Protein AF-0000000066669951 (afdb_homodimer)

Nearest PDB structures (foldseek):
  6hs0-assembly1_A  TM=6.613E-01  e=9.607E-05  Mycobacterium tuberculosis H37Rv
  3e7q-assembly1_A  TM=7.157E-01  e=1.644E-04  Pseudomonas aeruginosa
  2gfn-assembly1_A  TM=7.290E-01  e=5.506E-04  Rhodococcus jostii RHA1
  2w53-assembly1_A  TM=6.781E-01  e=4.209E-04  Stenotrophomonas maltophilia
  8sv6-assembly1_A  TM=5.577E-01  e=1.929E-03  Mycolicibacterium smegmatis

Organism: Nocardia brasiliensis (strain ATCC 700358 / HUJEG-1) (NCBI:txid1133849)

Solvent-accessible surface area (backbone atoms only — not comparable to full-atom values): 23027 Å² total; per-residue (Å²): 128,82,83,72,80,92,80,80,68,63,66,55,51,54,49,49,51,50,50,52,47,49,38,43,43,54,29,42,47,54,42,34,26,72,68,31,61,90,67,63,42,73,68,60,35,23,60,68,42,72,45,58,66,67,58,47,61,74,68,41,91,46,70,66,58,52,51,52,50,44,51,50,49,53,52,49,51,40,53,50,42,20,52,50,34,31,71,69,40,82,62,55,62,60,55,14,49,33,38,16,50,39,39,40,51,47,58,34,71,74,28,64,34,59,32,39,35,69,72,46,51,35,41,52,30,71,74,46,51,67,43,45,58,56,52,50,49,51,51,29,50,52,51,50,52,55,46,17,73,71,75,33,53,64,60,47,57,70,42,41,71,58,44,54,48,50,36,36,22,51,50,23,9,51,52,39,41,50,50,27,39,76,71,56,78,42,87,66,54,70,68,53,54,38,53,52,49,35,50,53,52,50,54,53,50,23,60,73,70,70,46,83,70,76,128,131,84,87,74,81,90,80,83,65,64,66,54,52,53,49,49,51,50,49,51,47,48,36,44,42,53,28,43,47,55,44,34,26,72,68,29,62,91,67,65,40,73,69,60,36,21,61,68,41,70,45,58,66,66,58,47,61,74,68,42,92,47,67,65,58,53,49,52,51,44,52,50,51,53,53,49,52,40,53,50,42,20,52,51,33,31,71,68,41,81,63,56,64,62,56,14,49,34,38,17,51,40,39,41,52,48,59,34,71,76,28,64,35,58,32,37,35,68,72,45,52,37,42,52,29,72,75,44,53,67,44,45,58,56,52,50,49,50,51,29,49,52,51,50,52,54,47,17,73,72,74,33,54,64,59,48,56,71,42,41,70,56,47,55,48,50,36,37,22,50,52,22,9,51,52,39,43,50,50,28,38,76,71,56,78,40,87,66,52,71,67,52,54,39,51,52,49,35,50,52,53,49,54,53,49,24,62,73,69,70,46,83,70,77,126

Structure (mmCIF, N/CA/C/O backbone):
data_AF-0000000066669951-model_v1
#
loop_
_entity.id
_entity.type
_entity.pdbx_description
1 polymer 'Putative transcriptional regulator'
#
loop_
_atom_site.group_PDB
_atom_site.id
_atom_site.type_symbol
_atom_site.label_atom_id
_atom_site.label_alt_id
_atom_site.label_comp_id
_atom_site.label_asym_id
_atom_site.label_entity_id
_atom_site.label_seq_id
_atom_site.pdbx_PDB_ins_code
_atom_site.Cartn_x
_atom_site.Cartn_y
_atom_site.Cartn_z
_atom_site.occupancy
_atom_site.B_iso_or_equiv
_atom_site.auth_seq_id
_atom_site.auth_comp_id
_atom_site.auth_asym_id
_atom_site.auth_atom_id
_atom_site.pdbx_PDB_model_num
ATOM 1 N N . MET A 1 1 ? -61.656 11.25 28.406 1 28.62 1 MET A N 1
ATOM 2 C CA . MET A 1 1 ? -61.031 12.406 27.766 1 28.62 1 MET A CA 1
ATOM 3 C C . MET A 1 1 ? -59.781 11.992 27.016 1 28.62 1 MET A C 1
ATOM 5 O O . MET A 1 1 ? -59.312 10.859 27.156 1 28.62 1 MET A O 1
ATOM 9 N N . ALA A 1 2 ? -58.719 12.859 26.766 1 32.16 2 ALA A N 1
ATOM 10 C CA . ALA A 1 2 ? -57.688 12.898 25.719 1 32.16 2 ALA A CA 1
ATOM 11 C C . ALA A 1 2 ? -56.656 11.797 25.906 1 32.16 2 ALA A C 1
ATOM 13 O O . ALA A 1 2 ? -55.5 11.969 25.562 1 32.16 2 ALA A O 1
ATOM 14 N N . THR A 1 3 ? -56.688 10.688 26.656 1 37.62 3 THR A N 1
ATOM 15 C CA . THR A 1 3 ? -55.344 10.156 26.922 1 37.62 3 THR A CA 1
ATOM 16 C C . THR A 1 3 ? -54.719 9.648 25.641 1 37.62 3 THR A C 1
ATOM 18 O O . THR A 1 3 ? -55.031 8.555 25.172 1 37.62 3 THR A O 1
ATOM 21 N N . THR A 1 4 ? -54.719 10.367 24.469 1 40.09 4 THR A N 1
ATOM 22 C CA . THR A 1 4 ? -54.281 9.852 23.172 1 40.09 4 THR A CA 1
ATOM 23 C C . THR A 1 4 ? -52.906 9.211 23.312 1 40.09 4 THR A C 1
ATOM 25 O O . THR A 1 4 ? -52.062 9.664 24.109 1 40.09 4 THR A O 1
ATOM 28 N N . SER A 1 5 ? -52.5 8.047 22.625 1 36.62 5 SER A N 1
ATOM 29 C CA . SER A 1 5 ? -51.438 7.082 22.344 1 36.62 5 SER A CA 1
ATOM 30 C C . SER A 1 5 ? -50.125 7.789 22 1 36.62 5 SER A C 1
ATOM 32 O O . SER A 1 5 ? -50.094 8.602 21.062 1 36.62 5 SER A O 1
ATOM 34 N N . ARG A 1 6 ? -49.156 8.156 22.812 1 40.53 6 ARG A N 1
ATOM 35 C CA . ARG A 1 6 ? -47.75 8.523 22.672 1 40.53 6 ARG A CA 1
ATOM 36 C C . ARG A 1 6 ? -47.062 7.727 21.562 1 40.53 6 ARG A C 1
ATOM 38 O O . ARG A 1 6 ? -46.469 6.691 21.828 1 40.53 6 ARG A O 1
ATOM 45 N N . SER A 1 7 ? -47.719 7.25 20.438 1 42.62 7 SER A N 1
ATOM 46 C CA . SER A 1 7 ? -47.406 6.324 19.359 1 42.62 7 SER A CA 1
ATOM 47 C C . SER A 1 7 ? -45.969 6.508 18.875 1 42.62 7 SER A C 1
ATOM 49 O O . SER A 1 7 ? -45.188 5.555 18.859 1 42.62 7 SER A O 1
ATOM 51 N N . TYR A 1 8 ? -45.438 6.664 17.109 1 43.59 8 TYR A N 1
ATOM 52 C CA . TYR A 1 8 ? -44.75 6.562 15.812 1 43.59 8 TYR A CA 1
ATOM 53 C C . TYR A 1 8 ? -43.688 7.648 15.656 1 43.59 8 TYR A C 1
ATOM 55 O O . TYR A 1 8 ? -43.156 7.828 14.57 1 43.59 8 TYR A O 1
ATOM 63 N N . GLY A 1 9 ? -43.25 8.625 16.156 1 47.56 9 GLY A N 1
ATOM 64 C CA . GLY A 1 9 ? -42.469 9.844 16.062 1 47.56 9 GLY A CA 1
ATOM 65 C C . GLY A 1 9 ? -41 9.609 16.188 1 47.56 9 GLY A C 1
ATOM 66 O O . GLY A 1 9 ? -40.188 10.516 15.969 1 47.56 9 GLY A O 1
ATOM 67 N N . GLY A 1 10 ? -40.469 8.672 16.844 1 54.06 10 GLY A N 1
ATOM 68 C CA . GLY A 1 10 ? -39.062 8.297 17.062 1 54.06 10 GLY A CA 1
ATOM 69 C C . GLY A 1 10 ? -38.344 7.93 15.789 1 54.06 10 GLY A C 1
ATOM 70 O O . GLY A 1 10 ? -37.188 8.336 15.586 1 54.06 10 GLY A O 1
ATOM 71 N N . VAL A 1 11 ? -38.906 6.969 14.953 1 60.41 11 VAL A N 1
ATOM 72 C CA . VAL A 1 11 ? -38.375 6.543 13.672 1 60.41 11 VAL A CA 1
ATOM 73 C C . VAL A 1 11 ? -38.188 7.754 12.766 1 60.41 11 VAL A C 1
ATOM 75 O O . VAL A 1 11 ? -37.125 7.887 12.109 1 60.41 11 VAL A O 1
ATOM 78 N N . PRO A 1 12 ? -39.031 8.727 12.922 1 75.12 12 PRO A N 1
ATOM 79 C CA . PRO A 1 12 ? -38.875 9.875 12.023 1 75.12 12 PRO A CA 1
ATOM 80 C C . PRO A 1 12 ? -37.688 10.742 12.352 1 75.12 12 PRO A C 1
ATOM 82 O O . PRO A 1 12 ? -36.969 11.211 11.445 1 75.12 12 PRO A O 1
ATOM 85 N N . ILE A 1 13 ? -37.406 10.828 13.68 1 78.88 13 ILE A N 1
ATOM 86 C CA . ILE A 1 13 ? -36.312 11.68 14.094 1 78.88 13 ILE A CA 1
ATOM 87 C C . ILE A 1 13 ? -35 11.023 13.734 1 78.88 13 ILE A C 1
ATOM 89 O O . ILE A 1 13 ? -34.062 11.688 13.273 1 78.88 13 ILE A O 1
ATOM 93 N N . GLU A 1 14 ? -34.969 9.734 14.047 1 83.69 14 GLU A N 1
ATOM 94 C CA . GLU A 1 14 ? -33.75 8.992 13.719 1 83.69 14 GLU A CA 1
ATOM 95 C C . GLU A 1 14 ? -33.5 9.008 12.219 1 83.69 14 GLU A C 1
ATOM 97 O O . GLU A 1 14 ? -32.344 9.094 11.789 1 83.69 14 GLU A O 1
ATOM 102 N N . GLN A 1 15 ? -34.5 8.891 11.516 1 87.5 15 GLN A N 1
ATOM 103 C CA . GLN A 1 15 ? -34.375 8.922 10.062 1 87.5 15 GLN A CA 1
ATOM 104 C C . GLN A 1 15 ? -33.906 10.289 9.586 1 87.5 15 GLN A C 1
ATOM 106 O O . GLN A 1 15 ? -33.094 10.391 8.648 1 87.5 15 GLN A O 1
ATOM 111 N N . ARG A 1 16 ? -34.469 11.297 10.195 1 87.12 16 ARG A N 1
ATOM 112 C CA . ARG A 1 16 ? -34.031 12.648 9.836 1 87.12 16 ARG A CA 1
ATOM 113 C C . ARG A 1 16 ? -32.562 12.867 10.172 1 87.12 16 ARG A C 1
ATOM 115 O O . ARG A 1 16 ? -31.844 13.477 9.383 1 87.12 16 ARG A O 1
ATOM 122 N N . ARG A 1 17 ? -32.188 12.414 11.305 1 89.69 17 ARG A N 1
ATOM 123 C CA . ARG A 1 17 ? -30.781 12.516 11.711 1 89.69 17 ARG A CA 1
ATOM 124 C C . ARG A 1 17 ? -29.875 11.758 10.75 1 89.69 17 ARG A C 1
ATOM 126 O O . ARG A 1 17 ? -28.797 12.25 10.375 1 89.69 17 ARG A O 1
ATOM 133 N N . ALA A 1 18 ? -30.344 10.633 10.398 1 92.31 18 ALA A N 1
ATOM 134 C CA . ALA A 1 18 ? -29.578 9.82 9.461 1 92.31 18 ALA A CA 1
ATOM 135 C C . ALA A 1 18 ? -29.438 10.516 8.109 1 92.31 18 ALA A C 1
ATOM 137 O O . ALA A 1 18 ? -28.391 10.453 7.469 1 92.31 18 ALA A O 1
ATOM 138 N N . ARG A 1 19 ? -30.453 11.117 7.703 1 93 19 ARG A N 1
ATOM 139 C CA . ARG A 1 19 ? -30.438 11.844 6.438 1 93 19 ARG A CA 1
ATOM 140 C C . ARG A 1 19 ? -29.469 13.023 6.492 1 93 19 ARG A C 1
ATOM 142 O O . ARG A 1 19 ? -28.75 13.289 5.527 1 93 19 ARG A O 1
ATOM 149 N N . ARG A 1 20 ? -29.516 13.734 7.566 1 93.88 20 ARG A N 1
ATOM 150 C CA . ARG A 1 20 ? -28.609 14.867 7.742 1 93.88 20 ARG A CA 1
ATOM 151 C C . ARG A 1 20 ? -27.156 14.414 7.758 1 93.88 20 ARG A C 1
ATOM 153 O O . ARG A 1 20 ? -26.297 15.031 7.129 1 93.88 20 ARG A O 1
ATOM 160 N N . ARG A 1 21 ? -26.953 13.367 8.484 1 95.44 21 ARG A N 1
ATOM 161 C CA . ARG A 1 21 ? -25.609 12.812 8.539 1 95.44 21 ARG A CA 1
ATOM 162 C C . ARG A 1 21 ? -25.125 12.383 7.156 1 95.44 21 ARG A C 1
ATOM 164 O O . ARG A 1 21 ? -23.984 12.656 6.773 1 95.44 21 ARG A O 1
ATOM 171 N N . ALA A 1 22 ? -25.984 11.789 6.426 1 96.5 22 ALA A N 1
ATOM 172 C CA . ALA A 1 22 ? -25.656 11.359 5.07 1 96.5 22 ALA A CA 1
ATOM 173 C C . ALA A 1 22 ? -25.359 12.555 4.172 1 96.5 22 ALA A C 1
ATOM 175 O O . ALA A 1 22 ? -24.453 12.5 3.344 1 96.5 22 ALA A O 1
ATOM 176 N N . ALA A 1 23 ? -26.125 13.57 4.309 1 97.31 23 ALA A N 1
ATOM 177 C CA . ALA A 1 23 ? -25.906 14.781 3.523 1 97.31 23 ALA A CA 1
ATOM 178 C C . ALA A 1 23 ? -24.531 15.391 3.82 1 97.31 23 ALA A C 1
ATOM 180 O O . ALA A 1 23 ? -23.859 15.883 2.916 1 97.31 23 ALA A O 1
ATOM 181 N N . LEU A 1 24 ? -24.188 15.391 5.066 1 98.12 24 LEU A N 1
ATOM 182 C CA . LEU A 1 24 ? -22.875 15.914 5.469 1 98.12 24 LEU A CA 1
ATOM 183 C C . LEU A 1 24 ? -21.75 15.062 4.887 1 98.12 24 LEU A C 1
ATOM 185 O O . LEU A 1 24 ? -20.75 15.594 4.41 1 98.12 24 LEU A O 1
ATOM 189 N N . LEU A 1 25 ? -21.922 13.797 4.887 1 98.31 25 LEU A N 1
ATOM 190 C CA . LEU A 1 25 ? -20.906 12.898 4.344 1 98.31 25 LEU A CA 1
ATOM 191 C C . LEU A 1 25 ? -20.797 13.062 2.83 1 98.31 25 LEU A C 1
ATOM 193 O O . LEU A 1 25 ? -19.703 13.008 2.271 1 98.31 25 LEU A O 1
ATOM 197 N N . ASP A 1 26 ? -21.953 13.242 2.184 1 98.25 26 ASP A N 1
ATOM 198 C CA . ASP A 1 26 ? -21.938 13.492 0.746 1 98.25 26 ASP A CA 1
ATOM 199 C C . ASP A 1 26 ? -21.172 14.773 0.418 1 98.25 26 ASP A C 1
ATOM 201 O O . ASP A 1 26 ? -20.391 14.812 -0.526 1 98.25 26 ASP A O 1
ATOM 205 N N . ALA A 1 27 ? -21.406 15.773 1.184 1 98.44 27 ALA A N 1
ATOM 206 C CA . ALA A 1 27 ? -20.703 17.047 1.014 1 98.44 27 ALA A CA 1
ATOM 207 C C . ALA A 1 27 ? -19.203 16.875 1.254 1 98.44 27 ALA A C 1
ATOM 209 O O . ALA A 1 27 ? -18.391 17.422 0.511 1 98.44 27 ALA A O 1
ATOM 210 N N . ALA A 1 28 ? -18.875 16.141 2.303 1 98.62 28 ALA A N 1
ATOM 211 C CA . ALA A 1 28 ? -17.469 15.875 2.613 1 98.62 28 ALA A CA 1
ATOM 212 C C . ALA A 1 28 ? -16.781 15.148 1.464 1 98.62 28 ALA A C 1
ATOM 214 O O . ALA A 1 28 ? -15.633 15.461 1.118 1 98.62 28 ALA A O 1
ATOM 215 N N . GLN A 1 29 ? -17.469 14.164 0.929 1 98.56 29 GLN A N 1
ATOM 216 C CA . GLN A 1 29 ? -16.906 13.438 -0.205 1 98.56 29 GLN A CA 1
ATOM 217 C C . GLN A 1 29 ? -16.594 14.375 -1.365 1 98.56 29 GLN A C 1
ATOM 219 O O . GLN A 1 29 ? -15.547 14.258 -2.002 1 98.56 29 GLN A O 1
ATOM 224 N N . ASP A 1 30 ? -17.453 15.281 -1.635 1 98.12 30 ASP A N 1
ATOM 225 C CA . ASP A 1 30 ? -17.25 16.25 -2.715 1 98.12 30 ASP A CA 1
ATOM 226 C C . ASP A 1 30 ? -16.047 17.141 -2.438 1 98.12 30 ASP A C 1
ATOM 228 O O . ASP A 1 30 ? -15.188 17.312 -3.301 1 98.12 30 ASP A O 1
ATOM 232 N N . ILE A 1 31 ? -15.945 17.656 -1.259 1 98.5 31 ILE A N 1
ATOM 233 C CA . ILE A 1 31 ? -14.906 18.625 -0.908 1 98.5 31 ILE A CA 1
ATOM 234 C C . ILE A 1 31 ? -13.555 17.922 -0.83 1 98.5 31 ILE A C 1
ATOM 236 O O . ILE A 1 31 ? -12.594 18.344 -1.471 1 98.5 31 ILE A O 1
ATOM 240 N N . ILE A 1 32 ? -13.5 16.844 -0.123 1 98.31 32 ILE A N 1
ATOM 241 C CA . ILE A 1 32 ? -12.234 16.125 0.056 1 98.31 32 ILE A CA 1
ATOM 242 C C . ILE A 1 32 ? -11.797 15.516 -1.272 1 98.31 32 ILE A C 1
ATOM 244 O O . ILE A 1 32 ? -10.609 15.547 -1.614 1 98.31 32 ILE A O 1
ATOM 248 N N . GLY A 1 33 ? -12.758 14.961 -1.952 1 97.94 33 GLY A N 1
ATOM 249 C CA . GLY A 1 33 ? -12.453 14.328 -3.227 1 97.94 33 GLY A CA 1
ATOM 250 C C . GLY A 1 33 ? -11.953 15.305 -4.273 1 97.94 33 GLY A C 1
ATOM 251 O O . GLY A 1 33 ? -11.258 14.914 -5.211 1 97.94 33 GLY A O 1
ATOM 252 N N . THR A 1 34 ? -12.289 16.578 -4.172 1 97.12 34 THR A N 1
ATOM 253 C CA . THR A 1 34 ? -11.938 17.562 -5.191 1 97.12 34 THR A CA 1
ATOM 254 C C . THR A 1 34 ? -10.797 18.469 -4.707 1 97.12 34 THR A C 1
ATOM 256 O O . THR A 1 34 ? -9.844 18.719 -5.445 1 97.12 34 THR A O 1
ATOM 259 N N . SER A 1 35 ? -10.844 18.859 -3.398 1 96.56 35 SER A N 1
ATOM 260 C CA . SER A 1 35 ? -9.914 19.891 -2.943 1 96.56 35 SER A CA 1
ATOM 261 C C . SER A 1 35 ? -9 19.359 -1.844 1 96.56 35 SER A C 1
ATOM 263 O O . SER A 1 35 ? -8.031 20.031 -1.463 1 96.56 35 SER A O 1
ATOM 265 N N . GLY A 1 36 ? -9.281 18.156 -1.405 1 96.81 36 GLY A N 1
ATOM 266 C CA . GLY A 1 36 ? -8.453 17.594 -0.353 1 96.81 36 GLY A CA 1
ATOM 267 C C . GLY A 1 36 ? -8.977 17.891 1.04 1 96.81 36 GLY A C 1
ATOM 268 O O . GLY A 1 36 ? -9.75 18.828 1.234 1 96.81 36 GLY A O 1
ATOM 269 N N . PHE A 1 37 ? -8.523 17.141 1.979 1 96.94 37 PHE A N 1
ATOM 270 C CA . PHE A 1 37 ? -8.992 17.234 3.357 1 96.94 37 PHE A CA 1
ATOM 271 C C . PHE A 1 37 ? -8.578 18.562 3.984 1 96.94 37 PHE A C 1
ATOM 273 O O . PHE A 1 37 ? -9.312 19.125 4.789 1 96.94 37 PHE A O 1
ATOM 280 N N . ALA A 1 38 ? -7.457 19.016 3.668 1 94.31 38 ALA A N 1
ATOM 281 C CA . ALA A 1 38 ? -6.914 20.234 4.25 1 94.31 38 ALA A CA 1
ATOM 282 C C . ALA A 1 38 ? -7.844 21.422 3.998 1 94.31 38 ALA A C 1
ATOM 284 O O . ALA A 1 38 ? -7.805 22.422 4.73 1 94.31 38 ALA A O 1
ATOM 285 N N . LYS A 1 39 ? -8.695 21.312 3.057 1 96.5 39 LYS A N 1
ATOM 286 C CA . LYS A 1 39 ? -9.586 22.406 2.684 1 96.5 39 LYS A CA 1
ATOM 287 C C . LYS A 1 39 ? -10.969 22.234 3.316 1 96.5 39 LYS A C 1
ATOM 289 O O . LYS A 1 39 ? -11.828 23.109 3.182 1 96.5 39 LYS A O 1
ATOM 294 N N . LEU A 1 40 ? -11.156 21.172 3.951 1 97.88 40 LEU A N 1
ATOM 295 C CA . LEU A 1 40 ? -12.445 20.922 4.59 1 97.88 40 LEU A CA 1
ATOM 296 C C . LEU A 1 40 ? -12.609 21.781 5.836 1 97.88 40 LEU A C 1
ATOM 298 O O . LEU A 1 40 ? -11.773 21.734 6.746 1 97.88 40 LEU A O 1
ATOM 302 N N . THR A 1 41 ? -13.641 22.641 5.898 1 97.81 41 THR A N 1
ATOM 303 C CA . THR A 1 41 ? -14.031 23.406 7.07 1 97.81 41 THR A CA 1
ATOM 304 C C . THR A 1 41 ? -15.469 23.109 7.473 1 97.81 41 THR A C 1
ATOM 306 O O . THR A 1 41 ? -16.25 22.609 6.66 1 97.81 41 THR A O 1
ATOM 309 N N . VAL A 1 42 ? -15.688 23.391 8.766 1 98.06 42 VAL A N 1
ATOM 310 C CA . VAL A 1 42 ? -17.047 23.188 9.242 1 98.06 42 VAL A CA 1
ATOM 311 C C . VAL A 1 42 ? -18.016 24.062 8.445 1 98.06 42 VAL A C 1
ATOM 313 O O . VAL A 1 42 ? -19.062 23.594 7.988 1 98.06 42 VAL A O 1
ATOM 316 N N . SER A 1 43 ? -17.688 25.312 8.281 1 97.94 43 SER A N 1
ATOM 317 C CA . SER A 1 43 ? -18.531 26.25 7.547 1 97.94 43 SER A CA 1
ATOM 318 C C . SER A 1 43 ? -18.719 25.797 6.098 1 97.94 43 SER A C 1
ATOM 320 O O . SER A 1 43 ? -19.844 25.781 5.586 1 97.94 43 SER A O 1
ATOM 322 N N . GLY A 1 44 ? -17.641 25.453 5.387 1 97.94 44 GLY A N 1
ATOM 323 C CA . GLY A 1 44 ? -17.719 24.969 4.016 1 97.94 44 GLY A CA 1
ATOM 324 C C . GLY A 1 44 ? -18.531 23.703 3.867 1 97.94 44 GLY A C 1
ATOM 325 O O . GLY A 1 44 ? -19.312 23.562 2.912 1 97.94 44 GLY A O 1
ATOM 326 N N . LEU A 1 45 ? -18.375 22.781 4.777 1 98.38 45 LEU A N 1
ATOM 327 C CA . LEU A 1 45 ? -19.109 21.531 4.797 1 98.38 45 LEU A CA 1
ATOM 328 C C . LEU A 1 45 ? -20.609 21.781 4.938 1 98.38 45 LEU A C 1
ATOM 330 O O . LEU A 1 45 ? -21.406 21.219 4.18 1 98.38 45 LEU A O 1
ATOM 334 N N . CYS A 1 46 ? -20.984 22.609 5.875 1 98.25 46 CYS A N 1
ATOM 335 C CA . CYS A 1 46 ? -22.391 22.922 6.137 1 98.25 46 CYS A CA 1
ATOM 336 C C . CYS A 1 46 ? -23 23.672 4.961 1 98.25 46 CYS A C 1
ATOM 338 O O . CYS A 1 46 ? -24.141 23.391 4.578 1 98.25 46 CYS A O 1
ATOM 340 N N . THR A 1 47 ? -22.281 24.594 4.406 1 98.25 47 THR A N 1
ATOM 341 C CA . THR A 1 47 ? -22.75 25.328 3.238 1 98.25 47 THR A CA 1
ATOM 342 C C . THR A 1 47 ? -23.031 24.375 2.078 1 98.25 47 THR A C 1
ATOM 344 O O . THR A 1 47 ? -24.109 24.438 1.47 1 98.25 47 THR A O 1
ATOM 347 N N . GLN A 1 48 ? -22.141 23.469 1.804 1 97.56 48 GLN A N 1
ATOM 348 C CA . GLN A 1 48 ? -22.281 22.5 0.717 1 97.56 48 GLN A CA 1
ATOM 349 C C . GLN A 1 48 ? -23.469 21.562 0.974 1 97.56 48 GLN A C 1
ATOM 351 O O . GLN A 1 48 ? -24.156 21.156 0.04 1 97.56 48 GLN A O 1
ATOM 356 N N . ALA A 1 49 ? -23.688 21.188 2.207 1 97.81 49 ALA A N 1
ATOM 357 C CA . ALA A 1 49 ? -24.75 20.266 2.584 1 97.81 49 ALA A CA 1
ATOM 358 C C . ALA A 1 49 ? -26.078 21 2.744 1 97.81 49 ALA A C 1
ATOM 360 O O . ALA A 1 49 ? -27.125 20.359 2.904 1 97.81 49 ALA A O 1
ATOM 361 N N . LYS A 1 50 ? -26.016 22.328 2.777 1 97.62 50 LYS A N 1
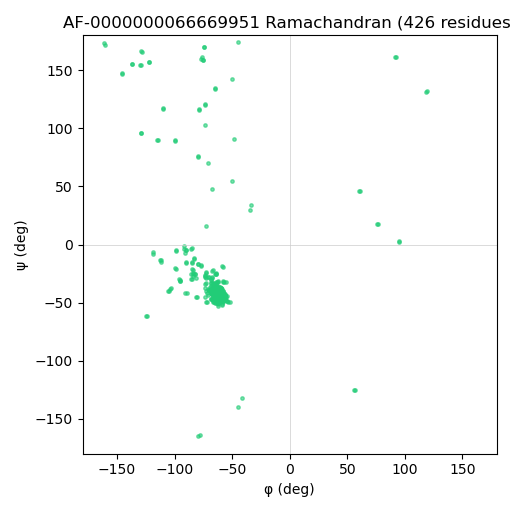ATOM 362 C CA . LYS A 1 50 ? -27.203 23.156 3.016 1 97.62 50 LYS A CA 1
ATOM 363 C C . LYS A 1 50 ? -27.812 22.859 4.383 1 97.62 50 LYS A C 1
ATOM 365 O O . LYS A 1 50 ? -29.016 22.672 4.496 1 97.62 50 LYS A O 1
ATOM 370 N N . LEU A 1 51 ? -26.969 22.797 5.348 1 97.19 51 LEU A N 1
ATOM 371 C CA . LEU A 1 51 ? -27.359 22.578 6.734 1 97.19 51 LEU A CA 1
ATOM 372 C C . LEU A 1 51 ? -26.703 23.609 7.648 1 97.19 51 LEU A C 1
ATOM 374 O O . LEU A 1 51 ? -25.625 24.141 7.332 1 97.19 51 LEU A O 1
ATOM 378 N N . SER A 1 52 ? -27.344 23.844 8.734 1 94.75 52 SER A N 1
ATOM 379 C CA . SER A 1 52 ? -26.734 24.719 9.734 1 94.75 52 SER A CA 1
ATOM 380 C C . SER A 1 52 ? -25.625 23.984 10.5 1 94.75 52 SER A C 1
ATOM 382 O O . SER A 1 52 ? -25.594 22.766 10.539 1 94.75 52 SER A O 1
ATOM 384 N N . GLU A 1 53 ? -24.719 24.766 11.164 1 95.62 53 GLU A N 1
ATOM 385 C CA . GLU A 1 53 ? -23.625 24.219 11.945 1 95.62 53 GLU A CA 1
ATOM 386 C C . GLU A 1 53 ? -24.156 23.438 13.156 1 95.62 53 GLU A C 1
ATOM 388 O O . GLU A 1 53 ? -23.5 22.531 13.648 1 95.62 53 GLU A O 1
ATOM 393 N N . ARG A 1 54 ? -25.344 23.797 13.578 1 94.38 54 ARG A N 1
ATOM 394 C CA . ARG A 1 54 ? -25.969 23.062 14.672 1 94.38 54 ARG A CA 1
ATOM 395 C C . ARG A 1 54 ? -26.094 21.578 14.336 1 94.38 54 ARG A C 1
ATOM 397 O O . ARG A 1 54 ? -25.75 20.719 15.148 1 94.38 54 ARG A O 1
ATOM 404 N N . TYR A 1 55 ? -26.531 21.375 13.164 1 93.44 55 TYR A N 1
ATOM 405 C CA . TYR A 1 55 ? -26.719 19.984 12.727 1 93.44 55 TYR A CA 1
ATOM 406 C C . TYR A 1 55 ? -25.391 19.266 12.57 1 93.44 55 TYR A C 1
ATOM 408 O O . TYR A 1 55 ? -25.297 18.062 12.805 1 93.44 55 TYR A O 1
ATOM 416 N N . TYR A 1 56 ? -24.359 20 12.172 1 96.62 56 TYR A N 1
ATOM 417 C CA . TYR A 1 56 ? -23.031 19.422 12.148 1 96.62 56 TYR A CA 1
ATOM 418 C C . TYR A 1 56 ? -22.625 18.922 13.531 1 96.62 56 TYR A C 1
ATOM 420 O O . TYR A 1 56 ? -22.188 17.781 13.68 1 96.62 56 TYR A O 1
ATOM 428 N N . TYR A 1 57 ? -22.828 19.703 14.508 1 95.5 57 TYR A N 1
ATOM 429 C CA . TYR A 1 57 ? -22.344 19.391 15.852 1 95.5 57 TYR A CA 1
ATOM 430 C C . TYR A 1 57 ? -23.234 18.344 16.516 1 95.5 57 TYR A C 1
ATOM 432 O O . TYR A 1 57 ? -22.828 17.703 17.484 1 95.5 57 TYR A O 1
ATOM 440 N N . GLU A 1 58 ? -24.484 18.172 15.969 1 94.5 58 GLU A N 1
ATOM 441 C CA . GLU A 1 58 ? -25.328 17.062 16.406 1 94.5 58 GLU A CA 1
ATOM 442 C C . GLU A 1 58 ? -24.812 15.742 15.859 1 94.5 58 GLU A C 1
ATOM 444 O O . GLU A 1 58 ? -25.078 14.68 16.438 1 94.5 58 GLU A O 1
ATOM 449 N N . SER A 1 59 ? -24.094 15.875 14.789 1 94.88 59 SER A N 1
ATOM 450 C CA . SER A 1 59 ? -23.719 14.664 14.07 1 94.88 59 SER A CA 1
ATOM 451 C C . SER A 1 59 ? -22.266 14.297 14.328 1 94.88 59 SER A C 1
ATOM 453 O O . SER A 1 59 ? -21.922 13.109 14.391 1 94.88 59 SER A O 1
ATOM 455 N N . PHE A 1 60 ? -21.406 15.281 14.414 1 97 60 PHE A N 1
ATOM 456 C CA . PHE A 1 60 ? -19.984 15.023 14.492 1 97 60 PHE A CA 1
ATOM 457 C C . PHE A 1 60 ? -19.328 15.914 15.539 1 97 60 PHE A C 1
ATOM 459 O O . PHE A 1 60 ? -19.781 17.031 15.789 1 97 60 PHE A O 1
ATOM 466 N N . THR A 1 61 ? -18.188 15.359 16.016 1 95.25 61 THR A N 1
ATOM 467 C CA . THR A 1 61 ? -17.438 16.094 17.016 1 95.25 61 THR A CA 1
ATOM 468 C C . THR A 1 61 ? -16.328 16.906 16.375 1 95.25 61 THR A C 1
ATOM 470 O O . THR A 1 61 ? -15.93 17.953 16.891 1 95.25 61 THR A O 1
ATOM 473 N N . ASP A 1 62 ? -15.781 16.406 15.281 1 96.25 62 ASP A N 1
ATOM 474 C CA . ASP A 1 62 ? -14.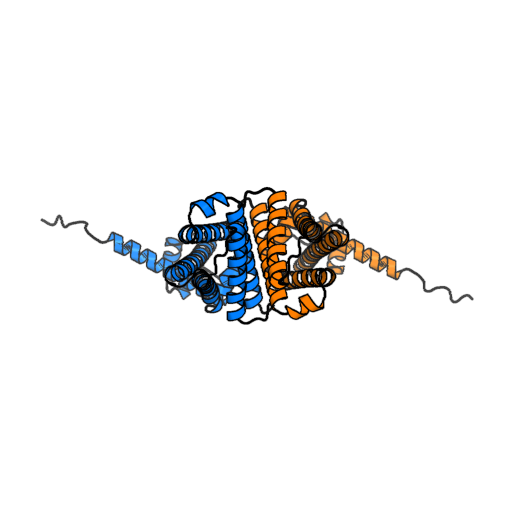688 17.078 14.586 1 96.25 62 ASP A CA 1
ATOM 475 C C . ASP A 1 62 ? -14.562 16.578 13.148 1 96.25 62 ASP A C 1
ATOM 477 O O . ASP A 1 62 ? -15.211 15.609 12.758 1 96.25 62 ASP A O 1
ATOM 481 N N . LEU A 1 63 ? -13.766 17.188 12.422 1 96.69 63 LEU A N 1
ATOM 482 C CA . LEU A 1 63 ? -13.641 16.922 10.992 1 96.69 63 LEU A CA 1
ATOM 483 C C . LEU A 1 63 ? -12.93 15.586 10.758 1 96.69 63 LEU A C 1
ATOM 485 O O . LEU A 1 63 ? -13.195 14.906 9.766 1 96.69 63 LEU A O 1
ATOM 489 N N . ASP A 1 64 ? -12.078 15.148 11.625 1 95.44 64 ASP A N 1
ATOM 490 C CA . ASP A 1 64 ? -11.43 13.852 11.492 1 95.44 64 ASP A CA 1
ATOM 491 C C . ASP A 1 64 ? -12.445 12.719 11.57 1 95.44 64 ASP A C 1
ATOM 493 O O . ASP A 1 64 ? -12.328 11.719 10.859 1 95.44 64 ASP A O 1
ATOM 497 N N . THR A 1 65 ? -13.367 12.906 12.438 1 96 65 THR A N 1
ATOM 498 C CA . THR A 1 65 ? -14.43 11.914 12.562 1 96 65 THR A CA 1
ATOM 499 C C . THR A 1 65 ? -15.266 11.852 11.281 1 96 65 THR A C 1
ATOM 501 O O . THR A 1 65 ? -15.641 10.766 10.836 1 96 65 THR A O 1
ATOM 504 N N . VAL A 1 66 ? -15.547 13.055 10.695 1 97.5 66 VAL A N 1
ATOM 505 C CA . VAL A 1 66 ? -16.234 13.094 9.414 1 97.5 66 VAL A CA 1
ATOM 506 C C . VAL A 1 66 ? -15.461 12.281 8.383 1 97.5 66 VAL A C 1
ATOM 508 O O . VAL A 1 66 ? -16.031 11.438 7.684 1 97.5 66 VAL A O 1
ATOM 511 N N . PHE A 1 67 ? -14.195 12.492 8.328 1 97.31 67 PHE A N 1
ATOM 512 C CA . PHE A 1 67 ? -13.352 11.828 7.348 1 97.31 67 PHE A CA 1
ATOM 513 C C . PHE A 1 67 ? -13.312 10.32 7.598 1 97.31 67 PHE A C 1
ATOM 515 O O . PHE A 1 67 ? -13.422 9.531 6.656 1 97.31 67 PHE A O 1
ATOM 522 N N . SER A 1 68 ? -13.156 9.945 8.812 1 96 68 SER A N 1
ATOM 523 C CA . SER A 1 68 ? -13.117 8.531 9.172 1 96 68 SER A CA 1
ATOM 524 C C . SER A 1 68 ? -14.398 7.812 8.75 1 96 68 SER A C 1
ATOM 526 O O . SER A 1 68 ? -14.344 6.715 8.188 1 96 68 SER A O 1
ATOM 528 N N . GLU A 1 69 ? -15.484 8.414 9.023 1 96.75 69 GLU A N 1
ATOM 529 C CA . GLU A 1 69 ? -16.766 7.805 8.664 1 96.75 69 GLU A CA 1
ATOM 530 C C . GLU A 1 69 ? -16.953 7.758 7.152 1 96.75 69 GLU A C 1
ATOM 532 O O . GLU A 1 69 ? -17.5 6.785 6.621 1 96.75 69 GLU A O 1
ATOM 537 N N . LEU A 1 70 ? -16.594 8.836 6.461 1 97.81 70 LEU A N 1
ATOM 538 C CA . LEU A 1 70 ? -16.641 8.836 5.004 1 97.81 70 LEU A CA 1
ATOM 539 C C . LEU A 1 70 ? -15.789 7.699 4.434 1 97.81 70 LEU A C 1
ATOM 541 O O . LEU A 1 70 ? -16.234 6.973 3.543 1 97.81 70 LEU A O 1
ATOM 545 N N . PHE A 1 71 ? -14.578 7.562 4.941 1 96.94 71 PHE A N 1
ATOM 546 C CA . PHE A 1 71 ? -13.672 6.5 4.516 1 96.94 71 PHE A CA 1
ATOM 547 C C . PHE A 1 71 ? -14.297 5.129 4.75 1 96.94 71 PHE A C 1
ATOM 549 O O . PHE A 1 71 ? -14.289 4.277 3.859 1 96.94 71 PHE A O 1
ATOM 556 N N . GLU A 1 72 ? -14.836 4.941 5.883 1 95.81 72 GLU A N 1
ATOM 557 C CA . GLU A 1 72 ? -15.5 3.684 6.211 1 95.81 72 GLU A CA 1
ATOM 558 C C . GLU A 1 72 ? -16.656 3.402 5.25 1 95.81 72 GLU A C 1
ATOM 560 O O . GLU A 1 72 ? -16.875 2.258 4.844 1 95.81 72 GLU A O 1
ATOM 565 N N . ARG A 1 73 ? -17.406 4.402 4.973 1 96.88 73 ARG A N 1
ATOM 566 C CA . ARG A 1 73 ? -18.516 4.266 4.039 1 96.88 73 ARG A CA 1
ATOM 567 C C . ARG A 1 73 ? -18.016 3.787 2.674 1 96.88 73 ARG A C 1
ATOM 569 O O . ARG A 1 73 ? -18.641 2.912 2.062 1 96.88 73 ARG A O 1
ATOM 576 N N . ILE A 1 74 ? -16.953 4.352 2.176 1 97.19 74 ILE A N 1
ATOM 577 C CA . ILE A 1 74 ? -16.391 3.971 0.879 1 97.19 74 ILE A CA 1
ATOM 578 C C . ILE A 1 74 ? -15.875 2.537 0.939 1 97.19 74 ILE A C 1
ATOM 580 O O . ILE A 1 74 ? -16.125 1.739 0.032 1 97.19 74 ILE A O 1
ATOM 584 N N . VAL A 1 75 ? -15.18 2.17 1.972 1 96 75 VAL A N 1
ATOM 585 C CA . VAL A 1 75 ? -14.648 0.824 2.168 1 96 75 VAL A CA 1
ATOM 586 C C . VAL A 1 75 ? -15.797 -0.185 2.195 1 96 75 VAL A C 1
ATOM 588 O O . VAL A 1 75 ? -15.719 -1.239 1.56 1 96 75 VAL A O 1
ATOM 591 N N . ASP A 1 76 ? -16.859 0.173 2.936 1 96.19 76 ASP A N 1
ATOM 592 C CA . ASP A 1 76 ? -18.031 -0.685 3.006 1 96.19 76 ASP A CA 1
ATOM 593 C C . ASP A 1 76 ? -18.672 -0.859 1.628 1 96.19 76 ASP A C 1
ATOM 595 O O . ASP A 1 76 ? -19.094 -1.959 1.27 1 96.19 76 ASP A O 1
ATOM 599 N N . GLU A 1 77 ? -18.797 0.211 0.939 1 97.56 77 GLU A N 1
ATOM 600 C CA . GLU A 1 77 ? -19.344 0.168 -0.413 1 97.56 77 GLU A CA 1
ATOM 601 C C . GLU A 1 77 ? -18.547 -0.774 -1.306 1 97.56 77 GLU A C 1
ATOM 603 O O . GLU A 1 77 ? -19.109 -1.563 -2.059 1 97.56 77 GLU A O 1
ATOM 608 N N . ILE A 1 78 ? -17.234 -0.743 -1.257 1 97.06 78 ILE A N 1
ATOM 609 C CA . ILE A 1 78 ? -16.375 -1.616 -2.037 1 97.06 78 ILE A CA 1
ATOM 610 C C . ILE A 1 78 ? -16.609 -3.072 -1.644 1 97.06 78 ILE A C 1
ATOM 612 O O . ILE A 1 78 ? -16.812 -3.928 -2.506 1 97.06 78 ILE A O 1
ATOM 616 N N . GLY A 1 79 ? -16.562 -3.307 -0.335 1 96.19 79 GLY A N 1
ATOM 617 C CA . GLY A 1 79 ? -16.812 -4.656 0.143 1 96.19 79 GLY A CA 1
ATOM 618 C C . GLY A 1 79 ? -18.125 -5.227 -0.331 1 96.19 79 GLY A C 1
ATOM 619 O O . GLY A 1 79 ? -18.188 -6.375 -0.78 1 96.19 79 GLY A O 1
ATOM 620 N N . GLN A 1 80 ? -19.172 -4.398 -0.26 1 96.62 80 GLN A N 1
ATOM 621 C CA . GLN A 1 80 ? -20.5 -4.836 -0.684 1 96.62 80 GLN A CA 1
ATOM 622 C C . GLN A 1 80 ? -20.531 -5.125 -2.182 1 96.62 80 GLN A C 1
ATOM 624 O O . GLN A 1 80 ? -21.141 -6.109 -2.617 1 96.62 80 GLN A O 1
ATOM 629 N N . ALA A 1 81 ? -19.953 -4.27 -2.943 1 97.31 81 ALA A N 1
ATOM 630 C CA . ALA A 1 81 ? -19.906 -4.461 -4.391 1 97.31 81 ALA A CA 1
ATOM 631 C C . ALA A 1 81 ? -19.172 -5.746 -4.754 1 97.31 81 ALA A C 1
ATOM 633 O O . ALA A 1 81 ? -19.609 -6.484 -5.645 1 97.31 81 ALA A O 1
ATOM 634 N N . VAL A 1 82 ? -18.078 -6.02 -4.137 1 96.81 82 VAL A N 1
ATOM 635 C CA . VAL A 1 82 ? -17.25 -7.195 -4.383 1 96.81 82 VAL A CA 1
ATOM 636 C C . VAL A 1 82 ? -18.047 -8.461 -4.07 1 96.81 82 VAL A C 1
ATOM 638 O O . VAL A 1 82 ? -18.109 -9.383 -4.887 1 96.81 82 VAL A O 1
ATOM 641 N N . VAL A 1 83 ? -18.656 -8.5 -2.893 1 95.5 83 VAL A N 1
ATOM 642 C CA . VAL A 1 83 ? -19.422 -9.664 -2.467 1 95.5 83 VAL A CA 1
ATOM 643 C C . VAL A 1 83 ? -20.609 -9.883 -3.404 1 95.5 83 VAL A C 1
ATOM 645 O O . VAL A 1 83 ? -20.859 -11 -3.855 1 95.5 83 VAL A O 1
ATOM 648 N N . ALA A 1 84 ? -21.328 -8.812 -3.678 1 96.38 84 ALA A N 1
ATOM 649 C CA . ALA A 1 84 ? -22.484 -8.914 -4.566 1 96.38 84 ALA A CA 1
ATOM 650 C C . ALA A 1 84 ? -22.094 -9.453 -5.934 1 96.38 84 ALA A C 1
ATOM 652 O O . ALA A 1 84 ? -22.75 -10.344 -6.477 1 96.38 84 ALA A O 1
ATOM 653 N N . ALA A 1 85 ? -21 -8.891 -6.492 1 96.75 85 ALA A N 1
ATOM 654 C CA . ALA A 1 85 ? -20.531 -9.328 -7.805 1 96.75 85 ALA A CA 1
ATOM 655 C C . ALA A 1 85 ? -20.156 -10.805 -7.781 1 96.75 85 ALA A C 1
ATOM 657 O O . ALA A 1 85 ? -20.484 -11.555 -8.703 1 96.75 85 ALA A O 1
ATOM 658 N N . PHE A 1 86 ? -19.5 -11.203 -6.754 1 94.75 86 PHE A N 1
ATOM 659 C CA . PHE A 1 86 ? -19.047 -12.586 -6.637 1 94.75 86 PHE A CA 1
ATOM 660 C C . PHE A 1 86 ? -20.234 -13.539 -6.57 1 94.75 86 PHE A C 1
ATOM 662 O O . PHE A 1 86 ? -20.266 -14.555 -7.266 1 94.75 86 PHE A O 1
ATOM 669 N N . VAL A 1 87 ? -21.266 -13.25 -5.801 1 91.88 87 VAL A N 1
ATOM 670 C CA . VAL A 1 87 ? -22.344 -14.188 -5.508 1 91.88 87 VAL A CA 1
ATOM 671 C C . VAL A 1 87 ? -23.359 -14.188 -6.645 1 91.88 87 VAL A C 1
ATOM 673 O O . VAL A 1 87 ? -24.094 -15.164 -6.84 1 91.88 87 VAL A O 1
ATOM 676 N N . THR A 1 88 ? -23.422 -13.102 -7.359 1 94.69 88 THR A N 1
ATOM 677 C CA . THR A 1 88 ? -24.453 -13.016 -8.391 1 94.69 88 THR A CA 1
ATOM 678 C C . THR A 1 88 ? -23.922 -13.547 -9.727 1 94.69 88 THR A C 1
ATOM 680 O O . THR A 1 88 ? -24.688 -13.727 -10.672 1 94.69 88 THR A O 1
ATOM 683 N N . THR A 1 89 ? -22.672 -13.68 -9.789 1 93.38 89 THR A N 1
ATOM 684 C CA . THR A 1 89 ? -22.094 -14.289 -10.984 1 93.38 89 THR A CA 1
ATOM 685 C C . THR A 1 89 ? -22.234 -15.805 -10.938 1 93.38 89 THR A C 1
ATOM 687 O O . THR A 1 89 ? -21.891 -16.438 -9.938 1 93.38 89 THR A O 1
ATOM 690 N N . SER A 1 90 ? -22.922 -16.453 -11.758 1 83.81 90 SER A N 1
ATOM 691 C CA . SER A 1 90 ? -23.281 -17.859 -11.719 1 83.81 90 SER A CA 1
ATOM 692 C C . SER A 1 90 ? -22.266 -18.719 -12.469 1 83.81 90 SER A C 1
ATOM 694 O O . SER A 1 90 ? -22.234 -19.938 -12.312 1 83.81 90 SER A O 1
ATOM 696 N N . ALA A 1 91 ? -21.312 -18.141 -13.023 1 81.88 91 ALA A N 1
ATOM 697 C CA . ALA A 1 91 ? -20.344 -18.875 -13.828 1 81.88 91 ALA A CA 1
ATOM 698 C C . ALA A 1 91 ? -19.312 -19.578 -12.953 1 81.88 91 ALA A C 1
ATOM 700 O O . ALA A 1 91 ? -19.531 -19.75 -11.75 1 81.88 91 ALA A O 1
ATOM 701 N N . ASP A 1 92 ? -18.25 -20.016 -13.422 1 90.69 92 ASP A N 1
ATOM 702 C CA . ASP A 1 92 ? -17.172 -20.734 -12.734 1 90.69 92 ASP A CA 1
ATOM 703 C C . ASP A 1 92 ? -16.344 -19.781 -11.867 1 90.69 92 ASP A C 1
ATOM 705 O O . ASP A 1 92 ? -16.594 -18.578 -11.852 1 90.69 92 ASP A O 1
ATOM 709 N N . ILE A 1 93 ? -15.531 -20.312 -11.094 1 92.81 93 ILE A N 1
ATOM 710 C CA . ILE A 1 93 ? -14.766 -19.609 -10.07 1 92.81 93 ILE A CA 1
ATOM 711 C C . ILE A 1 93 ? -13.945 -18.484 -10.719 1 92.81 93 ILE A C 1
ATOM 713 O O . ILE A 1 93 ? -13.75 -17.438 -10.125 1 92.81 93 ILE A O 1
ATOM 717 N N . ARG A 1 94 ? -13.5 -18.656 -11.93 1 95.19 94 ARG A N 1
ATOM 718 C CA . ARG A 1 94 ? -12.758 -17.609 -12.617 1 95.19 94 ARG A CA 1
ATOM 719 C C . ARG A 1 94 ? -13.656 -16.406 -12.906 1 95.19 94 ARG A C 1
ATOM 721 O O . ARG A 1 94 ? -13.266 -15.266 -12.664 1 95.19 94 ARG A O 1
ATOM 728 N N . ALA A 1 95 ? -14.812 -16.656 -13.461 1 96.62 95 ALA A N 1
ATOM 729 C CA . ALA A 1 95 ? -15.758 -15.586 -13.75 1 96.62 95 ALA A CA 1
ATOM 730 C C . ALA A 1 95 ? -16.156 -14.844 -12.477 1 96.62 95 ALA A C 1
ATOM 732 O O . ALA A 1 95 ? -16.266 -13.617 -12.469 1 96.62 95 ALA A O 1
ATOM 733 N N . LYS A 1 96 ? -16.422 -15.562 -11.414 1 96.12 96 LYS A N 1
ATOM 734 C CA . LYS A 1 96 ? -16.797 -14.977 -10.133 1 96.12 96 LYS A CA 1
ATOM 735 C C . LYS A 1 96 ? -15.672 -14.086 -9.586 1 96.12 96 LYS A C 1
ATOM 737 O O . LYS A 1 96 ? -15.922 -12.953 -9.164 1 96.12 96 LYS A O 1
ATOM 742 N N . THR A 1 97 ? -14.461 -14.617 -9.57 1 96.5 97 THR A N 1
ATOM 743 C CA . THR A 1 97 ? -13.305 -13.875 -9.086 1 96.5 97 THR A CA 1
ATOM 744 C C . THR A 1 97 ? -13.086 -12.617 -9.93 1 96.5 97 THR A C 1
ATOM 746 O O . THR A 1 97 ? -12.875 -11.531 -9.383 1 96.5 97 THR A O 1
ATOM 749 N N . ARG A 1 98 ? -13.172 -12.75 -11.203 1 98 98 ARG A N 1
ATOM 750 C CA . ARG A 1 98 ? -12.992 -11.617 -12.102 1 98 98 ARG A CA 1
ATOM 751 C C . ARG A 1 98 ? -14.039 -10.539 -11.852 1 98 98 ARG A C 1
ATOM 753 O O . ARG A 1 98 ? -13.727 -9.344 -11.836 1 98 98 ARG A O 1
ATOM 760 N N . ALA A 1 99 ? -15.273 -10.961 -11.695 1 98.06 99 ALA A N 1
ATOM 761 C CA . ALA A 1 99 ? -16.359 -10.023 -11.445 1 98.06 99 ALA A CA 1
ATOM 762 C C . ALA A 1 99 ? -16.141 -9.258 -10.148 1 98.06 99 ALA A C 1
ATOM 764 O O . ALA A 1 99 ? -16.406 -8.047 -10.078 1 98.06 99 ALA A O 1
ATOM 765 N N . ALA A 1 100 ? -15.734 -9.938 -9.148 1 97.31 100 ALA A N 1
ATOM 766 C CA . ALA A 1 100 ? -15.469 -9.32 -7.855 1 97.31 100 ALA A CA 1
ATOM 767 C C . ALA A 1 100 ? -14.359 -8.273 -7.965 1 97.31 100 ALA A C 1
ATOM 769 O O . ALA A 1 100 ? -14.508 -7.148 -7.484 1 97.31 100 ALA A O 1
ATOM 770 N N . ILE A 1 101 ? -13.234 -8.633 -8.594 1 98.25 101 ILE A N 1
ATOM 771 C CA . ILE A 1 101 ? -12.117 -7.723 -8.789 1 98.25 101 ILE A CA 1
ATOM 772 C C . ILE A 1 101 ? -12.547 -6.539 -9.648 1 98.25 101 ILE A C 1
ATOM 774 O O . ILE A 1 101 ? -12.242 -5.387 -9.336 1 98.25 101 ILE A O 1
ATOM 778 N N . ALA A 1 102 ? -13.281 -6.809 -10.711 1 98.75 102 ALA A N 1
ATOM 779 C CA . ALA A 1 102 ? -13.797 -5.754 -11.586 1 98.75 102 ALA A CA 1
ATOM 780 C C . ALA A 1 102 ? -14.664 -4.773 -10.805 1 98.75 102 ALA A C 1
ATOM 782 O O . ALA A 1 102 ? -14.57 -3.561 -11 1 98.75 102 ALA A O 1
ATOM 783 N N . ALA A 1 103 ? -15.5 -5.305 -9.953 1 98.31 103 ALA A N 1
ATOM 784 C CA . ALA A 1 103 ? -16.391 -4.453 -9.172 1 98.31 103 ALA A CA 1
ATOM 785 C C . ALA A 1 103 ? -15.602 -3.457 -8.328 1 98.31 103 ALA A C 1
ATOM 787 O O . ALA A 1 103 ? -15.945 -2.275 -8.266 1 98.31 103 ALA A O 1
ATOM 788 N N . ALA A 1 104 ? -14.594 -3.92 -7.676 1 97.69 104 ALA A N 1
ATOM 789 C CA . ALA A 1 104 ? -13.766 -3.059 -6.84 1 97.69 104 ALA A CA 1
ATOM 790 C C . ALA A 1 104 ? -13.023 -2.025 -7.688 1 97.69 104 ALA A C 1
ATOM 792 O O . ALA A 1 104 ? -13.055 -0.831 -7.383 1 97.69 104 ALA A O 1
ATOM 793 N N . VAL A 1 105 ? -12.352 -2.459 -8.758 1 98.38 105 VAL A N 1
ATOM 794 C CA . VAL A 1 105 ? -11.57 -1.587 -9.633 1 98.38 105 VAL A CA 1
ATOM 795 C C . VAL A 1 105 ? -12.484 -0.549 -10.273 1 98.38 105 VAL A C 1
ATOM 797 O O . VAL A 1 105 ? -12.156 0.64 -10.312 1 98.38 105 VAL A O 1
ATOM 800 N N . ASP A 1 106 ? -13.633 -0.958 -10.773 1 98.31 106 ASP A N 1
ATOM 801 C CA . ASP A 1 106 ? -14.57 -0.073 -11.453 1 98.31 106 ASP A CA 1
ATOM 802 C C . ASP A 1 106 ? -15.102 1.001 -10.508 1 98.31 106 ASP A C 1
ATOM 804 O O . ASP A 1 106 ? -15.25 2.162 -10.898 1 98.31 106 ASP A O 1
ATOM 808 N N . LEU A 1 107 ? -15.422 0.565 -9.305 1 97.75 107 LEU A N 1
ATOM 809 C CA . LEU A 1 107 ? -15.969 1.504 -8.328 1 97.75 107 LEU A CA 1
ATOM 810 C C . LEU A 1 107 ? -15 2.658 -8.086 1 97.75 107 LEU A C 1
ATOM 812 O O . LEU A 1 107 ? -15.422 3.811 -7.973 1 97.75 107 LEU A O 1
ATOM 816 N N . ILE A 1 108 ? -13.758 2.369 -8.023 1 96.75 108 ILE A N 1
ATOM 817 C CA . ILE A 1 108 ? -12.734 3.377 -7.75 1 96.75 108 ILE A CA 1
ATOM 818 C C . ILE A 1 108 ? -12.406 4.137 -9.031 1 96.75 108 ILE A C 1
ATOM 820 O O . ILE A 1 108 ? -12.336 5.367 -9.039 1 96.75 108 ILE A O 1
ATOM 824 N N . ALA A 1 109 ? -12.227 3.467 -10.148 1 96.62 109 ALA A N 1
ATOM 825 C CA . ALA A 1 109 ? -11.812 4.055 -11.422 1 96.62 109 ALA A CA 1
ATOM 826 C C . ALA A 1 109 ? -12.891 4.988 -11.969 1 96.62 109 ALA A C 1
ATOM 828 O O . ALA A 1 109 ? -12.578 5.988 -12.617 1 96.62 109 ALA A O 1
ATOM 829 N N . ASP A 1 110 ? -14.117 4.695 -11.742 1 97.44 110 ASP A N 1
ATOM 830 C CA . ASP A 1 110 ? -15.219 5.438 -12.344 1 97.44 110 ASP A CA 1
ATOM 831 C C . ASP A 1 110 ? -15.641 6.609 -11.461 1 97.44 110 ASP A C 1
ATOM 833 O O . ASP A 1 110 ? -16.531 7.383 -11.836 1 97.44 110 ASP A O 1
ATOM 837 N N . ASN A 1 111 ? -15.102 6.746 -10.344 1 97.38 111 ASN A N 1
ATOM 838 C CA . ASN A 1 111 ? -15.391 7.859 -9.445 1 97.38 111 ASN A CA 1
ATOM 839 C C . ASN A 1 111 ? -14.109 8.531 -8.961 1 97.38 111 ASN A C 1
ATOM 841 O O . ASN A 1 111 ? -13.547 8.148 -7.938 1 97.38 111 ASN A O 1
ATOM 845 N N . PRO A 1 112 ? -13.758 9.57 -9.625 1 96 112 PRO A N 1
ATOM 846 C CA . PRO A 1 112 ? -12.477 10.211 -9.32 1 96 112 PRO A CA 1
ATOM 847 C C . PRO A 1 112 ? -12.406 10.742 -7.891 1 96 112 PRO A C 1
ATOM 849 O O . PRO A 1 112 ? -11.328 10.773 -7.297 1 96 112 PRO A O 1
ATOM 852 N N . ARG A 1 113 ? -13.469 11.148 -7.348 1 97.38 113 ARG A N 1
ATOM 853 C CA . ARG A 1 113 ? -13.477 11.641 -5.973 1 97.38 113 ARG A CA 1
ATOM 854 C C . ARG A 1 113 ? -13.203 10.508 -4.988 1 97.38 113 ARG A C 1
ATOM 856 O O . ARG A 1 113 ? -12.391 10.664 -4.074 1 97.38 113 ARG A O 1
ATOM 863 N N . LYS A 1 114 ? -13.859 9.367 -5.137 1 97.38 114 LYS A N 1
ATOM 864 C CA . LYS A 1 114 ? -13.578 8.203 -4.297 1 97.38 114 LYS A CA 1
ATOM 865 C C . LYS A 1 114 ? -12.141 7.727 -4.473 1 97.38 114 LYS A C 1
ATOM 867 O O . LYS A 1 114 ? -11.484 7.359 -3.5 1 97.38 114 LYS A O 1
ATOM 872 N N . ALA A 1 115 ? -11.703 7.758 -5.723 1 96.38 115 ALA A N 1
ATOM 873 C CA . ALA A 1 115 ? -10.328 7.363 -6.008 1 96.38 115 ALA A CA 1
ATOM 874 C C . ALA A 1 115 ? -9.344 8.227 -5.23 1 96.38 115 ALA A C 1
ATOM 876 O O . ALA A 1 115 ? -8.453 7.707 -4.551 1 96.38 115 ALA A O 1
ATOM 877 N N . ARG A 1 116 ? -9.5 9.492 -5.277 1 95.88 116 ARG A N 1
ATOM 878 C CA . ARG A 1 116 ? -8.594 10.406 -4.582 1 95.88 116 ARG A CA 1
ATOM 879 C C . ARG A 1 116 ? -8.648 10.18 -3.076 1 95.88 116 ARG A C 1
ATOM 881 O O . ARG A 1 116 ? -7.609 10.18 -2.41 1 95.88 116 ARG A O 1
ATOM 888 N N . ILE A 1 117 ? -9.781 9.992 -2.525 1 96.75 117 ILE A N 1
ATOM 889 C CA . ILE A 1 117 ? -9.953 9.82 -1.088 1 96.75 117 ILE A CA 1
ATOM 890 C C . ILE A 1 117 ? -9.227 8.562 -0.624 1 96.75 117 ILE A C 1
ATOM 892 O O . ILE A 1 117 ? -8.477 8.594 0.356 1 96.75 117 ILE A O 1
ATOM 896 N N . VAL A 1 118 ? -9.336 7.477 -1.353 1 93.75 118 VAL A N 1
ATOM 897 C CA . VAL A 1 118 ? -8.836 6.191 -0.879 1 93.75 118 VAL A CA 1
ATOM 898 C C . VAL A 1 118 ? -7.352 6.062 -1.215 1 93.75 118 VAL A C 1
ATOM 900 O O . VAL A 1 118 ? -6.594 5.438 -0.47 1 93.75 118 VAL A O 1
ATOM 903 N N . THR A 1 119 ? -6.883 6.695 -2.316 1 91.38 119 THR A N 1
ATOM 904 C CA . THR A 1 119 ? -5.523 6.445 -2.773 1 91.38 119 THR A CA 1
ATOM 905 C C . THR A 1 119 ? -4.582 7.551 -2.297 1 91.38 119 THR A C 1
ATOM 907 O O . THR A 1 119 ? -3.373 7.332 -2.178 1 91.38 119 THR A O 1
ATOM 910 N N . VAL A 1 120 ? -5.078 8.695 -1.957 1 93.06 120 VAL A N 1
ATOM 911 C CA . VAL A 1 120 ? -4.219 9.82 -1.609 1 93.06 120 VAL A CA 1
ATOM 912 C C . VAL A 1 120 ? -4.582 10.336 -0.219 1 93.06 120 VAL A C 1
ATOM 914 O O . VAL A 1 120 ? -3.807 10.18 0.729 1 93.06 120 VAL A O 1
ATOM 917 N N . GLU A 1 121 ? -5.828 10.805 -0.067 1 95.12 121 GLU A N 1
ATOM 918 C CA . GLU A 1 121 ? -6.195 11.547 1.136 1 95.12 121 GLU A CA 1
ATOM 919 C C . GLU A 1 121 ? -6.148 10.648 2.371 1 95.12 121 GLU A C 1
ATOM 921 O O . GLU A 1 121 ? -5.77 11.102 3.455 1 95.12 121 GLU A O 1
ATOM 926 N N . ALA A 1 122 ? -6.559 9.414 2.18 1 93.19 122 ALA A N 1
ATOM 927 C CA . ALA A 1 122 ? -6.543 8.484 3.305 1 93.19 122 ALA A CA 1
ATOM 928 C C . ALA A 1 122 ? -5.121 8.242 3.797 1 93.19 122 ALA A C 1
ATOM 930 O O . ALA A 1 122 ? -4.898 8.031 4.992 1 93.19 122 ALA A O 1
ATOM 931 N N . GLN A 1 123 ? -4.16 8.289 2.914 1 91.25 123 GLN A N 1
ATOM 932 C CA . GLN A 1 123 ? -2.762 8.078 3.275 1 91.25 123 GLN A CA 1
ATOM 933 C C . GLN A 1 123 ? -2.195 9.289 4.016 1 91.25 123 GLN A C 1
ATOM 935 O O . GLN A 1 123 ? -1.275 9.148 4.824 1 91.25 123 GLN A O 1
ATOM 940 N N . LEU A 1 124 ? -2.727 10.43 3.799 1 92.06 124 LEU A N 1
ATOM 941 C CA . LEU A 1 124 ? -2.213 11.68 4.363 1 92.06 124 LEU A CA 1
ATOM 942 C C . LEU A 1 124 ? -2.781 11.914 5.754 1 92.06 124 LEU A C 1
ATOM 944 O O . LEU A 1 124 ? -2.408 12.883 6.426 1 92.06 124 LEU A O 1
ATOM 948 N N . ASN A 1 125 ? -3.654 11.062 6.195 1 92.44 125 ASN A N 1
ATOM 949 C CA . ASN A 1 125 ? -4.316 11.219 7.488 1 92.44 125 ASN A CA 1
ATOM 950 C C . ASN A 1 125 ? -3.84 10.172 8.492 1 92.44 125 ASN A C 1
ATOM 952 O O . ASN A 1 125 ? -4.113 8.984 8.328 1 92.44 125 ASN A O 1
ATOM 956 N N . PRO A 1 126 ? -3.227 10.617 9.555 1 88.12 126 PRO A N 1
ATOM 957 C CA . PRO A 1 126 ? -2.668 9.656 10.508 1 88.12 126 PRO A CA 1
ATOM 958 C C . PRO A 1 126 ? -3.727 8.727 11.102 1 88.12 126 PRO A C 1
ATOM 960 O O . PRO A 1 126 ? -3.465 7.543 11.312 1 88.12 126 PRO A O 1
ATOM 963 N N . ALA A 1 127 ? -4.875 9.25 11.359 1 86.06 127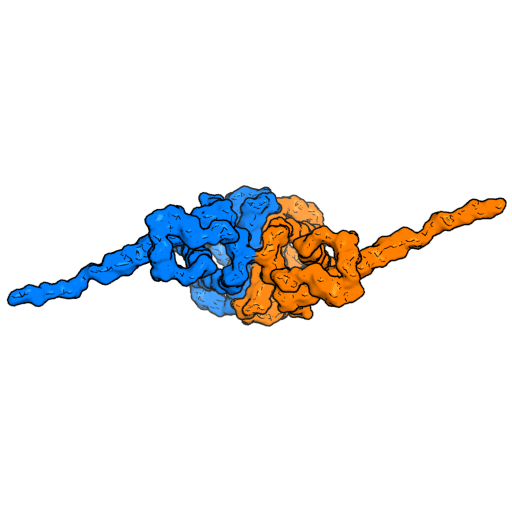 ALA A N 1
ATOM 964 C CA . ALA A 1 127 ? -5.938 8.43 11.938 1 86.06 127 ALA A CA 1
ATOM 965 C C . ALA A 1 127 ? -6.363 7.32 10.984 1 86.06 127 ALA A C 1
ATOM 967 O O . ALA A 1 127 ? -6.656 6.203 11.414 1 86.06 127 ALA A O 1
ATOM 968 N N . LEU A 1 128 ? -6.32 7.582 9.781 1 90.81 128 LEU A N 1
ATOM 969 C CA . LEU A 1 128 ? -6.766 6.602 8.797 1 90.81 128 LEU A CA 1
ATOM 970 C C . LEU A 1 128 ? -5.652 5.609 8.477 1 90.81 128 LEU A C 1
ATOM 972 O O . LEU A 1 128 ? -5.926 4.461 8.117 1 90.81 128 LEU A O 1
ATOM 976 N N . LEU A 1 129 ? -4.398 6 8.617 1 84.19 129 LEU A N 1
ATOM 977 C CA . LEU A 1 129 ? -3.281 5.086 8.422 1 84.19 129 LEU A CA 1
ATOM 978 C C . LEU A 1 129 ? -3.346 3.928 9.414 1 84.19 129 LEU A C 1
ATOM 980 O O . LEU A 1 129 ? -3.07 2.781 9.047 1 84.19 129 LEU A O 1
ATOM 984 N N . GLN A 1 130 ? -3.785 4.301 10.555 1 78.69 130 GLN A N 1
ATOM 985 C CA . GLN A 1 130 ? -3.906 3.283 11.594 1 78.69 130 GLN A CA 1
ATOM 986 C C . GLN A 1 130 ? -5.047 2.316 11.289 1 78.69 130 GLN A C 1
ATOM 988 O O . GLN A 1 130 ? -4.945 1.121 11.562 1 78.69 130 GLN A O 1
ATOM 993 N N . ARG A 1 131 ? -6 2.736 10.609 1 85.25 131 ARG A N 1
ATOM 994 C CA . ARG A 1 131 ? -7.188 1.945 10.297 1 85.25 131 ARG A CA 1
ATOM 995 C C . ARG A 1 131 ? -6.961 1.078 9.062 1 85.25 131 ARG A C 1
ATOM 997 O O . ARG A 1 131 ? -7.598 0.036 8.906 1 85.25 131 ARG A O 1
ATOM 1004 N N . ARG A 1 132 ? -6.051 1.441 8.305 1 86.75 132 ARG A N 1
ATOM 1005 C CA . ARG A 1 132 ? -5.824 0.791 7.016 1 86.75 132 ARG A CA 1
ATOM 1006 C C . ARG A 1 132 ? -5.543 -0.697 7.199 1 86.75 132 ARG A C 1
ATOM 1008 O O . ARG A 1 132 ? -6.094 -1.531 6.477 1 86.75 132 ARG A O 1
ATOM 1015 N N . ALA A 1 133 ? -4.75 -1.05 8.164 1 82.44 133 ALA A N 1
ATOM 1016 C CA . ALA A 1 133 ? -4.434 -2.455 8.406 1 82.44 133 ALA A CA 1
ATOM 1017 C C . ALA A 1 133 ? -5.6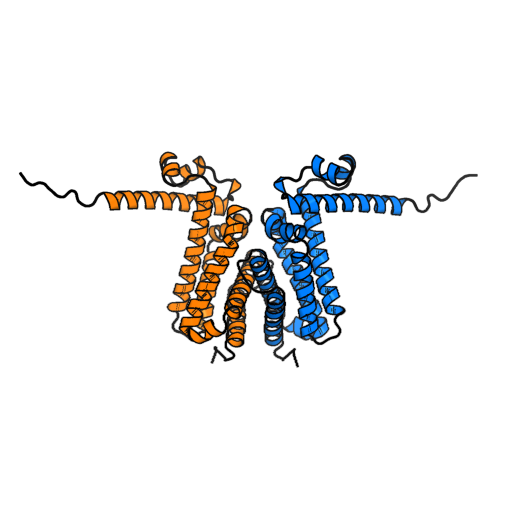84 -3.24 8.797 1 82.44 133 ALA A C 1
ATOM 1019 O O . ALA A 1 133 ? -5.852 -4.391 8.391 1 82.44 133 ALA A O 1
ATOM 1020 N N . GLU A 1 134 ? -6.551 -2.619 9.508 1 86.62 134 GLU A N 1
ATOM 1021 C CA . GLU A 1 134 ? -7.801 -3.256 9.906 1 86.62 134 GLU A CA 1
ATOM 1022 C C . GLU A 1 134 ? -8.727 -3.445 8.711 1 86.62 134 GLU A C 1
ATOM 1024 O O . GLU A 1 134 ? -9.414 -4.469 8.602 1 86.62 134 GLU A O 1
ATOM 1029 N N . VAL A 1 135 ? -8.711 -2.467 7.887 1 91.12 135 VAL A N 1
ATOM 1030 C CA . VAL A 1 135 ? -9.516 -2.541 6.672 1 91.12 135 VAL A CA 1
ATOM 1031 C C . VAL A 1 135 ? -9.016 -3.691 5.797 1 91.12 135 VAL A C 1
ATOM 1033 O O . VAL A 1 135 ? -9.812 -4.5 5.312 1 91.12 135 VAL A O 1
ATOM 1036 N N . MET A 1 136 ? -7.746 -3.805 5.641 1 90.25 136 MET A N 1
ATOM 1037 C CA . MET A 1 136 ? -7.152 -4.879 4.848 1 90.25 136 MET A CA 1
ATOM 1038 C C . MET A 1 136 ? -7.484 -6.242 5.445 1 90.25 136 MET A C 1
ATOM 1040 O O . MET A 1 136 ? -7.805 -7.184 4.719 1 90.25 136 MET A O 1
ATOM 1044 N N . ARG A 1 137 ? -7.434 -6.293 6.715 1 90.19 137 ARG A N 1
ATOM 1045 C CA . ARG A 1 137 ? -7.773 -7.539 7.395 1 90.19 137 ARG A CA 1
ATOM 1046 C C . ARG A 1 137 ? -9.234 -7.91 7.156 1 90.19 137 ARG A C 1
ATOM 1048 O O . ARG A 1 137 ? -9.555 -9.086 6.984 1 90.19 137 ARG A O 1
ATOM 1055 N N . SER A 1 138 ? -10.07 -6.953 7.258 1 92.19 138 SER A N 1
ATOM 1056 C CA . SER A 1 138 ? -11.492 -7.203 7.008 1 92.19 138 SER A CA 1
ATOM 1057 C C . SER A 1 138 ? -11.719 -7.73 5.598 1 92.19 138 SER A C 1
ATOM 1059 O O . SER A 1 138 ? -12.5 -8.664 5.398 1 92.19 138 SER A O 1
ATOM 1061 N N . PHE A 1 139 ? -11.055 -7.16 4.641 1 94.06 139 PHE A N 1
ATOM 1062 C CA . PHE A 1 139 ? -11.172 -7.617 3.262 1 94.06 139 PHE A CA 1
ATOM 1063 C C . PHE A 1 139 ? -10.617 -9.023 3.105 1 94.06 139 PHE A C 1
ATOM 1065 O O . PHE A 1 139 ? -11.188 -9.844 2.385 1 94.06 139 PHE A O 1
ATOM 1072 N N . ALA A 1 140 ? -9.523 -9.273 3.699 1 94.5 140 ALA A N 1
ATOM 1073 C CA . ALA A 1 140 ? -8.977 -10.625 3.699 1 94.5 140 ALA A CA 1
ATOM 1074 C C . ALA A 1 140 ? -9.977 -11.625 4.281 1 94.5 140 ALA A C 1
ATOM 1076 O O . ALA A 1 140 ? -10.141 -12.727 3.756 1 94.5 140 ALA A O 1
ATOM 1077 N N . GLY A 1 141 ? -10.625 -11.219 5.352 1 93.19 141 GLY A N 1
ATOM 1078 C CA . GLY A 1 141 ? -11.664 -12.055 5.941 1 93.19 141 GLY A CA 1
ATOM 1079 C C . GLY A 1 141 ? -12.797 -12.352 4.98 1 93.19 141 GLY A C 1
ATOM 1080 O O . GLY A 1 141 ? -13.242 -13.5 4.883 1 93.19 141 GLY A O 1
ATOM 1081 N N . ILE A 1 142 ? -13.258 -11.375 4.316 1 91.94 142 ILE A N 1
ATOM 1082 C CA . ILE A 1 142 ? -14.305 -11.539 3.318 1 91.94 142 ILE A CA 1
ATOM 1083 C C . ILE A 1 142 ? -13.844 -12.5 2.23 1 91.94 142 ILE A C 1
ATOM 1085 O O . ILE A 1 142 ? -14.586 -13.406 1.835 1 91.94 142 ILE A O 1
ATOM 1089 N N . MET A 1 143 ? -12.664 -12.297 1.725 1 93.44 143 MET A N 1
ATOM 1090 C CA . MET A 1 143 ? -12.102 -13.156 0.689 1 93.44 143 MET A CA 1
ATOM 1091 C C . MET A 1 143 ? -12.055 -14.609 1.155 1 93.44 143 MET A C 1
ATOM 1093 O O . MET A 1 143 ? -12.438 -15.516 0.413 1 93.44 143 MET A O 1
ATOM 1097 N N . MET A 1 144 ? -11.602 -14.82 2.338 1 92.12 144 MET A N 1
ATOM 1098 C CA . MET A 1 144 ? -11.508 -16.172 2.885 1 92.12 144 MET A CA 1
ATOM 1099 C C . MET A 1 144 ? -12.898 -16.781 3.059 1 92.12 144 MET A C 1
ATOM 1101 O O . MET A 1 144 ? -13.094 -17.969 2.799 1 92.12 144 MET A O 1
ATOM 1105 N N . ALA A 1 145 ? -13.852 -15.992 3.479 1 90.94 145 ALA A N 1
ATOM 1106 C CA . ALA A 1 145 ? -15.219 -16.484 3.666 1 90.94 145 ALA A CA 1
ATOM 1107 C C . ALA A 1 145 ? -15.836 -16.906 2.338 1 90.94 145 ALA A C 1
ATOM 1109 O O . ALA A 1 145 ? -16.469 -17.953 2.248 1 90.94 145 ALA A O 1
ATOM 1110 N N . VAL A 1 146 ? -15.609 -16.109 1.369 1 87.56 146 VAL A N 1
ATOM 1111 C CA . VAL A 1 146 ? -16.172 -16.406 0.055 1 87.56 146 VAL A CA 1
ATOM 1112 C C . VAL A 1 146 ? -15.484 -17.656 -0.512 1 87.56 146 VAL A C 1
ATOM 1114 O O . VAL A 1 146 ? -16.141 -18.5 -1.126 1 87.56 146 VAL A O 1
ATOM 1117 N N . CYS A 1 147 ? -14.203 -17.75 -0.354 1 87.31 147 CYS A N 1
ATOM 1118 C CA . CYS A 1 147 ? -13.461 -18.922 -0.789 1 87.31 147 CYS A CA 1
ATOM 1119 C C . CYS A 1 147 ? -13.961 -20.172 -0.073 1 87.31 147 CYS A C 1
ATOM 1121 O O . CYS A 1 147 ? -14.125 -21.234 -0.694 1 87.31 147 CYS A O 1
ATOM 1123 N N . ALA A 1 148 ? -14.219 -20.047 1.218 1 89.88 148 ALA A N 1
ATOM 1124 C CA . ALA A 1 148 ? -14.711 -21.172 2.008 1 89.88 148 ALA A CA 1
ATOM 1125 C C . ALA A 1 148 ? -16.062 -21.656 1.491 1 89.88 148 ALA A C 1
ATOM 1127 O O . ALA A 1 148 ? -16.328 -22.859 1.457 1 89.88 148 ALA A O 1
ATOM 1128 N N . ALA A 1 149 ? -16.859 -20.766 1.121 1 87.44 149 ALA A N 1
ATOM 1129 C CA . ALA A 1 149 ? -18.172 -21.109 0.592 1 87.44 149 ALA A CA 1
ATOM 1130 C C . ALA A 1 149 ? -18.047 -21.828 -0.749 1 87.44 149 ALA A C 1
ATOM 1132 O O . ALA A 1 149 ? -18.891 -22.688 -1.079 1 87.44 149 ALA A O 1
ATOM 1133 N N . GLU A 1 150 ? -17 -21.547 -1.47 1 85.31 150 GLU A N 1
ATOM 1134 C CA . GLU A 1 150 ? -16.859 -22.062 -2.824 1 85.31 150 GLU A CA 1
ATOM 1135 C C . GLU A 1 150 ? -16.125 -23.406 -2.82 1 85.31 150 GLU A C 1
ATOM 1137 O O . GLU A 1 150 ? -16.5 -24.328 -3.551 1 85.31 150 GLU A O 1
ATOM 1142 N N . VAL A 1 151 ? -15.078 -23.531 -2.021 1 86.5 151 VAL A N 1
ATOM 1143 C CA . VAL A 1 151 ? -14.219 -24.703 -2.137 1 86.5 151 VAL A CA 1
ATOM 1144 C C . VAL A 1 151 ? -14.367 -25.578 -0.891 1 86.5 151 VAL A C 1
ATOM 1146 O O . VAL A 1 151 ? -13.883 -26.719 -0.859 1 86.5 151 VAL A O 1
ATOM 1149 N N . GLY A 1 152 ? -14.977 -25.062 0.155 1 89.38 152 GLY A N 1
ATOM 1150 C CA . GLY A 1 152 ? -15.172 -25.797 1.396 1 89.38 152 GLY A CA 1
ATOM 1151 C C . GLY A 1 152 ? -14.477 -25.156 2.584 1 89.38 152 GLY A C 1
ATOM 1152 O O . GLY A 1 152 ? -13.305 -24.797 2.506 1 89.38 152 GLY A O 1
ATOM 1153 N N . ALA A 1 153 ? -15.195 -25 3.646 1 89.94 153 ALA A N 1
ATOM 1154 C CA . ALA A 1 153 ? -14.711 -24.359 4.859 1 89.94 153 ALA A CA 1
ATOM 1155 C C . ALA A 1 153 ? -13.5 -25.094 5.426 1 89.94 153 ALA A C 1
ATOM 1157 O O . ALA A 1 153 ? -12.547 -24.469 5.906 1 89.94 153 ALA A O 1
ATOM 1158 N N . GLU A 1 154 ? -13.508 -26.312 5.34 1 91.5 154 GLU A N 1
ATOM 1159 C CA . GLU A 1 154 ? -12.43 -27.141 5.887 1 91.5 154 GLU A CA 1
ATOM 1160 C C . GLU A 1 154 ? -11.117 -26.875 5.156 1 91.5 154 GLU A C 1
ATOM 1162 O O . GLU A 1 154 ? -10.047 -26.859 5.777 1 91.5 154 GLU A O 1
ATOM 1167 N N . ILE A 1 155 ? -11.211 -26.719 3.926 1 89.25 155 ILE A N 1
ATOM 1168 C CA . ILE A 1 155 ? -10.023 -26.469 3.111 1 89.25 155 ILE A CA 1
ATOM 1169 C C . ILE A 1 155 ? -9.367 -25.156 3.527 1 89.25 155 ILE A C 1
ATOM 1171 O O . ILE A 1 155 ? -8.148 -25.109 3.74 1 89.25 155 ILE A O 1
ATOM 1175 N N . VAL A 1 156 ? -10.133 -24.141 3.668 1 89.12 156 VAL A N 1
ATOM 1176 C CA . VAL A 1 156 ? -9.633 -22.828 4.039 1 89.12 156 VAL A CA 1
ATOM 1177 C C . VAL A 1 156 ? -9.109 -22.859 5.477 1 89.12 156 VAL A C 1
ATOM 1179 O O . VAL A 1 156 ? -8.055 -22.297 5.77 1 89.12 156 VAL A O 1
ATOM 1182 N N . GLU A 1 157 ? -9.82 -23.531 6.348 1 88.69 157 GLU A N 1
ATOM 1183 C CA . GLU A 1 157 ? -9.414 -23.656 7.742 1 88.69 157 GLU A CA 1
ATOM 1184 C C . GLU A 1 157 ? -8.086 -24.391 7.867 1 88.69 157 GLU A C 1
ATOM 1186 O O . GLU A 1 157 ? -7.238 -24.031 8.688 1 88.69 157 GLU A O 1
ATOM 1191 N N . ASN A 1 158 ? -7.953 -25.391 7.082 1 89.12 158 ASN A N 1
ATOM 1192 C CA . ASN A 1 158 ? -6.723 -26.172 7.109 1 89.12 158 ASN A CA 1
ATOM 1193 C C . ASN A 1 158 ? -5.523 -25.344 6.641 1 89.12 158 ASN A C 1
ATOM 1195 O O . ASN A 1 158 ? -4.402 -25.562 7.105 1 89.12 158 ASN A O 1
ATOM 1199 N N . ALA A 1 159 ? -5.793 -24.469 5.719 1 88.56 159 ALA A N 1
ATOM 1200 C CA . ALA A 1 159 ? -4.727 -23.578 5.262 1 88.56 159 ALA A CA 1
ATOM 1201 C C . ALA A 1 159 ? -4.324 -22.594 6.359 1 88.56 159 ALA A C 1
ATOM 1203 O O . ALA A 1 159 ? -3.186 -22.125 6.391 1 88.56 159 ALA A O 1
ATOM 1204 N N . GLY A 1 160 ? -5.328 -22.203 7.285 1 88.44 160 GLY A N 1
ATOM 1205 C CA . GLY A 1 160 ? -5.051 -21.406 8.469 1 88.44 160 GLY A CA 1
ATOM 1206 C C . GLY A 1 160 ? -4.363 -20.094 8.156 1 88.44 160 GLY A C 1
ATOM 1207 O O . GLY A 1 160 ? -4.82 -19.328 7.297 1 88.44 160 GLY A O 1
ATOM 1208 N N . ASP A 1 161 ? -3.217 -19.875 8.789 1 92.25 161 ASP A N 1
ATOM 1209 C CA . ASP A 1 161 ? -2.477 -18.625 8.68 1 92.25 161 ASP A CA 1
ATOM 1210 C C . ASP A 1 161 ? -1.926 -18.438 7.262 1 92.25 161 ASP A C 1
ATOM 1212 O O . ASP A 1 161 ? -1.677 -17.312 6.832 1 92.25 161 ASP A O 1
ATOM 1216 N N . ARG A 1 162 ? -1.779 -19.516 6.539 1 94.88 162 ARG A N 1
ATOM 1217 C CA . ARG A 1 162 ? -1.324 -19.406 5.156 1 94.88 162 ARG A CA 1
ATOM 1218 C C . ARG A 1 162 ? -2.365 -18.719 4.289 1 94.88 162 ARG A C 1
ATOM 1220 O O . ARG A 1 162 ? -2.02 -17.938 3.402 1 94.88 162 ARG A O 1
ATOM 1227 N N . ALA A 1 163 ? -3.639 -19.078 4.574 1 94.81 163 ALA A N 1
ATOM 1228 C CA . ALA A 1 163 ? -4.723 -18.453 3.812 1 94.81 163 ALA A CA 1
ATOM 1229 C C . ALA A 1 163 ? -4.812 -16.969 4.105 1 94.81 163 ALA A C 1
ATOM 1231 O O . ALA A 1 163 ? -5.023 -16.156 3.195 1 94.81 163 ALA A O 1
ATOM 1232 N N . GLU A 1 164 ? -4.664 -16.609 5.312 1 94.38 164 GLU A N 1
ATOM 1233 C CA . GLU A 1 164 ? -4.703 -15.203 5.703 1 94.38 164 GLU A CA 1
ATOM 1234 C C . GLU A 1 164 ? -3.547 -14.422 5.082 1 94.38 164 GLU A C 1
ATOM 1236 O O . GLU A 1 164 ? -3.73 -13.305 4.598 1 94.38 164 GLU A O 1
ATOM 1241 N N . PHE A 1 165 ? -2.396 -14.992 5.102 1 97.25 165 PHE A N 1
ATOM 1242 C CA . PHE A 1 165 ? -1.237 -14.383 4.461 1 97.25 165 PHE A CA 1
ATOM 1243 C C . PHE A 1 165 ? -1.493 -14.164 2.973 1 97.25 165 PHE A C 1
ATOM 1245 O O . PHE A 1 165 ? -1.257 -13.078 2.451 1 97.25 165 PHE A O 1
ATOM 1252 N N . ALA A 1 166 ? -1.915 -15.227 2.334 1 97.19 166 ALA A N 1
ATOM 1253 C CA . ALA A 1 166 ? -2.133 -15.172 0.891 1 97.19 166 ALA A CA 1
ATOM 1254 C C . ALA A 1 166 ? -3.156 -14.102 0.533 1 97.19 166 ALA A C 1
ATOM 1256 O O . ALA A 1 166 ? -2.955 -13.328 -0.408 1 97.19 166 ALA A O 1
ATOM 1257 N N . ALA A 1 167 ? -4.238 -14.094 1.317 1 96.88 167 ALA A N 1
ATOM 1258 C CA . ALA A 1 167 ? -5.273 -13.086 1.075 1 96.88 167 ALA A CA 1
ATOM 1259 C C . ALA A 1 167 ? -4.715 -11.68 1.221 1 96.88 167 ALA A C 1
ATOM 1261 O O . ALA A 1 167 ? -4.945 -10.82 0.365 1 96.88 167 ALA A O 1
ATOM 1262 N N . THR A 1 168 ? -3.953 -11.414 2.301 1 96.88 168 THR A N 1
ATOM 1263 C CA . THR A 1 168 ? -3.355 -10.109 2.566 1 96.88 168 THR A CA 1
ATOM 1264 C C . THR A 1 168 ? -2.373 -9.734 1.462 1 96.88 168 THR A C 1
ATOM 1266 O O . THR A 1 168 ? -2.375 -8.594 0.986 1 96.88 168 THR A O 1
ATOM 1269 N N . HIS A 1 169 ? -1.562 -10.68 1.043 1 98 169 HIS A N 1
ATOM 1270 C CA . HIS A 1 169 ? -0.582 -10.469 -0.015 1 98 169 HIS A CA 1
ATOM 1271 C C . HIS A 1 169 ? -1.263 -10.117 -1.336 1 98 169 HIS A C 1
ATOM 1273 O O . HIS A 1 169 ? -0.867 -9.172 -2.016 1 98 169 HIS A O 1
ATOM 1279 N N . LEU A 1 170 ? -2.287 -10.836 -1.688 1 98.12 170 LEU A N 1
ATOM 1280 C CA . LEU A 1 170 ? -3.018 -10.633 -2.934 1 98.12 170 LEU A CA 1
ATOM 1281 C C . LEU A 1 170 ? -3.721 -9.281 -2.936 1 98.12 170 LEU A C 1
ATOM 1283 O O . LEU A 1 170 ? -3.682 -8.555 -3.934 1 98.12 170 LEU A O 1
ATOM 1287 N N . LEU A 1 171 ? -4.348 -8.945 -1.839 1 97.56 171 LEU A N 1
ATOM 1288 C CA . LEU A 1 171 ? -5.027 -7.656 -1.73 1 97.56 171 LEU A CA 1
ATOM 1289 C C . LEU A 1 171 ? -4.031 -6.508 -1.825 1 97.56 171 LEU A C 1
ATOM 1291 O O . LEU A 1 171 ? -4.305 -5.496 -2.477 1 97.56 171 LEU A O 1
ATOM 1295 N N . GLY A 1 172 ? -2.893 -6.691 -1.17 1 97.12 172 GLY A N 1
ATOM 1296 C CA . GLY A 1 172 ? -1.835 -5.703 -1.313 1 97.12 172 GLY A CA 1
ATOM 1297 C C . GLY A 1 172 ? -1.37 -5.531 -2.748 1 97.12 172 GLY A C 1
ATOM 1298 O O . GLY A 1 172 ? -1.166 -4.406 -3.209 1 97.12 172 GLY A O 1
ATOM 1299 N N . GLY A 1 173 ? -1.144 -6.602 -3.412 1 97.88 173 GLY A N 1
ATOM 1300 C CA . GLY A 1 173 ? -0.795 -6.559 -4.824 1 97.88 173 GLY A CA 1
ATOM 1301 C C . GLY A 1 173 ? -1.835 -5.855 -5.676 1 97.88 173 GLY A C 1
ATOM 1302 O O . GLY A 1 173 ? -1.493 -5.043 -6.535 1 97.88 173 GLY A O 1
ATOM 1303 N N . LEU A 1 174 ? -3.092 -6.188 -5.426 1 97.94 174 LEU A N 1
ATOM 1304 C CA . LEU A 1 174 ? -4.184 -5.562 -6.164 1 97.94 174 LEU A CA 1
ATOM 1305 C C . LEU A 1 174 ? -4.227 -4.062 -5.902 1 97.94 174 LEU A C 1
ATOM 1307 O O . LEU A 1 174 ? -4.414 -3.27 -6.828 1 97.94 174 LEU A O 1
ATOM 1311 N N . TRP A 1 175 ? -4.078 -3.713 -4.688 1 95.56 175 TRP A N 1
ATOM 1312 C CA . TRP A 1 175 ? -4.043 -2.297 -4.332 1 95.56 175 TRP A CA 1
ATOM 1313 C C . TRP A 1 175 ? -2.908 -1.583 -5.055 1 95.56 175 TRP A C 1
ATOM 1315 O O . TRP A 1 175 ? -3.117 -0.538 -5.676 1 95.56 175 TRP A O 1
ATOM 1325 N N . GLU A 1 176 ? -1.768 -2.111 -5.016 1 95.69 176 GLU A N 1
ATOM 1326 C CA . GLU A 1 176 ? -0.594 -1.487 -5.621 1 95.69 176 GLU A CA 1
ATOM 1327 C C . GLU A 1 176 ? -0.751 -1.366 -7.137 1 95.69 176 GLU A C 1
ATOM 1329 O O . GLU A 1 176 ? -0.456 -0.318 -7.711 1 95.69 176 GLU A O 1
ATOM 1334 N N . THR A 1 177 ? -1.151 -2.406 -7.789 1 97.12 177 THR A N 1
ATOM 1335 C CA . THR A 1 177 ? -1.281 -2.365 -9.242 1 97.12 177 THR A CA 1
ATOM 1336 C C . THR A 1 177 ? -2.402 -1.417 -9.656 1 97.12 177 THR A C 1
ATOM 1338 O O . THR A 1 177 ? -2.297 -0.733 -10.68 1 97.12 177 THR A O 1
ATOM 1341 N N . THR A 1 178 ? -3.496 -1.371 -8.922 1 97 178 THR A N 1
ATOM 1342 C CA . THR A 1 178 ? -4.566 -0.422 -9.211 1 97 178 THR A CA 1
ATOM 1343 C C . THR A 1 178 ? -4.07 1.014 -9.055 1 97 178 THR A C 1
ATOM 1345 O O . THR A 1 178 ? -4.312 1.854 -9.93 1 97 178 THR A O 1
ATOM 1348 N N . ASN A 1 179 ? -3.363 1.26 -7.996 1 94.31 179 ASN A N 1
ATOM 1349 C CA . ASN A 1 179 ? -2.818 2.596 -7.781 1 94.31 179 ASN A CA 1
ATOM 1350 C C . ASN A 1 179 ? -1.833 2.982 -8.883 1 94.31 179 ASN A C 1
ATOM 1352 O O . ASN A 1 179 ? -1.837 4.121 -9.352 1 94.31 179 ASN A O 1
ATOM 1356 N N . SER A 1 180 ? -0.981 2.078 -9.203 1 94.31 180 SER A N 1
ATOM 1357 C CA . SER A 1 180 ? -0.006 2.33 -10.266 1 94.31 180 SER A CA 1
ATOM 1358 C C . SER A 1 180 ? -0.692 2.572 -11.602 1 94.31 180 SER A C 1
ATOM 1360 O O . SER A 1 180 ? -0.243 3.402 -12.398 1 94.31 180 SER A O 1
ATOM 1362 N N . TRP A 1 181 ? -1.702 1.814 -11.828 1 95.56 181 TRP A N 1
ATOM 1363 C CA . TRP A 1 181 ? -2.496 2.01 -13.039 1 95.56 181 TRP A CA 1
ATOM 1364 C C . TRP A 1 181 ? -3.164 3.381 -13.031 1 95.56 181 TRP A C 1
ATOM 1366 O O . TRP A 1 181 ? -3.096 4.113 -14.023 1 95.56 181 TRP A O 1
ATOM 1376 N N . LEU A 1 182 ? -3.818 3.791 -11.961 1 93.25 182 LEU A N 1
ATOM 1377 C CA . LEU A 1 182 ? -4.492 5.078 -11.828 1 93.25 182 LEU A CA 1
ATOM 1378 C C . LEU A 1 182 ? -3.504 6.227 -12 1 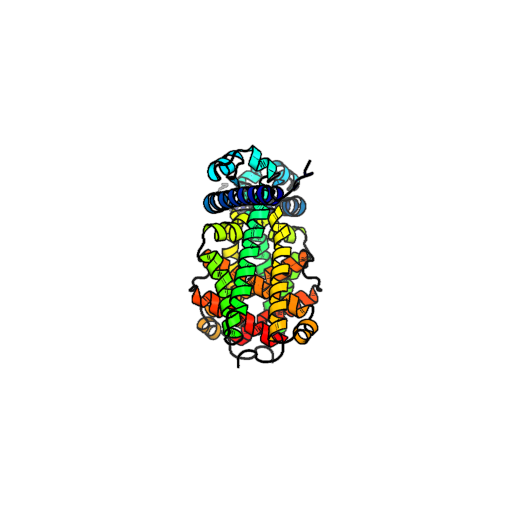93.25 182 LEU A C 1
ATOM 1380 O O . LEU A 1 182 ? -3.854 7.27 -12.562 1 93.25 182 LEU A O 1
ATOM 1384 N N . SER A 1 183 ? -2.305 6.035 -11.492 1 89.75 183 SER A N 1
ATOM 1385 C CA . SER A 1 183 ? -1.3 7.09 -11.547 1 89.75 183 SER A CA 1
ATOM 1386 C C . SER A 1 183 ? -0.635 7.145 -12.922 1 89.75 183 SER A C 1
ATOM 1388 O O . SER A 1 183 ? 0.116 8.078 -13.219 1 89.75 183 SER A O 1
ATOM 1390 N N . GLY A 1 184 ? -0.785 6.082 -13.703 1 91.56 184 GLY A N 1
ATOM 1391 C CA . GLY A 1 184 ? -0.214 6.047 -15.039 1 91.56 184 GLY A CA 1
ATOM 1392 C C . GLY A 1 184 ? 1.147 5.383 -15.094 1 91.56 184 GLY A C 1
ATOM 1393 O O . GLY A 1 184 ? 1.744 5.258 -16.156 1 91.56 184 GLY A O 1
ATOM 1394 N N . THR A 1 185 ? 1.654 4.867 -14.023 1 91.06 185 THR A N 1
ATOM 1395 C CA . THR A 1 185 ? 2.982 4.266 -13.984 1 91.06 185 THR A CA 1
ATOM 1396 C C . THR A 1 185 ? 2.93 2.807 -14.43 1 91.06 185 THR A C 1
ATOM 1398 O O . THR A 1 185 ? 3.963 2.203 -14.719 1 91.06 185 THR A O 1
ATOM 1401 N N . LEU A 1 186 ? 1.823 2.223 -14.469 1 94.12 186 LEU A N 1
ATOM 1402 C CA . LEU A 1 186 ? 1.581 0.909 -15.062 1 94.12 186 LEU A CA 1
ATOM 1403 C C . LEU A 1 186 ? 0.66 1.017 -16.266 1 94.12 186 LEU A C 1
ATOM 1405 O O . LEU A 1 186 ? -0.565 0.999 -16.125 1 94.12 186 LEU A O 1
ATOM 1409 N N . PRO A 1 187 ? 1.305 1.208 -17.422 1 94 187 PRO A N 1
ATOM 1410 C CA . PRO A 1 187 ? 0.534 1.539 -18.625 1 94 187 PRO A CA 1
ATOM 1411 C C . PRO A 1 187 ? -0.118 0.315 -19.266 1 94 187 PRO A C 1
ATOM 1413 O O . PRO A 1 187 ? 0.326 -0.146 -20.312 1 94 187 PRO A O 1
ATOM 1416 N N . ILE A 1 188 ? -1.143 -0.202 -18.75 1 96.44 188 ILE A N 1
ATOM 1417 C CA . ILE A 1 188 ? -1.939 -1.306 -19.266 1 96.44 188 ILE A CA 1
ATOM 1418 C C . ILE A 1 188 ? -3.412 -0.907 -19.312 1 96.44 188 ILE A C 1
ATOM 1420 O O . ILE A 1 188 ? -3.795 0.132 -18.766 1 96.44 188 ILE A O 1
ATOM 1424 N N . SER A 1 189 ? -4.207 -1.672 -20.016 1 97.94 189 SER A N 1
ATOM 1425 C CA . SER A 1 189 ? -5.637 -1.386 -20.047 1 97.94 189 SER A CA 1
ATOM 1426 C C . SER A 1 189 ? -6.32 -1.808 -18.75 1 97.94 189 SER A C 1
ATOM 1428 O O . SER A 1 189 ? -5.781 -2.621 -18 1 97.94 189 SER A O 1
ATOM 1430 N N . ARG A 1 190 ? -7.48 -1.242 -18.469 1 98 190 ARG A N 1
ATOM 1431 C CA . ARG A 1 190 ? -8.297 -1.658 -17.328 1 98 190 ARG A CA 1
ATOM 1432 C C . ARG A 1 190 ? -8.609 -3.148 -17.406 1 98 190 ARG A C 1
ATOM 1434 O O . ARG A 1 190 ? -8.539 -3.848 -16.391 1 98 190 ARG A O 1
ATOM 1441 N N . ALA A 1 191 ? -8.977 -3.635 -18.578 1 98.44 191 ALA A N 1
ATOM 1442 C CA . ALA A 1 191 ? -9.281 -5.051 -18.766 1 98.44 191 ALA A CA 1
ATOM 1443 C C . ALA A 1 191 ? -8.078 -5.922 -18.422 1 98.44 191 ALA A C 1
ATOM 1445 O O . ALA A 1 191 ? -8.211 -6.965 -17.781 1 98.44 191 ALA A O 1
ATOM 1446 N N . ASP A 1 192 ? -6.914 -5.469 -18.859 1 98.31 192 ASP A N 1
ATOM 1447 C CA . ASP A 1 192 ? -5.691 -6.203 -18.547 1 98.31 192 ASP A CA 1
ATOM 1448 C C . ASP A 1 192 ? -5.43 -6.227 -17.047 1 98.31 192 ASP A C 1
ATOM 1450 O O . ASP A 1 192 ? -5.023 -7.254 -16.5 1 98.31 192 ASP A O 1
ATOM 1454 N N . LEU A 1 193 ? -5.605 -5.098 -16.375 1 98.69 193 LEU A N 1
ATOM 1455 C CA . LEU A 1 193 ? -5.441 -5.016 -14.93 1 98.69 193 LEU A CA 1
ATOM 1456 C C . LEU A 1 193 ? -6.32 -6.047 -14.227 1 98.69 193 LEU A C 1
ATOM 1458 O O . LEU A 1 193 ? -5.848 -6.793 -13.367 1 98.69 193 LEU A O 1
ATOM 1462 N N . ILE A 1 194 ? -7.562 -6.105 -14.594 1 98.75 194 ILE A N 1
ATOM 1463 C CA . ILE A 1 194 ? -8.539 -6.98 -13.961 1 98.75 194 ILE A CA 1
ATOM 1464 C C . ILE A 1 194 ? -8.211 -8.438 -14.273 1 98.75 194 ILE A C 1
ATOM 1466 O O . ILE A 1 194 ? -8.188 -9.289 -13.383 1 98.75 194 ILE A O 1
ATOM 1470 N N . ASP A 1 195 ? -7.934 -8.742 -15.516 1 98.5 195 ASP A N 1
ATOM 1471 C CA . ASP A 1 195 ? -7.664 -10.117 -15.945 1 98.5 195 ASP A CA 1
ATOM 1472 C C . ASP A 1 195 ? -6.391 -10.656 -15.297 1 98.5 195 ASP A C 1
ATOM 1474 O O . ASP A 1 195 ? -6.371 -11.781 -14.805 1 98.5 195 ASP A O 1
ATOM 1478 N N . ARG A 1 196 ? -5.371 -9.867 -15.281 1 98.25 196 ARG A N 1
ATOM 1479 C CA . ARG A 1 196 ? -4.102 -10.312 -14.719 1 98.25 196 ARG A CA 1
ATOM 1480 C C . ARG A 1 196 ? -4.191 -10.438 -13.203 1 98.25 196 ARG A C 1
ATOM 1482 O O . ARG A 1 196 ? -3.58 -11.328 -12.609 1 98.25 196 ARG A O 1
ATOM 1489 N N . SER A 1 197 ? -4.891 -9.516 -12.586 1 98.69 197 SER A N 1
ATOM 1490 C CA . SER A 1 197 ? -5.164 -9.672 -11.156 1 98.69 197 SER A CA 1
ATOM 1491 C C . SER A 1 197 ? -5.926 -10.969 -10.883 1 98.69 197 SER A C 1
ATOM 1493 O O . SER A 1 197 ? -5.602 -11.695 -9.938 1 98.69 197 SER A O 1
ATOM 1495 N N . THR A 1 198 ? -6.922 -11.227 -11.703 1 98 198 THR A N 1
ATOM 1496 C CA . THR A 1 198 ? -7.699 -12.461 -11.578 1 98 198 THR A CA 1
ATOM 1497 C C . THR A 1 198 ? -6.789 -13.68 -11.672 1 98 198 THR A C 1
ATOM 1499 O O . THR A 1 198 ? -6.891 -14.602 -10.852 1 98 198 THR A O 1
ATOM 1502 N N . ASP A 1 199 ? -5.926 -13.68 -12.68 1 97.06 199 ASP A N 1
ATOM 1503 C CA . ASP A 1 199 ? -4.973 -14.773 -12.844 1 97.06 199 ASP A CA 1
ATOM 1504 C C . ASP A 1 199 ? -4.133 -14.977 -11.586 1 97.06 199 ASP A C 1
ATOM 1506 O O . ASP A 1 199 ? -3.924 -16.109 -11.141 1 97.06 199 ASP A O 1
ATOM 1510 N N . GLN A 1 200 ? -3.646 -13.867 -11.023 1 97.62 200 GLN A N 1
ATOM 1511 C CA . GLN A 1 200 ? -2.812 -13.945 -9.828 1 97.62 200 GLN A CA 1
ATOM 1512 C C . GLN A 1 200 ? -3.59 -14.523 -8.648 1 97.62 200 GLN A C 1
ATOM 1514 O O . GLN A 1 200 ? -3.066 -15.352 -7.902 1 97.62 200 GLN A O 1
ATOM 1519 N N . PHE A 1 201 ? -4.836 -14.102 -8.422 1 97.5 201 PHE A N 1
ATOM 1520 C CA . PHE A 1 201 ? -5.664 -14.594 -7.324 1 97.5 201 PHE A CA 1
ATOM 1521 C C . PHE A 1 201 ? -5.91 -16.094 -7.457 1 97.5 201 PHE A C 1
ATOM 1523 O O . PHE A 1 201 ? -5.762 -16.844 -6.488 1 97.5 201 PHE A O 1
ATOM 1530 N N . LEU A 1 202 ? -6.227 -16.531 -8.641 1 95.75 202 LEU A N 1
ATOM 1531 C CA . LEU A 1 202 ? -6.551 -17.938 -8.852 1 95.75 202 LEU A CA 1
ATOM 1532 C C . LEU A 1 202 ? -5.297 -18.797 -8.766 1 95.75 202 LEU A C 1
ATOM 1534 O O . LEU A 1 202 ? -5.344 -19.922 -8.258 1 95.75 202 LEU A O 1
ATOM 1538 N N . LEU A 1 203 ? -4.207 -18.297 -9.328 1 95.62 203 LEU A N 1
ATOM 1539 C CA . LEU A 1 203 ? -2.936 -19 -9.227 1 95.62 203 LEU A CA 1
ATOM 1540 C C . LEU A 1 203 ? -2.594 -19.297 -7.77 1 95.62 203 LEU A C 1
ATOM 1542 O O . LEU A 1 203 ? -2.227 -20.422 -7.434 1 95.62 203 LEU A O 1
ATOM 1546 N N . THR A 1 204 ? -2.674 -18.312 -6.898 1 95.81 204 THR A N 1
ATOM 1547 C CA . THR A 1 204 ? -2.369 -18.469 -5.48 1 95.81 204 THR A CA 1
ATOM 1548 C C . THR A 1 204 ? -3.373 -19.391 -4.805 1 95.81 204 THR A C 1
ATOM 1550 O O . THR A 1 204 ? -2.992 -20.25 -3.998 1 95.81 204 THR A O 1
ATOM 1553 N N . ALA A 1 205 ? -4.66 -19.234 -5.133 1 93 205 ALA A N 1
ATOM 1554 C CA . ALA A 1 205 ? -5.699 -20.078 -4.551 1 93 205 ALA A CA 1
ATOM 1555 C C . ALA A 1 205 ? -5.473 -21.547 -4.898 1 93 205 ALA A C 1
ATOM 1557 O O . ALA A 1 205 ? -5.594 -22.422 -4.035 1 93 205 ALA A O 1
ATOM 1558 N N . GLU A 1 206 ? -5.176 -21.812 -6.125 1 92.25 206 GLU A N 1
ATOM 1559 C CA . GLU A 1 206 ? -4.938 -23.188 -6.566 1 92.25 206 GLU A CA 1
ATOM 1560 C C . GLU A 1 206 ? -3.736 -23.797 -5.848 1 92.25 206 GLU A C 1
ATOM 1562 O O . GLU A 1 206 ? -3.756 -24.984 -5.488 1 92.25 206 GLU A O 1
ATOM 1567 N N . HIS A 1 207 ? -2.754 -22.969 -5.699 1 91.19 207 HIS A N 1
ATOM 1568 C CA . HIS A 1 207 ? -1.571 -23.438 -4.988 1 91.19 207 HIS A CA 1
ATOM 1569 C C . HIS A 1 207 ? -1.902 -23.797 -3.543 1 91.19 207 HIS A C 1
ATOM 1571 O O . HIS A 1 207 ? -1.45 -24.828 -3.033 1 91.19 207 HIS A O 1
ATOM 1577 N N . LEU A 1 208 ? -2.678 -23.031 -2.852 1 89.62 208 LEU A N 1
ATOM 1578 C CA . LEU A 1 208 ? -3.027 -23.234 -1.45 1 89.62 208 LEU A CA 1
ATOM 1579 C C . LEU A 1 208 ? -3.912 -24.453 -1.278 1 89.62 208 LEU A C 1
ATOM 1581 O O . LEU A 1 208 ? -3.764 -25.203 -0.308 1 89.62 208 LEU A O 1
ATOM 1585 N N . ILE A 1 209 ? -4.75 -24.625 -2.23 1 86.62 209 ILE A N 1
ATOM 1586 C CA . ILE A 1 209 ? -5.711 -25.719 -2.141 1 86.62 209 ILE A CA 1
ATOM 1587 C C . ILE A 1 209 ? -5.066 -27.016 -2.635 1 86.62 209 ILE A C 1
ATOM 1589 O O . ILE A 1 209 ? -5.488 -28.109 -2.254 1 86.62 209 ILE A O 1
ATOM 1593 N N . GLY A 1 210 ? -4.07 -26.891 -3.479 1 85.12 210 GLY A N 1
ATOM 1594 C CA . GLY A 1 210 ? -3.395 -28.047 -4.039 1 85.12 210 GLY A CA 1
ATOM 1595 C C . GLY A 1 210 ? -4.191 -28.734 -5.133 1 85.12 210 GLY A C 1
ATOM 1596 O O . GLY A 1 210 ? -4.09 -29.953 -5.312 1 85.12 210 GLY A O 1
ATOM 1597 N N . ALA A 1 211 ? -5.137 -28.094 -5.688 1 84.19 211 ALA A N 1
ATOM 1598 C CA . ALA A 1 211 ? -5.992 -28.594 -6.758 1 84.19 211 ALA A CA 1
ATOM 1599 C C . ALA A 1 211 ? -6.387 -27.484 -7.723 1 84.19 211 ALA A C 1
ATOM 1601 O O . ALA A 1 211 ? -6.484 -26.312 -7.328 1 84.19 211 ALA A O 1
ATOM 1602 N N . PRO A 1 212 ? -6.559 -27.797 -9.047 1 85.75 212 PRO A N 1
ATOM 1603 C CA . PRO A 1 212 ? -6.996 -26.781 -10 1 85.75 212 PRO A CA 1
ATOM 1604 C C . PRO A 1 212 ? -8.406 -26.266 -9.719 1 85.75 212 PRO A C 1
ATOM 1606 O O . PRO A 1 212 ? -9.273 -27.031 -9.289 1 85.75 212 PRO A O 1
ATOM 1609 N N . LEU A 1 213 ? -8.609 -25.047 -9.75 1 81.62 213 LEU A N 1
ATOM 1610 C CA . LEU A 1 213 ? -9.914 -24.422 -9.547 1 81.62 213 LEU A CA 1
ATOM 1611 C C . LEU A 1 213 ? -10.594 -24.141 -10.883 1 81.62 213 LEU A C 1
ATOM 1613 O O . LEU A 1 213 ? -11.82 -24.016 -10.945 1 81.62 213 LEU A O 1
ATOM 1617 N N . THR A 1 214 ? -9.695 -23.875 -11.922 1 71.12 214 THR A N 1
ATOM 1618 C CA . THR A 1 214 ? -10.25 -23.547 -13.227 1 71.12 214 THR A CA 1
ATOM 1619 C C . THR A 1 214 ? -10.227 -24.766 -14.148 1 71.12 214 THR A C 1
ATOM 1621 O O . THR A 1 214 ? -9.195 -25.422 -14.281 1 71.12 214 THR A O 1
ATOM 1624 N N . GLN A 1 215 ? -11.305 -25.578 -14.141 1 56.69 215 GLN A N 1
ATOM 1625 C CA . GLN A 1 215 ? -11.414 -26.688 -15.078 1 56.69 215 GLN A CA 1
ATOM 1626 C C . GLN A 1 215 ? -11.75 -26.203 -16.484 1 56.69 215 GLN A C 1
ATOM 1628 O O . GLN A 1 215 ? -12.484 -25.219 -16.641 1 56.69 215 GLN A O 1
ATOM 1633 N N . MET B 1 1 ? 61.719 30.812 -12.492 1 35.91 1 MET B N 1
ATOM 1634 C CA . MET B 1 1 ? 61.062 30.828 -11.188 1 35.91 1 MET B CA 1
ATOM 1635 C C . MET B 1 1 ? 59.75 30.031 -11.211 1 35.91 1 MET B C 1
ATOM 1637 O O . MET B 1 1 ? 58.906 30.266 -12.078 1 35.91 1 MET B O 1
ATOM 1641 N N . ALA B 1 2 ? 59.594 28.672 -10.5 1 36.06 2 ALA B N 1
ATOM 1642 C CA . ALA B 1 2 ? 58.875 27.5 -11.023 1 36.06 2 ALA B CA 1
ATOM 1643 C C . ALA B 1 2 ? 57.375 27.703 -10.969 1 36.06 2 ALA B C 1
ATOM 1645 O O . ALA B 1 2 ? 56.844 28.172 -9.961 1 36.06 2 ALA B O 1
ATOM 1646 N N . THR B 1 3 ? 56.625 28 -12.023 1 40.12 3 THR B N 1
ATOM 1647 C CA . THR B 1 3 ? 55.188 28.188 -12.141 1 40.12 3 THR B CA 1
ATOM 1648 C C . THR B 1 3 ? 54.438 27.016 -11.492 1 40.12 3 THR B C 1
ATOM 1650 O O . THR B 1 3 ? 54.406 25.906 -12.023 1 40.12 3 THR B O 1
ATOM 1653 N N . THR B 1 4 ? 54.688 26.625 -10.109 1 37.81 4 THR B N 1
ATOM 1654 C CA . THR B 1 4 ? 54.25 25.438 -9.383 1 37.81 4 THR B CA 1
ATOM 1655 C C . THR B 1 4 ? 52.781 25.141 -9.641 1 37.81 4 THR B C 1
ATOM 1657 O O . THR B 1 4 ? 52.031 26.031 -10.07 1 37.81 4 THR B O 1
ATOM 1660 N N . SER B 1 5 ? 52.156 23.844 -9.07 1 35.66 5 SER B N 1
ATOM 1661 C CA . SER B 1 5 ? 51.125 22.812 -9.078 1 35.66 5 SER B CA 1
ATOM 1662 C C . SER B 1 5 ? 49.812 23.344 -8.586 1 35.66 5 SER B C 1
ATOM 1664 O O . SER B 1 5 ? 49.656 23.656 -7.402 1 35.66 5 SER B O 1
ATOM 1666 N N . ARG B 1 6 ? 49.031 24.141 -9.125 1 40.91 6 ARG B N 1
ATOM 1667 C CA . ARG B 1 6 ? 47.594 24.438 -8.93 1 40.91 6 ARG B CA 1
ATOM 1668 C C . ARG B 1 6 ? 46.812 23.188 -8.539 1 40.91 6 ARG B C 1
ATOM 1670 O O . ARG B 1 6 ? 46.281 22.5 -9.406 1 40.91 6 ARG B O 1
ATOM 1677 N N . SER B 1 7 ? 47.312 22.141 -7.758 1 41.09 7 SER B N 1
ATOM 1678 C CA . SER B 1 7 ? 47.031 20.766 -7.391 1 41.09 7 SER B CA 1
ATOM 1679 C C . SER B 1 7 ? 45.562 20.578 -7.051 1 41.09 7 SER B C 1
ATOM 1681 O O . SER B 1 7 ? 44.812 21.547 -7.016 1 41.09 7 SER B O 1
ATOM 1683 N N . TYR B 1 8 ? 44.875 19.484 -5.598 1 44.12 8 TYR B N 1
ATOM 1684 C CA . TYR B 1 8 ? 44.25 18.531 -4.691 1 44.12 8 TYR B CA 1
ATOM 1685 C C . TYR B 1 8 ? 43.156 19.188 -3.859 1 44.12 8 TYR B C 1
ATOM 1687 O O . TYR B 1 8 ? 42.594 18.578 -2.955 1 44.12 8 TYR B O 1
ATOM 1695 N N . GLY B 1 9 ? 42.719 20.203 -3.518 1 48.31 9 GLY B N 1
ATOM 1696 C CA . GLY B 1 9 ? 41.844 20.984 -2.639 1 48.31 9 GLY B CA 1
ATOM 1697 C C . GLY B 1 9 ? 40.375 20.828 -2.939 1 48.31 9 GLY B C 1
ATOM 1698 O O . GLY B 1 9 ? 39.531 21.109 -2.088 1 48.31 9 GLY B O 1
ATOM 1699 N N . GLY B 1 10 ? 39.906 20.641 -4.074 1 54.38 10 GLY B N 1
ATOM 1700 C CA . GLY B 1 10 ? 38.531 20.469 -4.535 1 54.38 10 GLY B CA 1
ATOM 1701 C C . GLY B 1 10 ? 37.875 19.219 -3.98 1 54.38 10 GLY B C 1
ATOM 1702 O O . GLY B 1 10 ? 36.719 19.25 -3.553 1 54.38 10 GLY B O 1
ATOM 1703 N N . VAL B 1 11 ? 38.562 18.047 -4.105 1 60.69 11 VAL B N 1
ATOM 1704 C CA . VAL B 1 11 ? 38.094 16.766 -3.58 1 60.69 11 VAL B CA 1
ATOM 1705 C C . VAL B 1 11 ? 37.875 16.875 -2.074 1 60.69 11 VAL B C 1
ATOM 1707 O O . VAL B 1 11 ? 36.844 16.422 -1.563 1 60.69 11 VAL B O 1
ATOM 1710 N N . PRO B 1 12 ? 38.656 17.703 -1.434 1 75 12 PRO B N 1
ATOM 1711 C CA . PRO B 1 12 ? 38.5 17.797 0.017 1 75 12 PRO B CA 1
ATOM 1712 C C . PRO B 1 12 ? 37.219 18.547 0.414 1 75 12 PRO B C 1
ATOM 1714 O O . PRO B 1 12 ? 36.531 18.156 1.353 1 75 12 PRO B O 1
ATOM 1717 N N . ILE B 1 13 ? 36.969 19.594 -0.428 1 78.5 13 ILE B N 1
ATOM 1718 C CA . ILE B 1 13 ? 35.781 20.406 -0.1 1 78.5 13 ILE B CA 1
ATOM 1719 C C . ILE B 1 13 ? 34.5 19.625 -0.388 1 78.5 13 ILE B C 1
ATOM 1721 O O . ILE B 1 13 ? 33.562 19.656 0.396 1 78.5 13 ILE B O 1
ATOM 1725 N N . GLU B 1 14 ? 34.562 18.984 -1.538 1 83.5 14 GLU B N 1
ATOM 1726 C CA . GLU B 1 14 ? 33.406 18.188 -1.896 1 83.5 14 GLU B CA 1
ATOM 1727 C C . GLU B 1 14 ? 33.156 17.062 -0.889 1 83.5 14 GLU B C 1
ATOM 1729 O O . GLU B 1 14 ? 32.031 16.734 -0.558 1 83.5 14 GLU B O 1
ATOM 1734 N N . GLN B 1 15 ? 34.188 16.516 -0.478 1 87.25 15 GLN B N 1
ATOM 1735 C CA . GLN B 1 15 ? 34.094 15.445 0.52 1 87.25 15 GLN B CA 1
ATOM 1736 C C . GLN B 1 15 ? 33.562 15.984 1.847 1 87.25 15 GLN B C 1
ATOM 1738 O O . GLN B 1 15 ? 32.781 15.32 2.525 1 87.25 15 GLN B O 1
ATOM 1743 N N . ARG B 1 16 ? 34.062 17.156 2.186 1 87.06 16 ARG B N 1
ATOM 1744 C CA . ARG B 1 16 ? 33.562 17.766 3.414 1 87.06 16 ARG B CA 1
ATOM 1745 C C . ARG B 1 16 ? 32.094 18.078 3.32 1 87.06 16 ARG B C 1
ATOM 1747 O O . ARG B 1 16 ? 31.328 17.859 4.277 1 87.06 16 ARG B O 1
ATOM 1754 N N . ARG B 1 17 ? 31.672 18.594 2.217 1 89.56 17 ARG B N 1
ATOM 1755 C CA . ARG B 1 17 ? 30.266 18.891 1.982 1 89.56 17 ARG B CA 1
ATOM 1756 C C . ARG B 1 17 ? 29.422 17.625 2.049 1 89.56 17 ARG B C 1
ATOM 1758 O O . ARG B 1 17 ? 28.344 17.609 2.639 1 89.56 17 ARG B O 1
ATOM 1765 N N . ALA B 1 18 ? 29.969 16.641 1.462 1 92.19 18 ALA B N 1
ATOM 1766 C CA . ALA B 1 18 ? 29.281 15.352 1.469 1 92.19 18 ALA B CA 1
ATOM 1767 C C . ALA B 1 18 ? 29.141 14.805 2.889 1 92.19 18 ALA B C 1
ATOM 1769 O O . ALA B 1 18 ? 28.109 14.234 3.248 1 92.19 18 ALA B O 1
ATOM 1770 N N . ARG B 1 19 ? 30.125 14.969 3.639 1 92.94 19 ARG B N 1
ATOM 1771 C CA . ARG B 1 19 ? 30.094 14.516 5.023 1 92.94 19 ARG B CA 1
ATOM 1772 C C . ARG B 1 19 ? 29.078 15.289 5.84 1 92.94 19 ARG B C 1
ATOM 1774 O O . ARG B 1 19 ? 28.359 14.711 6.668 1 92.94 19 ARG B O 1
ATOM 1781 N N . ARG B 1 20 ? 29.047 16.562 5.645 1 93.88 20 ARG B N 1
ATOM 1782 C CA . ARG B 1 20 ? 28.078 17.406 6.348 1 93.88 20 ARG B CA 1
ATOM 1783 C C . ARG B 1 20 ? 26.656 17.016 5.961 1 93.88 20 ARG B C 1
ATOM 1785 O O . ARG B 1 20 ? 25.781 16.922 6.824 1 93.88 20 ARG B O 1
ATOM 1792 N N . ARG B 1 21 ? 26.484 16.859 4.703 1 95.38 21 ARG B N 1
ATOM 1793 C CA . ARG B 1 21 ? 25.172 16.453 4.219 1 95.38 21 ARG B CA 1
ATOM 1794 C C . ARG B 1 21 ? 24.75 15.109 4.82 1 95.38 21 ARG B C 1
ATOM 1796 O O . ARG B 1 21 ? 23.609 14.945 5.254 1 95.38 21 ARG B O 1
ATOM 1803 N N . ALA B 1 22 ? 25.672 14.219 4.891 1 96.5 22 ALA B N 1
ATOM 1804 C CA . ALA B 1 22 ? 25.406 12.906 5.473 1 96.5 22 ALA B CA 1
ATOM 1805 C C . ALA B 1 22 ? 25.062 13.031 6.957 1 96.5 22 ALA B C 1
ATOM 1807 O O . ALA B 1 22 ? 24.172 12.328 7.453 1 96.5 22 ALA B O 1
ATOM 1808 N N . ALA B 1 23 ? 25.75 13.859 7.629 1 97.31 23 ALA B N 1
ATOM 1809 C CA . ALA B 1 23 ? 25.484 14.078 9.047 1 97.31 23 ALA B CA 1
ATOM 1810 C C . ALA B 1 23 ? 24.078 14.633 9.273 1 97.31 23 ALA B C 1
ATOM 1812 O O . ALA B 1 23 ? 23.406 14.25 10.227 1 97.31 23 ALA B O 1
ATOM 1813 N N . LEU B 1 24 ? 23.703 15.531 8.43 1 98.12 24 LEU B N 1
ATOM 1814 C CA . LEU B 1 24 ? 22.359 16.094 8.516 1 98.12 24 LEU B CA 1
ATOM 1815 C C . LEU B 1 24 ? 21.297 15.039 8.242 1 98.12 24 LEU B C 1
ATOM 1817 O O . LEU B 1 24 ? 20.281 14.984 8.93 1 98.12 24 LEU B O 1
ATOM 1821 N N . LEU B 1 25 ? 21.531 14.195 7.309 1 98.31 25 LEU B N 1
ATOM 1822 C CA . LEU B 1 25 ? 20.578 13.141 6.988 1 98.31 25 LEU B CA 1
ATOM 1823 C C . LEU B 1 25 ? 20.5 12.117 8.117 1 98.31 25 LEU B C 1
ATOM 1825 O O . LEU B 1 25 ? 19.422 11.609 8.43 1 98.31 25 LEU B O 1
ATOM 1829 N N . ASP B 1 26 ? 21.656 11.828 8.719 1 98.25 26 ASP B N 1
ATOM 1830 C CA . ASP B 1 26 ? 21.672 10.922 9.867 1 98.25 26 ASP B CA 1
ATOM 1831 C C . ASP B 1 26 ? 20.844 11.5 11.023 1 98.25 26 ASP B C 1
ATOM 1833 O O . ASP B 1 26 ? 20.078 10.773 11.664 1 98.25 26 ASP B O 1
ATOM 1837 N N . ALA B 1 27 ? 21.016 12.75 11.25 1 98.44 27 ALA B N 1
ATOM 1838 C CA . ALA B 1 27 ? 20.234 13.43 12.289 1 98.44 27 ALA B CA 1
ATOM 1839 C C . ALA B 1 27 ? 18.75 13.406 11.961 1 98.44 27 ALA B C 1
ATOM 1841 O O . ALA B 1 27 ? 17.922 13.172 12.844 1 98.44 27 ALA B O 1
ATOM 1842 N N . ALA B 1 28 ? 18.422 13.68 10.719 1 98.62 28 ALA B N 1
ATOM 1843 C CA . ALA B 1 28 ? 17.031 13.656 10.273 1 98.62 28 ALA B CA 1
ATOM 1844 C C . ALA B 1 28 ? 16.406 12.273 10.484 1 98.62 28 ALA B C 1
ATOM 1846 O O . ALA B 1 28 ? 15.258 12.156 10.922 1 98.62 28 ALA B O 1
ATOM 1847 N N . GLN B 1 29 ? 17.172 11.266 10.133 1 98.56 29 GLN B N 1
ATOM 1848 C CA . GLN B 1 29 ? 16.688 9.898 10.344 1 98.56 29 GLN B CA 1
ATOM 1849 C C . GLN B 1 29 ? 16.344 9.656 11.812 1 98.56 29 GLN B C 1
ATOM 1851 O O . GLN B 1 29 ? 15.32 9.047 12.125 1 98.56 29 GLN B O 1
ATOM 1856 N N . ASP B 1 30 ? 17.156 10.102 12.68 1 98.12 30 ASP B N 1
ATOM 1857 C CA . ASP B 1 30 ? 16.938 9.938 14.117 1 98.12 30 ASP B CA 1
ATOM 1858 C C . ASP B 1 30 ? 15.68 10.672 14.57 1 98.12 30 ASP B C 1
ATOM 1860 O O . ASP B 1 30 ? 14.828 10.102 15.258 1 98.12 30 ASP B O 1
ATOM 1864 N N . ILE B 1 31 ? 15.508 11.883 14.148 1 98.5 31 ILE B N 1
ATOM 1865 C CA . ILE B 1 31 ? 14.414 12.734 14.602 1 98.5 31 ILE B CA 1
ATOM 1866 C C . ILE B 1 31 ? 13.094 12.25 14 1 98.5 31 ILE B C 1
ATOM 1868 O O . ILE B 1 31 ? 12.125 12.008 14.719 1 98.5 31 ILE B O 1
ATOM 1872 N N . ILE B 1 32 ? 13.07 12.039 12.719 1 98.31 32 ILE B N 1
ATOM 1873 C CA . ILE B 1 32 ? 11.852 11.617 12.039 1 98.31 32 ILE B CA 1
ATOM 1874 C C . ILE B 1 32 ? 11.477 10.203 12.469 1 98.31 32 ILE B C 1
ATOM 1876 O O . ILE B 1 32 ? 10.305 9.906 12.695 1 98.31 32 ILE B O 1
ATOM 1880 N N . GLY B 1 33 ? 12.484 9.375 12.539 1 97.94 33 GLY B N 1
ATOM 1881 C CA . GLY B 1 33 ? 12.25 7.992 12.922 1 97.94 33 GLY B CA 1
ATOM 1882 C C . GLY B 1 33 ? 11.727 7.844 14.336 1 97.94 33 GLY B C 1
ATOM 1883 O O . GLY B 1 33 ? 11.078 6.852 14.664 1 97.94 33 GLY B O 1
ATOM 1884 N N . THR B 1 34 ? 12 8.797 15.227 1 97.12 34 THR B N 1
ATOM 1885 C CA . THR B 1 34 ? 11.617 8.68 16.625 1 97.12 34 THR B CA 1
ATOM 1886 C C . THR B 1 34 ? 10.422 9.57 16.938 1 97.12 34 THR B C 1
ATOM 1888 O O . THR B 1 34 ? 9.477 9.141 17.594 1 97.12 34 THR B O 1
ATOM 1891 N N . SER B 1 35 ? 10.398 10.805 16.359 1 96.56 35 SER B N 1
ATOM 1892 C CA . SER B 1 35 ? 9.406 11.781 16.797 1 96.56 35 SER B CA 1
ATOM 1893 C C . SER B 1 35 ? 8.484 12.188 15.641 1 96.56 35 SER B C 1
ATOM 1895 O O . SER B 1 35 ? 7.473 12.852 15.859 1 96.56 35 SER B O 1
ATOM 1897 N N . GLY B 1 36 ? 8.828 11.742 14.461 1 96.81 36 GLY B N 1
ATOM 1898 C CA . GLY B 1 36 ? 8.008 12.094 13.312 1 96.81 36 GLY B CA 1
ATOM 1899 C C . GLY B 1 36 ? 8.484 13.352 12.609 1 96.81 36 GLY B C 1
ATOM 1900 O O . GLY B 1 36 ? 9.195 14.164 13.195 1 96.81 36 GLY B O 1
ATOM 1901 N N . PHE B 1 37 ? 8.055 13.508 11.406 1 96.94 37 PHE B N 1
ATOM 1902 C CA . PHE B 1 37 ? 8.477 14.609 10.562 1 96.94 37 PHE B CA 1
ATOM 1903 C C . PHE B 1 37 ? 7.977 15.938 11.109 1 96.94 37 PHE B C 1
ATOM 1905 O O . PHE B 1 37 ? 8.664 16.953 11.008 1 96.94 37 PHE B O 1
ATOM 1912 N N . ALA B 1 38 ? 6.832 15.969 11.633 1 94.25 38 ALA B N 1
ATOM 1913 C CA . ALA B 1 38 ? 6.211 17.188 12.125 1 94.25 38 ALA B CA 1
ATOM 1914 C C . ALA B 1 38 ? 7.078 17.844 13.203 1 94.25 38 ALA B C 1
ATOM 1916 O O . ALA B 1 38 ? 6.969 19.047 13.445 1 94.25 38 ALA B O 1
ATOM 1917 N N . LYS B 1 39 ? 7.961 17.125 13.773 1 96.44 39 LYS B N 1
ATOM 1918 C CA . LYS B 1 39 ? 8.797 17.625 14.859 1 96.44 39 LYS B CA 1
ATOM 1919 C C . LYS B 1 39 ? 10.164 18.062 14.344 1 96.44 39 LYS B C 1
ATOM 1921 O O . LYS B 1 39 ? 10.984 18.594 15.102 1 96.44 39 LYS B O 1
ATOM 1926 N N . LEU B 1 40 ? 10.398 17.828 13.133 1 97.88 40 LEU B N 1
ATOM 1927 C CA . LEU B 1 40 ? 11.68 18.203 12.555 1 97.88 40 LEU B CA 1
ATOM 1928 C C . LEU B 1 40 ? 11.766 19.719 12.359 1 97.88 40 LEU B C 1
ATOM 1930 O O . LEU B 1 40 ? 10.914 20.312 11.688 1 97.88 40 LEU B O 1
ATOM 1934 N N . THR B 1 41 ? 12.734 20.391 12.977 1 97.81 41 THR B N 1
ATOM 1935 C CA . THR B 1 41 ? 13.039 21.797 12.773 1 97.81 41 THR B CA 1
ATOM 1936 C C . THR B 1 41 ? 14.484 21.984 12.32 1 97.81 41 THR B C 1
ATOM 1938 O O . THR B 1 41 ? 15.32 21.094 12.523 1 97.81 41 THR B O 1
ATOM 1941 N N . VAL B 1 42 ? 14.664 23.141 11.664 1 98.06 42 VAL B N 1
ATOM 1942 C CA . VAL B 1 42 ? 16.016 23.438 11.227 1 98.06 42 VAL B CA 1
ATOM 1943 C C . VAL B 1 42 ? 16.953 23.484 12.43 1 98.06 42 VAL B C 1
ATOM 1945 O O . VAL B 1 42 ? 18.031 22.891 12.414 1 98.06 42 VAL B O 1
ATOM 1948 N N . SER B 1 43 ? 16.562 24.188 13.461 1 97.94 43 SER B N 1
ATOM 1949 C CA . SER B 1 43 ? 17.375 24.312 14.664 1 97.94 43 SER B CA 1
ATOM 1950 C C . SER B 1 43 ? 17.625 22.953 15.312 1 97.94 43 SER B C 1
ATOM 1952 O O . SER B 1 43 ? 18.75 22.625 15.672 1 97.94 43 SER B O 1
ATOM 1954 N N . GLY B 1 44 ? 16.594 22.125 15.508 1 97.94 44 GLY B N 1
ATOM 1955 C CA . GLY B 1 44 ? 16.719 20.797 16.078 1 97.94 44 GLY B CA 1
ATOM 1956 C C . GLY B 1 44 ? 17.625 19.891 15.258 1 97.94 44 GLY B C 1
ATOM 1957 O O . GLY B 1 44 ? 18.422 19.125 15.82 1 97.94 44 GLY B O 1
ATOM 1958 N N . LEU B 1 45 ? 17.484 19.938 13.961 1 98.38 45 LEU B N 1
ATOM 1959 C CA . LEU B 1 45 ? 18.281 19.156 13.031 1 98.38 45 LEU B CA 1
ATOM 1960 C C . LEU B 1 45 ? 19.766 19.516 13.156 1 98.38 45 LEU B C 1
ATOM 1962 O O . LEU B 1 45 ? 20.609 18.625 13.281 1 98.38 45 LEU B O 1
ATOM 1966 N N . CYS B 1 46 ? 20.062 20.781 13.156 1 98.25 46 CYS B N 1
ATOM 1967 C CA . CYS B 1 46 ? 21.438 21.266 13.242 1 98.25 46 CYS B CA 1
ATOM 1968 C C . CYS B 1 46 ? 22.047 20.922 14.602 1 98.25 46 CYS B C 1
ATOM 1970 O O . CYS B 1 46 ? 23.219 20.531 14.688 1 98.25 46 CYS B O 1
ATOM 1972 N N . THR B 1 47 ? 21.281 21.078 15.633 1 98.25 47 THR B N 1
ATOM 1973 C CA . THR B 1 47 ? 21.75 20.734 16.969 1 98.25 47 THR B CA 1
ATOM 1974 C C . THR B 1 47 ? 22.125 19.266 17.047 1 98.25 47 THR B C 1
ATOM 1976 O O . THR B 1 47 ? 23.203 18.906 17.531 1 98.25 47 THR B O 1
ATOM 1979 N N . GLN B 1 48 ? 21.281 18.391 16.547 1 97.56 48 GLN B N 1
ATOM 1980 C CA . GLN B 1 48 ? 21.516 16.953 16.562 1 97.56 48 GLN B CA 1
ATOM 1981 C C . GLN B 1 48 ? 22.734 16.594 15.727 1 97.56 48 GLN B C 1
ATOM 1983 O O . GLN B 1 48 ? 23.484 15.672 16.078 1 97.56 48 GLN B O 1
ATOM 1988 N N . ALA B 1 49 ? 22.938 17.266 14.633 1 97.81 49 ALA B N 1
ATOM 1989 C CA . ALA B 1 49 ? 24.047 16.984 13.719 1 97.81 49 ALA B CA 1
ATOM 1990 C C . ALA B 1 49 ? 25.328 17.672 14.188 1 97.81 49 ALA B C 1
ATOM 1992 O O . ALA B 1 49 ? 26.391 17.438 13.633 1 97.81 49 ALA B O 1
ATOM 1993 N N . LYS B 1 50 ? 25.203 18.578 15.148 1 97.62 50 LYS B N 1
ATOM 1994 C CA . LYS B 1 50 ? 26.312 19.391 15.641 1 97.62 50 LYS B CA 1
ATOM 1995 C C . LYS B 1 50 ? 26.906 20.234 14.516 1 97.62 50 LYS B C 1
ATOM 1997 O O . LYS B 1 50 ? 28.125 20.266 14.328 1 97.62 50 LYS B O 1
ATOM 2002 N N . LEU B 1 51 ? 26.047 20.844 13.789 1 97.19 51 LEU B N 1
ATOM 2003 C CA . LEU B 1 51 ? 26.406 21.75 12.711 1 97.19 51 LEU B CA 1
ATOM 2004 C C . LEU B 1 51 ? 25.672 23.078 12.836 1 97.19 51 LEU B C 1
ATOM 2006 O O . LEU B 1 51 ? 24.594 23.141 13.422 1 97.19 51 LEU B O 1
ATOM 2010 N N . SER B 1 52 ? 26.266 24.078 12.281 1 94.75 52 SER B N 1
ATOM 2011 C CA . SER B 1 52 ? 25.594 25.375 12.25 1 94.75 52 SER B CA 1
ATOM 2012 C C . SER B 1 52 ? 24.516 25.391 11.172 1 94.75 52 SER B C 1
ATOM 2014 O O . SER B 1 52 ? 24.547 24.594 10.234 1 94.75 52 SER B O 1
ATOM 2016 N N . GLU B 1 53 ? 23.531 26.344 11.289 1 95.56 53 GLU B N 1
ATOM 2017 C CA . GLU B 1 53 ? 22.453 26.5 10.32 1 95.56 53 GLU B CA 1
ATOM 2018 C C . GLU B 1 53 ? 23 26.906 8.953 1 95.56 53 GLU B C 1
ATOM 2020 O O . GLU B 1 53 ? 22.375 26.625 7.926 1 95.56 53 GLU B O 1
ATOM 2025 N N . ARG B 1 54 ? 24.156 27.531 8.969 1 94.38 54 ARG B N 1
ATOM 2026 C CA . ARG B 1 54 ? 24.781 27.875 7.703 1 94.38 54 ARG B CA 1
ATOM 2027 C C . ARG B 1 54 ? 25 26.641 6.832 1 94.38 54 ARG B C 1
ATOM 2029 O O . ARG B 1 54 ? 24.688 26.656 5.641 1 94.38 54 ARG B O 1
ATOM 2036 N N . TYR B 1 55 ? 25.484 25.656 7.473 1 93.44 55 TYR B N 1
ATOM 2037 C CA . TYR B 1 55 ? 25.766 24.422 6.746 1 93.44 55 TYR B CA 1
ATOM 2038 C C . TYR B 1 55 ? 24.484 23.75 6.289 1 93.44 55 TYR B C 1
ATOM 2040 O O . TYR B 1 55 ? 24.438 23.109 5.238 1 93.44 55 TYR B O 1
ATOM 2048 N N . TYR B 1 56 ? 23.438 23.891 7.078 1 96.62 56 TYR B N 1
ATOM 2049 C CA . TYR B 1 56 ? 22.125 23.406 6.633 1 96.62 56 TYR B CA 1
ATOM 2050 C C . TYR B 1 56 ? 21.719 24.078 5.324 1 96.62 56 TYR B C 1
ATOM 2052 O O . TYR B 1 56 ? 21.344 23.391 4.363 1 96.62 56 TYR B O 1
ATOM 2060 N N . TYR B 1 57 ? 21.859 25.344 5.25 1 95.44 57 TYR B N 1
ATOM 2061 C CA . TYR B 1 57 ? 21.359 26.094 4.102 1 95.44 57 TYR B CA 1
ATOM 2062 C C . TYR B 1 57 ? 22.281 25.938 2.904 1 95.44 57 TYR B C 1
ATOM 2064 O O . TYR B 1 57 ? 21.891 26.188 1.766 1 95.44 57 TYR B O 1
ATOM 2072 N N . GLU B 1 58 ? 23.547 25.484 3.176 1 94.56 58 GLU B N 1
ATOM 2073 C CA . GLU B 1 58 ? 24.438 25.109 2.084 1 94.56 58 GLU B CA 1
ATOM 2074 C C . GLU B 1 58 ? 24.016 23.797 1.45 1 94.56 58 GLU B C 1
ATOM 2076 O O . GLU B 1 58 ? 24.344 23.516 0.292 1 94.56 58 GLU B O 1
ATOM 2081 N N . SER B 1 59 ? 23.328 23.047 2.25 1 94.75 59 SER B N 1
ATOM 2082 C CA . SER B 1 59 ? 23.047 21.672 1.827 1 94.75 59 SER B CA 1
ATOM 2083 C C . SER B 1 59 ? 21.609 21.531 1.343 1 94.75 59 SER B C 1
ATOM 2085 O O . SER B 1 59 ? 21.328 20.766 0.418 1 94.75 59 SER B O 1
ATOM 2087 N N . PHE B 1 60 ? 20.688 22.219 2.002 1 97 60 PHE B N 1
ATOM 2088 C CA . PHE B 1 60 ? 19.281 22.016 1.72 1 97 60 PHE B CA 1
ATOM 2089 C C . PHE B 1 60 ? 18.547 23.344 1.655 1 97 60 PHE B C 1
ATOM 2091 O O . PHE B 1 60 ? 18.938 24.312 2.322 1 97 60 PHE B O 1
ATOM 2098 N N . THR B 1 61 ? 17.422 23.266 0.888 1 95.25 61 THR B N 1
ATOM 2099 C CA . THR B 1 61 ? 16.609 24.453 0.735 1 95.25 61 THR B CA 1
ATOM 2100 C C . THR B 1 61 ? 15.461 24.469 1.75 1 95.25 61 THR B C 1
ATOM 2102 O O . THR B 1 61 ? 15 25.531 2.162 1 95.25 61 THR B O 1
ATOM 2105 N N . ASP B 1 62 ? 14.984 23.266 2.105 1 96.25 62 ASP B N 1
ATOM 2106 C CA . ASP B 1 62 ? 13.883 23.156 3.047 1 96.25 62 ASP B CA 1
ATOM 2107 C C . ASP B 1 62 ? 13.812 21.75 3.641 1 96.25 62 ASP B C 1
ATOM 2109 O O . ASP B 1 62 ? 14.531 20.844 3.197 1 96.25 62 ASP B O 1
ATOM 2113 N N . LEU B 1 63 ? 12.992 21.578 4.559 1 96.69 63 LEU B N 1
ATOM 2114 C CA . LEU B 1 63 ? 12.922 20.328 5.312 1 96.69 63 LEU B CA 1
ATOM 2115 C C . LEU B 1 63 ? 12.289 19.219 4.469 1 96.69 63 LEU B C 1
ATOM 2117 O O . LEU B 1 63 ? 12.617 18.047 4.641 1 96.69 63 LEU B O 1
ATOM 2121 N N . ASP B 1 64 ? 11.453 19.516 3.553 1 95.44 64 ASP B N 1
ATOM 2122 C CA . ASP B 1 64 ? 10.875 18.516 2.66 1 95.44 64 ASP B CA 1
ATOM 2123 C C . ASP B 1 64 ? 11.961 17.875 1.794 1 95.44 64 ASP B C 1
ATOM 2125 O O . ASP B 1 64 ? 11.914 16.672 1.535 1 95.44 64 ASP B O 1
ATOM 2129 N N . THR B 1 65 ? 12.844 18.703 1.378 1 96 65 THR B N 1
ATOM 2130 C CA . THR B 1 65 ? 13.953 18.188 0.587 1 96 65 THR B CA 1
ATOM 2131 C C . THR B 1 65 ? 14.82 17.25 1.419 1 96 65 THR B C 1
ATOM 2133 O O . THR B 1 65 ? 15.281 16.219 0.923 1 96 65 THR B O 1
ATOM 2136 N N . VAL B 1 66 ? 15.047 17.625 2.701 1 97.5 66 VAL B N 1
ATOM 2137 C CA . VAL B 1 66 ? 15.773 16.75 3.607 1 97.5 66 VAL B CA 1
ATOM 2138 C C . VAL B 1 66 ? 15.07 15.398 3.682 1 97.5 66 VAL B C 1
ATOM 2140 O O . VAL B 1 66 ? 15.711 14.352 3.539 1 97.5 66 VAL B O 1
ATOM 2143 N N . PHE B 1 67 ? 13.797 15.422 3.848 1 97.25 67 PHE B N 1
ATOM 2144 C CA . PHE B 1 67 ? 13.016 14.203 3.99 1 97.25 67 PHE B CA 1
ATOM 2145 C C . PHE B 1 67 ? 13.062 13.375 2.711 1 97.25 67 PHE B C 1
ATOM 2147 O O . PHE B 1 67 ? 13.242 12.156 2.76 1 97.25 67 PHE B O 1
ATOM 2154 N N . SER B 1 68 ? 12.898 14.016 1.61 1 96 68 SER B N 1
ATOM 2155 C CA . SER B 1 68 ? 12.922 13.336 0.321 1 96 68 SER B CA 1
ATOM 2156 C C . SER B 1 68 ? 14.25 12.617 0.107 1 96 68 SER B C 1
ATOM 2158 O O . SER B 1 68 ? 14.281 11.469 -0.328 1 96 68 SER B O 1
ATOM 2160 N N . GLU B 1 69 ? 15.289 13.273 0.394 1 96.69 69 GLU B N 1
ATOM 2161 C CA . GLU B 1 69 ? 16.609 12.68 0.212 1 96.69 69 GLU B CA 1
ATOM 2162 C C . GLU B 1 69 ? 16.844 11.539 1.198 1 96.69 69 GLU B C 1
ATOM 2164 O O . GLU B 1 69 ? 17.453 10.523 0.852 1 96.69 69 GLU B O 1
ATOM 2169 N N . LEU B 1 70 ? 16.438 11.727 2.451 1 97.81 70 LEU B N 1
ATOM 2170 C CA . LEU B 1 70 ? 16.516 10.648 3.43 1 97.81 70 LEU B CA 1
ATOM 2171 C C . LEU B 1 70 ? 15.758 9.422 2.951 1 97.81 70 LEU B C 1
ATOM 2173 O O . LEU B 1 70 ? 16.266 8.305 3.02 1 97.81 70 LEU B O 1
ATOM 2177 N N . PHE B 1 71 ? 14.539 9.641 2.484 1 96.88 71 PHE B N 1
ATOM 2178 C CA . PHE B 1 71 ? 13.711 8.562 1.96 1 96.88 71 PHE B CA 1
ATOM 2179 C C . PHE B 1 71 ? 14.406 7.852 0.807 1 96.88 71 PHE B C 1
ATOM 2181 O O . PHE B 1 71 ? 14.469 6.621 0.774 1 96.88 71 PHE B O 1
ATOM 2188 N N . GLU B 1 72 ? 14.93 8.602 -0.088 1 95.69 72 GLU B N 1
ATOM 2189 C CA . GLU B 1 72 ? 15.656 8.039 -1.223 1 95.69 72 GLU B CA 1
ATOM 2190 C C . GLU B 1 72 ? 16.844 7.203 -0.758 1 95.69 72 GLU B C 1
ATOM 2192 O O . GLU B 1 72 ? 17.141 6.148 -1.327 1 95.69 72 GLU B O 1
ATOM 2197 N N . ARG B 1 73 ? 17.547 7.719 0.191 1 96.81 73 ARG B N 1
ATOM 2198 C CA . ARG B 1 73 ? 18.688 6.996 0.744 1 96.81 73 ARG B CA 1
ATOM 2199 C C . ARG B 1 73 ? 18.266 5.641 1.292 1 96.81 73 ARG B C 1
ATOM 2201 O O . ARG B 1 73 ? 18.938 4.633 1.068 1 96.81 73 ARG B O 1
ATOM 2208 N N . ILE B 1 74 ? 17.172 5.57 2.014 1 97.12 74 ILE B N 1
ATOM 2209 C CA . ILE B 1 74 ? 16.672 4.324 2.592 1 97.12 74 ILE B CA 1
ATOM 2210 C C . ILE B 1 74 ? 16.234 3.379 1.478 1 97.12 74 ILE B C 1
ATOM 2212 O O . ILE B 1 74 ? 16.562 2.188 1.502 1 97.12 74 ILE B O 1
ATOM 2216 N N . VAL B 1 75 ? 15.539 3.865 0.499 1 95.94 75 VAL B N 1
ATOM 2217 C CA . VAL B 1 75 ? 15.078 3.078 -0.641 1 95.94 75 VAL B CA 1
ATOM 2218 C C . VAL B 1 75 ? 16.281 2.488 -1.379 1 95.94 75 VAL B C 1
ATOM 2220 O O . VAL B 1 75 ? 16.281 1.309 -1.736 1 95.94 75 VAL B O 1
ATOM 2223 N N . ASP B 1 76 ? 17.281 3.334 -1.589 1 96 76 ASP B N 1
ATOM 2224 C CA . ASP B 1 76 ? 18.516 2.881 -2.242 1 96 76 ASP B CA 1
ATOM 2225 C C . ASP B 1 76 ? 19.188 1.78 -1.432 1 96 76 ASP B C 1
ATOM 2227 O O . ASP B 1 76 ? 19.688 0.807 -1.996 1 96 76 ASP B O 1
ATOM 2231 N N . GLU B 1 77 ? 19.266 1.993 -0.176 1 97.56 77 GLU B N 1
ATOM 2232 C CA . GLU B 1 77 ? 19.859 0.994 0.713 1 97.56 77 GLU B CA 1
ATOM 2233 C C . GLU B 1 77 ? 19.141 -0.343 0.595 1 97.56 77 GLU B C 1
ATOM 2235 O O . GLU B 1 77 ? 19.766 -1.397 0.529 1 97.56 77 GLU B O 1
ATOM 2240 N N . ILE B 1 78 ? 17.844 -0.364 0.552 1 97.06 78 ILE B N 1
ATOM 2241 C CA . ILE B 1 78 ? 17.031 -1.575 0.409 1 97.06 78 ILE B CA 1
ATOM 2242 C C . ILE B 1 78 ? 17.344 -2.244 -0.928 1 97.06 78 ILE B C 1
ATOM 2244 O O . ILE B 1 78 ? 17.609 -3.447 -0.979 1 97.06 78 ILE B O 1
ATOM 2248 N N . GLY B 1 79 ? 17.281 -1.429 -1.984 1 96.19 79 GLY B N 1
ATOM 2249 C CA . GLY B 1 79 ? 17.578 -1.965 -3.301 1 96.19 79 GLY B CA 1
ATOM 2250 C C . GLY B 1 79 ? 18.953 -2.621 -3.373 1 96.19 79 GLY B C 1
ATOM 2251 O O . GLY B 1 79 ? 19.094 -3.717 -3.922 1 96.19 79 GLY B O 1
ATOM 2252 N N . GLN B 1 80 ? 19.953 -1.957 -2.771 1 96.56 80 GLN B N 1
ATOM 2253 C CA . GLN B 1 80 ? 21.297 -2.49 -2.781 1 96.56 80 GLN B CA 1
ATOM 2254 C C . GLN B 1 80 ? 21.391 -3.793 -1.99 1 96.56 80 GLN B C 1
ATOM 2256 O O . GLN B 1 80 ? 22.062 -4.738 -2.414 1 96.56 80 GLN B O 1
ATOM 2261 N N . ALA B 1 81 ? 20.781 -3.824 -0.864 1 97.25 81 ALA B N 1
ATOM 2262 C CA . ALA B 1 81 ? 20.781 -5.027 -0.034 1 97.25 81 ALA B CA 1
ATOM 2263 C C . ALA B 1 81 ? 20.141 -6.199 -0.764 1 97.25 81 ALA B C 1
ATOM 2265 O O . ALA B 1 81 ? 20.641 -7.328 -0.704 1 97.25 81 ALA B O 1
ATOM 2266 N N . VAL B 1 82 ? 19.047 -5.98 -1.396 1 96.81 82 VAL B N 1
ATOM 2267 C CA . VAL B 1 82 ? 18.297 -6.996 -2.125 1 96.81 82 VAL B CA 1
ATOM 2268 C C . VAL B 1 82 ? 19.141 -7.566 -3.254 1 96.81 82 VAL B C 1
ATOM 2270 O O . VAL B 1 82 ? 19.281 -8.781 -3.385 1 96.81 82 VAL B O 1
ATOM 2273 N N . VAL B 1 83 ? 19.734 -6.68 -4.055 1 95.44 83 VAL B N 1
ATOM 2274 C CA . VAL B 1 83 ? 20.547 -7.102 -5.188 1 95.44 83 VAL B CA 1
ATOM 2275 C C . VAL B 1 83 ? 21.766 -7.871 -4.691 1 95.44 83 VAL B C 1
ATOM 2277 O O . VAL B 1 83 ? 22.094 -8.938 -5.215 1 95.44 83 VAL B O 1
ATOM 2280 N N . ALA B 1 84 ? 22.438 -7.316 -3.695 1 96.38 84 ALA B N 1
ATOM 2281 C CA . ALA B 1 84 ? 23.625 -7.973 -3.143 1 96.38 84 ALA B CA 1
ATOM 2282 C C . ALA B 1 84 ? 23.281 -9.375 -2.635 1 96.38 84 ALA B C 1
ATOM 2284 O O . ALA B 1 84 ? 24 -10.328 -2.92 1 96.38 84 ALA B O 1
ATOM 2285 N N . ALA B 1 85 ? 22.172 -9.477 -1.879 1 96.75 85 ALA B N 1
ATOM 2286 C CA . ALA B 1 85 ? 21.766 -10.773 -1.339 1 96.75 85 ALA B CA 1
ATOM 2287 C C . ALA B 1 85 ? 21.469 -11.766 -2.459 1 96.75 85 ALA B C 1
ATOM 2289 O O . ALA B 1 85 ? 21.875 -12.93 -2.387 1 96.75 85 ALA B O 1
ATOM 2290 N N . PHE B 1 86 ? 20.812 -11.297 -3.455 1 94.75 86 PHE B N 1
ATOM 2291 C CA . PHE B 1 86 ? 20.438 -12.156 -4.57 1 94.75 86 PHE B CA 1
ATOM 2292 C C . PHE B 1 86 ? 21.672 -12.68 -5.293 1 94.75 86 PHE B C 1
ATOM 2294 O O . PHE B 1 86 ? 21.781 -13.875 -5.578 1 94.75 86 PHE B O 1
ATOM 2301 N N . VAL B 1 87 ? 22.672 -11.859 -5.559 1 91.88 87 VAL B N 1
ATOM 2302 C CA . VAL B 1 87 ? 23.797 -12.203 -6.43 1 91.88 87 VAL B CA 1
ATOM 2303 C C . VAL B 1 87 ? 24.828 -12.992 -5.637 1 91.88 87 VAL B C 1
ATOM 2305 O O . VAL B 1 87 ? 25.625 -13.742 -6.215 1 91.88 87 VAL B O 1
ATOM 2308 N N . THR B 1 88 ? 24.859 -12.805 -4.359 1 94.69 88 THR B N 1
ATOM 2309 C CA . THR B 1 88 ? 25.891 -13.461 -3.572 1 94.69 88 THR B CA 1
ATOM 2310 C C . THR B 1 88 ? 25.422 -14.836 -3.096 1 94.69 88 THR B C 1
ATOM 2312 O O . THR B 1 88 ? 26.234 -15.625 -2.586 1 94.69 88 THR B O 1
ATOM 2315 N N . THR B 1 89 ? 24.188 -15.031 -3.176 1 93.44 89 THR B N 1
ATOM 2316 C CA . THR B 1 89 ? 23.672 -16.359 -2.842 1 93.44 89 THR B CA 1
ATOM 2317 C C . THR B 1 89 ? 23.891 -17.328 -4.004 1 93.44 89 THR B C 1
ATOM 2319 O O . THR B 1 89 ? 23.547 -17.016 -5.148 1 93.44 89 THR B O 1
ATOM 2322 N N . SER B 1 90 ? 24.625 -18.328 -3.904 1 84.06 90 SER B N 1
ATOM 2323 C CA . SER B 1 90 ? 25.062 -19.219 -4.984 1 84.06 90 SER B CA 1
ATOM 2324 C C . SER B 1 90 ? 24.109 -20.391 -5.137 1 84.06 90 SER B C 1
ATOM 2326 O O . SER B 1 90 ? 24.125 -21.078 -6.16 1 84.06 90 SER B O 1
ATOM 2328 N N . ALA B 1 91 ? 23.156 -20.5 -4.328 1 81.94 91 ALA B N 1
ATOM 2329 C CA . ALA B 1 91 ? 22.266 -21.656 -4.367 1 81.94 91 ALA B CA 1
ATOM 2330 C C . ALA B 1 91 ? 21.25 -21.516 -5.504 1 81.94 91 ALA B C 1
ATOM 2332 O O . ALA B 1 91 ? 21.453 -20.734 -6.43 1 81.94 91 ALA B O 1
ATOM 2333 N N . ASP B 1 92 ? 20.219 -22.219 -5.543 1 90.69 92 ASP B N 1
ATOM 2334 C CA . ASP B 1 92 ? 19.172 -22.25 -6.562 1 90.69 92 ASP B CA 1
ATOM 2335 C C . ASP B 1 92 ? 18.281 -21.016 -6.461 1 90.69 92 ASP B C 1
ATOM 2337 O O . ASP B 1 92 ? 18.453 -20.188 -5.57 1 90.69 92 ASP B O 1
ATOM 2341 N N . ILE B 1 93 ? 17.469 -20.844 -7.398 1 92.81 93 ILE B N 1
ATOM 2342 C CA . ILE B 1 93 ? 16.641 -19.656 -7.578 1 92.81 93 ILE B CA 1
ATOM 2343 C C . ILE B 1 93 ? 15.773 -19.438 -6.34 1 92.81 93 ILE B C 1
ATOM 2345 O O . ILE B 1 93 ? 15.508 -18.297 -5.957 1 92.81 93 ILE B O 1
ATOM 2349 N N . ARG B 1 94 ? 15.367 -20.469 -5.664 1 95.19 94 ARG B N 1
ATOM 2350 C CA . ARG B 1 94 ? 14.586 -20.312 -4.438 1 95.19 94 ARG B CA 1
ATOM 2351 C C . ARG B 1 94 ? 15.422 -19.672 -3.334 1 95.19 94 ARG B C 1
ATOM 2353 O O . ARG B 1 94 ? 14.961 -18.75 -2.658 1 95.19 94 ARG B O 1
ATOM 2360 N N . ALA B 1 95 ? 16.594 -20.188 -3.117 1 96.69 95 ALA B N 1
ATOM 2361 C CA . ALA B 1 95 ? 17.5 -19.641 -2.102 1 96.69 95 ALA B CA 1
ATOM 2362 C C . ALA B 1 95 ? 17.828 -18.172 -2.398 1 96.69 95 ALA B C 1
ATOM 2364 O O . ALA B 1 95 ? 17.859 -17.344 -1.49 1 96.69 95 ALA B O 1
ATOM 2365 N N . LYS B 1 96 ? 18.094 -17.859 -3.641 1 96.12 96 LYS B N 1
ATOM 2366 C CA . LYS B 1 96 ? 18.406 -16.5 -4.055 1 96.12 96 LYS B CA 1
ATOM 2367 C C . LYS B 1 96 ? 17.234 -15.562 -3.787 1 96.12 96 LYS B C 1
ATOM 2369 O O . LYS B 1 96 ? 17.406 -14.477 -3.229 1 96.12 96 LYS B O 1
ATOM 2374 N N . THR B 1 97 ? 16.047 -15.961 -4.227 1 96.56 97 THR B N 1
ATOM 2375 C CA . THR B 1 97 ? 14.844 -15.172 -4.023 1 96.56 97 THR B CA 1
ATOM 2376 C C . THR B 1 97 ? 14.57 -14.969 -2.535 1 96.56 97 THR B C 1
ATOM 2378 O O . THR B 1 97 ? 14.289 -13.844 -2.1 1 96.56 97 THR B O 1
ATOM 2381 N N . ARG B 1 98 ? 14.703 -16 -1.775 1 98 98 ARG B N 1
ATOM 2382 C CA . ARG B 1 98 ? 14.484 -15.914 -0.336 1 98 98 ARG B CA 1
ATOM 2383 C C . ARG B 1 98 ? 15.469 -14.953 0.317 1 98 98 ARG B C 1
ATOM 2385 O O . ARG B 1 98 ? 15.086 -14.156 1.182 1 98 98 ARG B O 1
ATOM 2392 N N . ALA B 1 99 ? 16.703 -15.047 -0.066 1 98.06 99 ALA B N 1
ATOM 2393 C CA . ALA B 1 99 ? 17.734 -14.172 0.488 1 98.06 99 ALA B CA 1
ATOM 2394 C C . ALA B 1 99 ? 17.438 -12.711 0.182 1 98.06 99 ALA B C 1
ATOM 2396 O O . ALA B 1 99 ? 17.641 -11.836 1.036 1 98.06 99 ALA B O 1
ATOM 2397 N N . ALA B 1 100 ? 17.047 -12.445 -1.008 1 97.31 100 ALA B N 1
ATOM 2398 C CA . ALA B 1 100 ? 16.719 -11.086 -1.422 1 97.31 100 ALA B CA 1
ATOM 2399 C C . ALA B 1 100 ? 15.547 -10.531 -0.604 1 97.31 100 ALA B C 1
ATOM 2401 O O . ALA B 1 100 ? 15.617 -9.414 -0.085 1 97.31 100 ALA B O 1
ATOM 2402 N N . ILE B 1 101 ? 14.461 -11.297 -0.472 1 98.25 101 ILE B N 1
ATOM 2403 C CA . ILE B 1 101 ? 13.297 -10.891 0.304 1 98.25 101 ILE B CA 1
ATOM 2404 C C . ILE B 1 101 ? 13.688 -10.719 1.77 1 98.25 101 ILE B C 1
ATOM 2406 O O . ILE B 1 101 ? 13.312 -9.734 2.404 1 98.25 101 ILE B O 1
ATOM 2410 N N . ALA B 1 102 ? 14.453 -11.648 2.299 1 98.75 102 ALA B N 1
ATOM 2411 C CA . ALA B 1 102 ? 14.93 -11.57 3.68 1 98.75 102 ALA B CA 1
ATOM 2412 C C . ALA B 1 102 ? 15.727 -10.289 3.908 1 98.75 102 ALA B C 1
ATOM 2414 O O . ALA B 1 102 ? 15.562 -9.625 4.934 1 98.75 102 ALA B O 1
ATOM 2415 N N . ALA B 1 103 ? 16.578 -9.961 2.959 1 98.31 103 ALA B N 1
ATOM 2416 C CA . ALA B 1 103 ? 17.391 -8.766 3.088 1 98.31 103 ALA B CA 1
ATOM 2417 C C . ALA B 1 103 ? 16.531 -7.516 3.244 1 98.31 103 ALA B C 1
ATOM 2419 O O . ALA B 1 103 ? 16.812 -6.66 4.086 1 98.31 103 ALA B O 1
ATOM 2420 N N . ALA B 1 104 ? 15.539 -7.398 2.438 1 97.69 104 ALA B N 1
ATOM 2421 C CA . ALA B 1 104 ? 14.641 -6.25 2.496 1 97.69 104 ALA B CA 1
ATOM 2422 C C . ALA B 1 104 ? 13.867 -6.227 3.809 1 97.69 104 ALA B C 1
ATOM 2424 O O . ALA B 1 104 ? 13.82 -5.203 4.492 1 97.69 104 ALA B O 1
ATOM 2425 N N . VAL B 1 105 ? 13.242 -7.348 4.188 1 98.38 105 VAL B N 1
ATOM 2426 C CA . VAL B 1 105 ? 12.438 -7.453 5.398 1 98.38 105 VAL B CA 1
ATOM 2427 C C . VAL B 1 105 ? 13.305 -7.191 6.625 1 98.38 105 VAL B C 1
ATOM 2429 O O . VAL B 1 105 ? 12.914 -6.438 7.523 1 98.38 105 VAL B O 1
ATOM 2432 N N . ASP B 1 106 ? 14.492 -7.766 6.684 1 98.31 106 ASP B N 1
ATOM 2433 C CA . ASP B 1 106 ? 15.391 -7.633 7.824 1 98.31 106 ASP B CA 1
ATOM 2434 C C . ASP B 1 106 ? 15.836 -6.18 8 1 98.31 106 ASP B C 1
ATOM 2436 O O . ASP B 1 106 ? 15.93 -5.688 9.125 1 98.31 106 ASP B O 1
ATOM 2440 N N . LEU B 1 107 ? 16.156 -5.559 6.879 1 97.75 107 LEU B N 1
ATOM 2441 C CA . LEU B 1 107 ? 16.625 -4.18 6.934 1 97.75 107 LEU B CA 1
ATOM 2442 C C . LEU B 1 107 ? 15.586 -3.279 7.605 1 97.75 107 LEU B C 1
ATOM 2444 O O . LEU B 1 107 ? 15.938 -2.402 8.398 1 97.75 107 LEU B O 1
ATOM 2448 N N . ILE B 1 108 ? 14.352 -3.502 7.316 1 96.75 108 ILE B N 1
ATOM 2449 C CA . ILE B 1 108 ? 13.273 -2.68 7.855 1 96.75 108 ILE B CA 1
ATOM 2450 C C . ILE B 1 108 ? 12.93 -3.143 9.273 1 96.75 108 ILE B C 1
ATOM 2452 O O . ILE B 1 108 ? 12.797 -2.324 10.18 1 96.75 108 ILE B O 1
ATOM 2456 N N . ALA B 1 109 ? 12.82 -4.418 9.508 1 96.62 109 ALA B N 1
ATOM 2457 C CA . ALA B 1 109 ? 12.398 -4.988 10.781 1 96.62 109 ALA B CA 1
ATOM 2458 C C . ALA B 1 109 ? 13.438 -4.711 11.867 1 96.62 109 ALA B C 1
ATOM 2460 O O . ALA B 1 109 ? 13.086 -4.539 13.039 1 96.62 109 ALA B O 1
ATOM 2461 N N . ASP B 1 110 ? 14.672 -4.664 11.539 1 97.44 110 ASP B N 1
ATOM 2462 C CA . ASP B 1 110 ? 15.742 -4.555 12.523 1 97.44 110 ASP B CA 1
ATOM 2463 C C . ASP B 1 110 ? 16.078 -3.092 12.812 1 97.44 110 ASP B C 1
ATOM 2465 O O . ASP B 1 110 ? 16.922 -2.799 13.656 1 97.44 110 ASP B O 1
ATOM 2469 N N . ASN B 1 111 ? 15.5 -2.203 12.141 1 97.44 111 ASN B N 1
ATOM 2470 C CA . ASN B 1 111 ? 15.703 -0.776 12.367 1 97.44 111 ASN B CA 1
ATOM 2471 C C . ASN B 1 111 ? 14.383 -0.037 12.516 1 97.44 111 ASN B C 1
ATOM 2473 O O . ASN B 1 111 ? 13.812 0.431 11.523 1 97.44 111 ASN B O 1
ATOM 2477 N N . PRO B 1 112 ? 14 0.152 13.719 1 96 112 PRO B N 1
ATOM 2478 C CA . PRO B 1 112 ? 12.68 0.735 13.961 1 96 112 PRO B CA 1
ATOM 2479 C C . PRO B 1 112 ? 12.539 2.145 13.391 1 96 112 PRO B C 1
ATOM 2481 O O . PRO B 1 112 ? 11.445 2.547 12.984 1 96 112 PRO B O 1
ATOM 2484 N N . ARG B 1 113 ? 13.562 2.881 13.359 1 97.38 113 ARG B N 1
ATOM 2485 C CA . ARG B 1 113 ? 13.508 4.227 12.797 1 97.38 113 ARG B CA 1
ATOM 2486 C C . ARG B 1 113 ? 13.266 4.184 11.289 1 97.38 113 ARG B C 1
ATOM 2488 O O . ARG B 1 113 ? 12.43 4.918 10.773 1 97.38 113 ARG B O 1
ATOM 2495 N N . LYS B 1 114 ? 13.992 3.344 10.562 1 97.44 114 LYS B N 1
ATOM 2496 C CA . LYS B 1 114 ? 13.758 3.172 9.125 1 97.44 114 LYS B CA 1
ATOM 2497 C C . LYS B 1 114 ? 12.352 2.641 8.859 1 97.44 114 LYS B C 1
ATOM 2499 O O . LYS B 1 114 ? 11.688 3.078 7.918 1 97.44 114 LYS B O 1
ATOM 2504 N N . ALA B 1 115 ? 11.945 1.703 9.719 1 96.44 115 ALA B N 1
ATOM 2505 C CA . ALA B 1 115 ? 10.594 1.151 9.586 1 96.44 115 ALA B CA 1
ATOM 2506 C C . ALA B 1 115 ? 9.539 2.25 9.68 1 96.44 115 ALA B C 1
ATOM 2508 O O . ALA B 1 115 ? 8.664 2.352 8.82 1 96.44 115 ALA B O 1
ATOM 2509 N N . ARG B 1 116 ? 9.633 3.082 10.641 1 95.88 116 ARG B N 1
ATOM 2510 C CA . ARG B 1 116 ? 8.664 4.16 10.828 1 95.88 116 ARG B CA 1
ATOM 2511 C C . ARG B 1 116 ? 8.688 5.129 9.656 1 95.88 116 ARG B C 1
ATOM 2513 O O . ARG B 1 116 ? 7.637 5.562 9.18 1 95.88 116 ARG B O 1
ATOM 2520 N N . ILE B 1 117 ? 9.812 5.469 9.172 1 96.75 117 ILE B N 1
ATOM 2521 C CA . ILE B 1 117 ? 9.961 6.43 8.086 1 96.75 117 ILE B CA 1
ATOM 2522 C C . ILE B 1 117 ? 9.289 5.887 6.824 1 96.75 117 ILE B C 1
ATOM 2524 O O . ILE B 1 117 ? 8.516 6.594 6.172 1 96.75 117 ILE B O 1
ATOM 2528 N N . VAL B 1 118 ? 9.484 4.621 6.512 1 93.81 118 VAL B N 1
ATOM 2529 C CA . VAL B 1 118 ? 9.047 4.082 5.227 1 93.81 118 VAL B CA 1
ATOM 2530 C C . VAL B 1 118 ? 7.582 3.66 5.316 1 93.81 118 VAL B C 1
ATOM 2532 O O . VAL B 1 118 ? 6.844 3.746 4.336 1 93.81 118 VAL B O 1
ATOM 2535 N N . THR B 1 119 ? 7.098 3.252 6.512 1 91.5 119 THR B N 1
ATOM 2536 C CA . THR B 1 119 ? 5.766 2.666 6.598 1 91.5 119 THR B CA 1
ATOM 2537 C C . THR B 1 119 ? 4.75 3.701 7.078 1 91.5 119 THR B C 1
ATOM 2539 O O . THR B 1 119 ? 3.553 3.568 6.816 1 91.5 119 THR B O 1
ATOM 2542 N N . VAL B 1 120 ? 5.176 4.75 7.699 1 93.12 120 VAL B N 1
ATOM 2543 C CA . VAL B 1 120 ? 4.246 5.711 8.281 1 93.12 120 VAL B CA 1
ATOM 2544 C C . VAL B 1 120 ? 4.539 7.109 7.746 1 93.12 120 VAL B C 1
ATOM 2546 O O . VAL B 1 120 ? 3.75 7.668 6.984 1 93.12 120 VAL B O 1
ATOM 2549 N N . GLU B 1 121 ? 5.762 7.605 8.031 1 95.06 121 GLU B N 1
ATOM 2550 C CA . GLU B 1 121 ? 6.055 9.016 7.785 1 95.06 121 GLU B CA 1
ATOM 2551 C C . GLU B 1 121 ? 6.027 9.336 6.293 1 95.06 121 GLU B C 1
ATOM 2553 O O . GLU B 1 121 ? 5.594 10.414 5.891 1 95.06 121 GLU B O 1
ATOM 2558 N N . ALA B 1 122 ? 6.5 8.391 5.516 1 93.06 122 ALA B N 1
ATOM 2559 C CA . ALA B 1 122 ? 6.512 8.609 4.07 1 93.06 122 ALA B CA 1
ATOM 2560 C C . ALA B 1 122 ? 5.094 8.734 3.521 1 93.06 122 ALA B C 1
ATOM 2562 O O . ALA B 1 122 ? 4.855 9.461 2.557 1 93.06 122 ALA B O 1
ATOM 2563 N N . GLN B 1 123 ? 4.176 8.047 4.121 1 91.38 123 GLN B N 1
ATOM 2564 C CA . GLN B 1 123 ? 2.785 8.094 3.682 1 91.38 123 GLN B CA 1
ATOM 2565 C C . GLN B 1 123 ? 2.125 9.414 4.066 1 91.38 123 GLN B C 1
ATOM 2567 O O . GLN B 1 123 ? 1.195 9.867 3.395 1 91.38 123 GLN B O 1
ATOM 2572 N N . LEU B 1 124 ? 2.566 10.047 5.074 1 92.06 124 LEU B N 1
ATOM 2573 C CA . LEU B 1 124 ? 1.968 11.266 5.609 1 92.06 124 LEU B CA 1
ATOM 2574 C C . LEU B 1 124 ? 2.49 12.5 4.875 1 92.06 124 LEU B C 1
ATOM 2576 O O . LEU B 1 124 ? 2.059 13.617 5.148 1 92.06 124 LEU B O 1
ATOM 2580 N N . ASN B 1 125 ? 3.406 12.305 3.961 1 92.5 125 ASN B N 1
ATOM 2581 C CA . ASN B 1 125 ? 4.02 13.406 3.234 1 92.5 125 ASN B CA 1
ATOM 2582 C C . ASN B 1 125 ? 3.584 13.43 1.771 1 92.5 125 ASN B C 1
ATOM 2584 O O . ASN B 1 125 ? 3.924 12.531 1.004 1 92.5 125 ASN B O 1
ATOM 2588 N N . PRO B 1 126 ? 2.914 14.477 1.373 1 88.12 126 PRO B N 1
ATOM 2589 C CA . PRO B 1 126 ? 2.393 14.523 0.006 1 88.12 126 PRO B CA 1
ATOM 2590 C C . PRO B 1 126 ? 3.49 14.406 -1.05 1 88.12 126 PRO B C 1
ATOM 2592 O O . PRO B 1 126 ? 3.293 13.758 -2.08 1 88.12 126 PRO B O 1
ATOM 2595 N N . ALA B 1 127 ? 4.602 15.008 -0.792 1 85.81 127 ALA B N 1
ATOM 2596 C CA . ALA B 1 127 ? 5.699 14.961 -1.757 1 85.81 127 ALA B CA 1
ATOM 2597 C C . ALA B 1 127 ? 6.211 13.531 -1.938 1 85.81 127 ALA B C 1
ATOM 2599 O O . ALA B 1 127 ? 6.566 13.133 -3.049 1 85.81 127 ALA B O 1
ATOM 2600 N N . LEU B 1 128 ? 6.16 12.797 -0.946 1 90.94 128 LEU B N 1
ATOM 2601 C CA . LEU B 1 128 ? 6.691 11.445 -1.009 1 90.94 128 LEU B CA 1
ATOM 2602 C C . LEU B 1 128 ? 5.648 10.477 -1.563 1 90.94 128 LEU B C 1
ATOM 2604 O O . LEU B 1 128 ? 5.996 9.453 -2.152 1 90.94 128 LEU B O 1
ATOM 2608 N N . LEU B 1 129 ? 4.367 10.773 -1.423 1 84.31 129 LEU B N 1
ATOM 2609 C CA . LEU B 1 129 ? 3.32 9.945 -2.008 1 84.31 129 LEU B CA 1
ATOM 2610 C C . LEU B 1 129 ? 3.445 9.898 -3.525 1 84.31 129 LEU B C 1
ATOM 2612 O O . LEU B 1 129 ? 3.256 8.844 -4.137 1 84.31 129 LEU B O 1
ATOM 2616 N N . GLN B 1 130 ? 3.832 11.016 -4.008 1 78.38 130 GLN B N 1
ATOM 2617 C CA . GLN B 1 130 ? 4.008 11.102 -5.457 1 78.38 130 GLN B CA 1
ATOM 2618 C C . GLN B 1 130 ? 5.219 10.297 -5.91 1 78.38 130 GLN B C 1
ATOM 2620 O O . GLN B 1 130 ? 5.195 9.68 -6.977 1 78.38 130 GLN B O 1
ATOM 2625 N N . ARG B 1 131 ? 6.152 10.148 -5.113 1 84.88 131 ARG B N 1
ATOM 2626 C CA . ARG B 1 131 ? 7.398 9.453 -5.434 1 84.88 131 ARG B CA 1
ATOM 2627 C C . ARG B 1 131 ? 7.246 7.949 -5.25 1 84.88 131 ARG B C 1
ATOM 2629 O O . ARG B 1 131 ? 7.938 7.164 -5.906 1 84.88 131 ARG B O 1
ATOM 2636 N N . ARG B 1 132 ? 6.332 7.578 -4.504 1 86.88 132 ARG B N 1
ATOM 2637 C CA . ARG B 1 132 ? 6.16 6.18 -4.133 1 86.88 132 ARG B CA 1
ATOM 2638 C C . ARG B 1 132 ? 5.953 5.305 -5.363 1 86.88 132 ARG B C 1
ATOM 2640 O O . ARG B 1 132 ? 6.562 4.238 -5.484 1 86.88 132 ARG B O 1
ATOM 2647 N N . ALA B 1 133 ? 5.164 5.742 -6.297 1 82.31 133 ALA B N 1
ATOM 2648 C CA . ALA B 1 133 ? 4.918 4.965 -7.508 1 82.31 133 ALA B CA 1
ATOM 2649 C C . ALA B 1 133 ? 6.199 4.797 -8.32 1 82.31 133 ALA B C 1
ATOM 2651 O O . ALA B 1 133 ? 6.441 3.732 -8.898 1 82.31 133 ALA B O 1
ATOM 2652 N N . GLU B 1 134 ? 7.016 5.785 -8.32 1 86.44 134 GLU B N 1
ATOM 2653 C CA . GLU B 1 134 ? 8.289 5.723 -9.031 1 86.44 134 GLU B CA 1
ATOM 2654 C C . GLU B 1 134 ? 9.25 4.758 -8.352 1 86.44 134 GLU B C 1
ATOM 2656 O O . GLU B 1 134 ? 9.992 4.031 -9.016 1 86.44 134 GLU B O 1
ATOM 2661 N N . VAL B 1 135 ? 9.203 4.801 -7.07 1 91 135 VAL B N 1
ATOM 2662 C CA . VAL B 1 135 ? 10.031 3.891 -6.293 1 91 135 VAL B CA 1
ATOM 2663 C C . VAL B 1 135 ? 9.625 2.447 -6.57 1 91 135 VAL B C 1
ATOM 2665 O O . VAL B 1 135 ? 10.469 1.591 -6.824 1 91 135 VAL B O 1
ATOM 2668 N N . MET B 1 136 ? 8.359 2.184 -6.574 1 90.12 136 MET B N 1
ATOM 2669 C CA . MET B 1 136 ? 7.848 0.845 -6.855 1 90.12 136 MET B CA 1
ATOM 2670 C C . MET B 1 136 ? 8.242 0.394 -8.258 1 90.12 136 MET B C 1
ATOM 2672 O O . MET B 1 136 ? 8.625 -0.758 -8.461 1 90.12 136 MET B O 1
ATOM 2676 N N . ARG B 1 137 ? 8.164 1.301 -9.148 1 90.06 137 ARG B N 1
ATOM 2677 C CA . ARG B 1 137 ? 8.555 0.988 -10.523 1 90.06 137 ARG B CA 1
ATOM 2678 C C . ARG B 1 137 ? 10.039 0.642 -10.602 1 90.06 137 ARG B C 1
ATOM 2680 O O . ARG B 1 137 ? 10.43 -0.257 -11.352 1 90.06 137 ARG B O 1
ATOM 2687 N N . SER B 1 138 ? 10.828 1.406 -9.953 1 92.06 138 SER B N 1
ATOM 2688 C CA . SER B 1 138 ? 12.266 1.133 -9.93 1 92.06 138 SER B CA 1
ATOM 2689 C C . SER B 1 138 ? 12.555 -0.256 -9.375 1 92.06 138 SER B C 1
ATOM 2691 O O . SER B 1 138 ? 13.391 -0.984 -9.914 1 92.06 138 SER B O 1
ATOM 2693 N N . PHE B 1 139 ? 11.875 -0.626 -8.32 1 94 139 PHE B N 1
ATOM 2694 C CA . PHE B 1 139 ? 12.055 -1.946 -7.727 1 94 139 PHE B CA 1
ATOM 2695 C C . PHE B 1 139 ? 11.578 -3.037 -8.68 1 94 139 PHE B C 1
ATOM 2697 O O . PHE B 1 139 ? 12.203 -4.09 -8.789 1 94 139 PHE B O 1
ATOM 2704 N N . ALA B 1 140 ? 10.492 -2.816 -9.281 1 94.5 140 ALA B N 1
ATOM 2705 C CA . ALA B 1 140 ? 10.016 -3.752 -10.305 1 94.5 140 ALA B CA 1
ATOM 2706 C C . ALA B 1 140 ? 11.062 -3.936 -11.406 1 94.5 140 ALA B C 1
ATOM 2708 O O . ALA B 1 140 ? 11.297 -5.055 -11.859 1 94.5 140 ALA B O 1
ATOM 2709 N N . GLY B 1 141 ? 11.656 -2.842 -11.82 1 93.06 141 GLY B N 1
ATOM 2710 C CA . GLY B 1 141 ? 12.727 -2.904 -12.797 1 93.06 141 GLY B CA 1
ATOM 2711 C C . GLY B 1 141 ? 13.898 -3.756 -12.352 1 93.06 141 GLY B C 1
ATOM 2712 O O . GLY B 1 141 ? 14.406 -4.57 -13.117 1 93.06 141 GLY B O 1
ATOM 2713 N N . ILE B 1 142 ? 14.32 -3.562 -11.164 1 91.81 142 ILE B N 1
ATOM 2714 C CA . ILE B 1 142 ? 15.398 -4.352 -10.586 1 91.81 142 ILE B CA 1
ATOM 2715 C C . ILE B 1 142 ? 15.016 -5.832 -10.586 1 91.81 142 ILE B C 1
ATOM 2717 O O . ILE B 1 142 ? 15.812 -6.688 -10.977 1 91.81 142 ILE B O 1
ATOM 2721 N N . MET B 1 143 ? 13.844 -6.137 -10.125 1 93.38 143 MET B N 1
ATOM 2722 C CA . MET B 1 143 ? 13.352 -7.512 -10.086 1 93.38 143 MET B CA 1
ATOM 2723 C C . MET B 1 143 ? 13.383 -8.141 -11.477 1 93.38 143 MET B C 1
ATOM 2725 O O . MET B 1 143 ? 13.836 -9.273 -11.641 1 93.38 143 MET B O 1
ATOM 2729 N N . MET B 1 144 ? 12.906 -7.426 -12.43 1 92.19 144 MET B N 1
ATOM 2730 C CA . MET B 1 144 ? 12.875 -7.926 -13.805 1 92.19 144 MET B CA 1
ATOM 2731 C C . MET B 1 144 ? 14.289 -8.133 -14.336 1 92.19 144 MET B C 1
ATOM 2733 O O . MET B 1 144 ? 14.555 -9.109 -15.039 1 92.19 144 MET B O 1
ATOM 2737 N N . ALA B 1 145 ? 15.188 -7.234 -14.016 1 90.88 145 ALA B N 1
ATOM 2738 C CA . ALA B 1 145 ? 16.578 -7.344 -14.461 1 90.88 145 ALA B CA 1
ATOM 2739 C C . ALA B 1 145 ? 17.25 -8.578 -13.867 1 90.88 145 ALA B C 1
ATOM 2741 O O . ALA B 1 145 ? 17.938 -9.312 -14.57 1 90.88 145 ALA B O 1
ATOM 2742 N N . VAL B 1 146 ? 17 -8.781 -12.633 1 87.5 146 VAL B N 1
ATOM 2743 C CA . VAL B 1 146 ? 17.594 -9.93 -11.961 1 87.5 146 VAL B CA 1
ATOM 2744 C C . VAL B 1 146 ? 17.016 -11.219 -12.523 1 87.5 146 VAL B C 1
ATOM 2746 O O . VAL B 1 146 ? 17.719 -12.203 -12.719 1 87.5 146 VAL B O 1
ATOM 2749 N N . CYS B 1 147 ? 15.734 -11.242 -12.734 1 87.44 147 CYS B N 1
ATOM 2750 C CA . CYS B 1 147 ? 15.07 -12.391 -13.336 1 87.44 147 CYS B CA 1
ATOM 2751 C C . CYS B 1 147 ? 15.625 -12.672 -14.727 1 87.44 147 CYS B C 1
ATOM 2753 O O . CYS B 1 147 ? 15.867 -13.828 -15.086 1 87.44 147 CYS B O 1
ATOM 2755 N N . ALA B 1 148 ? 15.844 -11.594 -15.484 1 89.88 148 ALA B N 1
ATOM 2756 C CA . ALA B 1 148 ? 16.375 -11.734 -16.828 1 89.88 148 ALA B CA 1
ATOM 2757 C C . ALA B 1 148 ? 17.766 -12.367 -16.812 1 89.88 148 ALA B C 1
ATOM 2759 O O . ALA B 1 148 ? 18.094 -13.18 -17.672 1 89.88 148 ALA B O 1
ATOM 2760 N N . ALA B 1 149 ? 18.516 -12.016 -15.883 1 87.44 149 ALA B N 1
ATOM 2761 C CA . ALA B 1 149 ? 19.859 -12.57 -15.742 1 87.44 149 ALA B CA 1
ATOM 2762 C C . ALA B 1 149 ? 19.812 -14.047 -15.375 1 87.44 149 ALA B C 1
ATOM 2764 O O . ALA B 1 149 ? 20.703 -14.812 -15.758 1 87.44 149 ALA B O 1
ATOM 2765 N N . GLU B 1 150 ? 18.781 -14.445 -14.703 1 85.44 150 GLU B N 1
ATOM 2766 C CA . GLU B 1 150 ? 18.688 -15.812 -14.188 1 85.44 150 GLU B CA 1
ATOM 2767 C C . GLU B 1 150 ? 18.031 -16.75 -15.203 1 85.44 150 GLU B C 1
ATOM 2769 O O . GLU B 1 150 ? 18.484 -17.875 -15.383 1 85.44 150 GLU B O 1
ATOM 2774 N N . VAL B 1 151 ? 16.984 -16.297 -15.867 1 86.62 151 VAL B N 1
ATOM 2775 C CA . VAL B 1 151 ? 16.203 -17.203 -16.688 1 86.62 151 VAL B CA 1
ATOM 2776 C C . VAL B 1 151 ? 16.359 -16.859 -18.156 1 86.62 151 VAL B C 1
ATOM 2778 O O . VAL B 1 151 ? 15.945 -17.625 -19.031 1 86.62 151 VAL B O 1
ATOM 2781 N N . GLY B 1 152 ? 16.906 -15.711 -18.469 1 89.44 152 GLY B N 1
ATOM 2782 C CA . GLY B 1 152 ? 17.125 -15.273 -19.844 1 89.44 152 GLY B CA 1
ATOM 2783 C C . GLY B 1 152 ? 16.375 -14 -20.172 1 89.44 152 GLY B C 1
ATOM 2784 O O . GLY B 1 152 ? 15.172 -13.891 -19.891 1 89.44 152 GLY B O 1
ATOM 2785 N N . ALA B 1 153 ? 17.047 -13.07 -20.766 1 90 153 ALA B N 1
ATOM 2786 C CA . ALA B 1 153 ? 16.484 -11.766 -21.109 1 90 153 ALA B CA 1
ATOM 2787 C C . ALA B 1 153 ? 15.312 -11.914 -22.078 1 90 153 ALA B C 1
ATOM 2789 O O . ALA B 1 153 ? 14.32 -11.195 -21.953 1 90 153 ALA B O 1
ATOM 2790 N N . GLU B 1 154 ? 15.398 -12.797 -22.922 1 91.62 154 GLU B N 1
ATOM 2791 C CA . GLU B 1 154 ? 14.359 -13 -23.922 1 91.62 154 GLU B CA 1
ATOM 2792 C C . GLU B 1 154 ? 13.047 -13.438 -23.281 1 91.62 154 GLU B C 1
ATOM 2794 O O . GLU B 1 154 ? 11.969 -13.023 -23.719 1 91.62 154 GLU B O 1
ATOM 2799 N N . ILE B 1 155 ? 13.148 -14.234 -22.328 1 89.31 155 ILE B N 1
ATOM 2800 C CA . ILE B 1 155 ? 11.969 -14.75 -21.625 1 89.31 155 ILE B CA 1
ATOM 2801 C C . ILE B 1 155 ? 11.234 -13.594 -20.953 1 89.31 155 ILE B C 1
ATOM 2803 O O . ILE B 1 155 ? 10.016 -13.469 -21.094 1 89.31 155 ILE B O 1
ATOM 2807 N N . VAL B 1 156 ? 11.945 -12.766 -20.281 1 89.25 156 VAL B N 1
ATOM 2808 C CA . VAL B 1 156 ? 11.359 -11.633 -19.562 1 89.25 156 VAL B CA 1
ATOM 2809 C C . VAL B 1 156 ? 10.805 -10.625 -20.562 1 89.25 156 VAL B C 1
ATOM 2811 O O . VAL B 1 156 ? 9.711 -10.086 -20.375 1 89.25 156 VAL B O 1
ATOM 2814 N N . GLU B 1 157 ? 11.531 -10.391 -21.641 1 88.75 157 GLU B N 1
ATOM 2815 C CA . GLU B 1 157 ? 11.094 -9.461 -22.672 1 88.75 157 GLU B CA 1
ATOM 2816 C C . GLU B 1 157 ? 9.812 -9.945 -23.344 1 88.75 157 GLU B C 1
ATOM 2818 O O . GLU B 1 157 ? 8.93 -9.141 -23.641 1 88.75 157 GLU B O 1
ATOM 2823 N N . ASN B 1 158 ? 9.758 -11.195 -23.547 1 89.19 158 ASN B N 1
ATOM 2824 C CA . ASN B 1 158 ? 8.578 -11.766 -24.172 1 89.19 158 ASN B CA 1
ATOM 2825 C C . ASN B 1 158 ? 7.344 -11.633 -23.297 1 89.19 158 ASN B C 1
ATOM 2827 O O . ASN B 1 158 ? 6.223 -11.5 -23.781 1 89.19 158 ASN B O 1
ATOM 2831 N N . ALA B 1 159 ? 7.582 -11.711 -22 1 88.69 159 ALA B N 1
ATOM 2832 C CA . ALA B 1 159 ? 6.473 -11.516 -21.078 1 88.69 159 ALA B CA 1
ATOM 2833 C C . ALA B 1 159 ? 5.988 -10.07 -21.094 1 88.69 159 ALA B C 1
ATOM 2835 O O . ALA B 1 159 ? 4.82 -9.797 -20.797 1 88.69 159 ALA B O 1
ATOM 2836 N N . GLY B 1 160 ? 6.957 -9.062 -21.391 1 88.44 160 GLY B N 1
ATOM 2837 C CA . GLY B 1 160 ? 6.605 -7.664 -21.609 1 88.44 160 GLY B CA 1
ATOM 2838 C C . GLY B 1 160 ? 5.848 -7.059 -20.438 1 88.44 160 GLY B C 1
ATOM 2839 O O . GLY B 1 160 ? 6.285 -7.164 -19.297 1 88.44 160 GLY B O 1
ATOM 2840 N N . ASP B 1 161 ? 4.668 -6.508 -20.734 1 92.25 161 ASP B N 1
ATOM 2841 C CA . ASP B 1 161 ? 3.863 -5.801 -19.75 1 92.25 161 ASP B CA 1
ATOM 2842 C C . ASP B 1 161 ? 3.338 -6.754 -18.672 1 92.25 161 ASP B C 1
ATOM 2844 O O . ASP B 1 161 ? 3.035 -6.336 -17.562 1 92.25 161 ASP B O 1
ATOM 2848 N N . ARG B 1 162 ? 3.27 -8.016 -18.984 1 94.94 162 ARG B N 1
ATOM 2849 C CA . ARG B 1 162 ? 2.844 -9 -17.984 1 94.94 162 ARG B CA 1
ATOM 2850 C C . ARG B 1 162 ? 3.867 -9.117 -16.859 1 94.94 162 ARG B C 1
ATOM 2852 O O . ARG B 1 162 ? 3.5 -9.266 -15.695 1 94.94 162 ARG B O 1
ATOM 2859 N N . ALA B 1 163 ? 5.148 -9.078 -17.297 1 94.81 163 ALA B N 1
ATOM 2860 C CA . ALA B 1 163 ? 6.215 -9.164 -16.297 1 94.81 163 ALA B CA 1
ATOM 2861 C C . ALA B 1 163 ? 6.215 -7.941 -15.383 1 94.81 163 ALA B C 1
ATOM 2863 O O . ALA B 1 163 ? 6.406 -8.062 -14.172 1 94.81 163 ALA B O 1
ATOM 2864 N N . GLU B 1 164 ? 6.02 -6.809 -15.945 1 94.38 164 GLU B N 1
ATOM 2865 C CA . GLU B 1 164 ? 5.969 -5.578 -15.164 1 94.38 164 GLU B CA 1
ATOM 2866 C C . GLU B 1 164 ? 4.785 -5.586 -14.195 1 94.38 164 GLU B C 1
ATOM 2868 O O . GLU B 1 164 ? 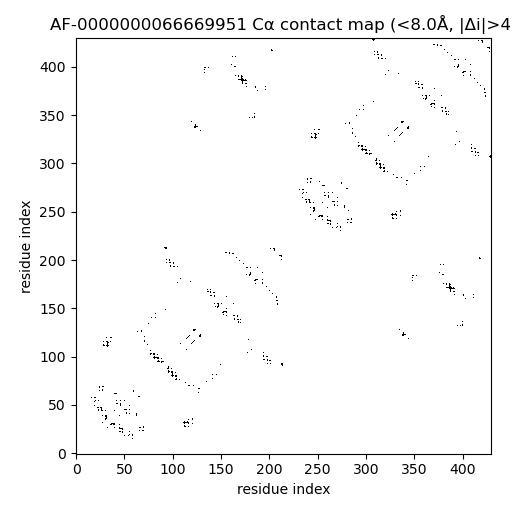4.918 -5.18 -13.039 1 94.38 164 GLU B O 1
ATOM 2873 N N . PHE B 1 165 ? 3.666 -6.016 -14.656 1 97.25 165 PHE B N 1
ATOM 2874 C CA . PHE B 1 165 ? 2.49 -6.148 -13.805 1 97.25 165 PHE B CA 1
ATOM 2875 C C . PHE B 1 165 ? 2.77 -7.09 -12.641 1 97.25 165 PHE B C 1
ATOM 2877 O O . PHE B 1 165 ? 2.484 -6.758 -11.484 1 97.25 165 PHE B O 1
ATOM 2884 N N . ALA B 1 166 ? 3.268 -8.25 -12.984 1 97.25 166 ALA B N 1
ATOM 2885 C CA . ALA B 1 166 ? 3.52 -9.266 -11.969 1 97.25 166 ALA B CA 1
ATOM 2886 C C . ALA B 1 166 ? 4.488 -8.758 -10.906 1 97.25 166 ALA B C 1
ATOM 2888 O O . ALA B 1 166 ? 4.266 -8.945 -9.711 1 97.25 166 ALA B O 1
ATOM 2889 N N . ALA B 1 167 ? 5.547 -8.109 -11.398 1 96.81 167 ALA B N 1
ATOM 2890 C CA . ALA B 1 167 ? 6.531 -7.555 -10.469 1 96.81 167 ALA B CA 1
ATOM 2891 C C . ALA B 1 167 ? 5.887 -6.535 -9.531 1 96.81 167 ALA B C 1
ATOM 2893 O O . ALA B 1 167 ? 6.09 -6.582 -8.312 1 96.81 167 ALA B O 1
ATOM 2894 N N . THR B 1 168 ? 5.078 -5.605 -10.086 1 96.88 168 THR B N 1
ATOM 2895 C CA . THR B 1 168 ? 4.402 -4.57 -9.312 1 96.88 168 THR B CA 1
ATOM 2896 C C . THR B 1 168 ? 3.43 -5.191 -8.32 1 96.88 168 THR B C 1
ATOM 2898 O O . THR B 1 168 ? 3.381 -4.785 -7.152 1 96.88 168 THR B O 1
ATOM 2901 N N . HIS B 1 169 ? 2.682 -6.18 -8.758 1 98 169 HIS B N 1
ATOM 2902 C CA . HIS B 1 169 ? 1.718 -6.875 -7.91 1 98 169 HIS B CA 1
ATOM 2903 C C . HIS B 1 169 ? 2.412 -7.586 -6.754 1 98 169 HIS B C 1
ATOM 2905 O O . HIS B 1 169 ? 1.98 -7.477 -5.605 1 98 169 HIS B O 1
ATOM 2911 N N . LEU B 1 170 ? 3.484 -8.273 -7.02 1 98.12 170 LEU B N 1
ATOM 2912 C CA . LEU B 1 170 ? 4.23 -9.016 -6.016 1 98.12 170 LEU B CA 1
ATOM 2913 C C . LEU B 1 170 ? 4.855 -8.078 -4.992 1 98.12 170 LEU B C 1
ATOM 2915 O O . LEU B 1 170 ? 4.801 -8.336 -3.787 1 98.12 170 LEU B O 1
ATOM 2919 N N . LEU B 1 171 ? 5.445 -7.004 -5.461 1 97.5 171 LEU B N 1
ATOM 2920 C CA . LEU B 1 171 ? 6.047 -6.027 -4.559 1 97.5 171 LEU B CA 1
ATOM 2921 C C . LEU B 1 171 ? 4.988 -5.383 -3.672 1 97.5 171 LEU B C 1
ATOM 2923 O O . LEU B 1 171 ? 5.215 -5.172 -2.479 1 97.5 171 LEU B O 1
ATOM 2927 N N . GLY B 1 172 ? 3.836 -5.082 -4.281 1 97.12 172 GLY B N 1
ATOM 2928 C CA . GLY B 1 172 ? 2.727 -4.586 -3.48 1 97.12 172 GLY B CA 1
ATOM 2929 C C . GLY B 1 172 ? 2.289 -5.559 -2.402 1 97.12 172 GLY B C 1
ATOM 2930 O O . GLY B 1 172 ? 2.031 -5.156 -1.265 1 97.12 172 GLY B O 1
ATOM 2931 N N . GLY B 1 173 ? 2.141 -6.781 -2.754 1 97.88 173 GLY B N 1
ATOM 2932 C CA . GLY B 1 173 ? 1.824 -7.816 -1.786 1 97.88 173 GLY B CA 1
ATOM 2933 C C . GLY B 1 173 ? 2.846 -7.922 -0.669 1 97.88 173 GLY B C 1
ATOM 2934 O O . GLY B 1 173 ? 2.482 -8.031 0.503 1 97.88 173 GLY B O 1
ATOM 2935 N N . LEU B 1 174 ? 4.117 -7.891 -1.051 1 97.88 174 LEU B N 1
ATOM 2936 C CA . LEU B 1 174 ? 5.191 -7.961 -0.064 1 97.88 174 LEU B CA 1
ATOM 2937 C C . LEU B 1 174 ? 5.145 -6.758 0.875 1 97.88 174 LEU B C 1
ATOM 2939 O O . LEU B 1 174 ? 5.312 -6.906 2.088 1 97.88 174 LEU B O 1
ATOM 2943 N N . TRP B 1 175 ? 4.941 -5.633 0.32 1 95.56 175 TRP B N 1
ATOM 2944 C CA . TRP B 1 175 ? 4.82 -4.426 1.131 1 95.56 175 TRP B CA 1
ATOM 2945 C C . TRP B 1 175 ? 3.662 -4.547 2.115 1 95.56 175 TRP B C 1
ATOM 2947 O O . TRP B 1 175 ? 3.826 -4.297 3.312 1 95.56 175 TRP B O 1
ATOM 2957 N N . GLU B 1 176 ? 2.557 -4.938 1.66 1 95.69 176 GLU B N 1
ATOM 2958 C CA . GLU B 1 176 ? 1.365 -5.031 2.498 1 95.69 176 GLU B CA 1
ATOM 2959 C C . GLU B 1 176 ? 1.551 -6.062 3.607 1 95.69 176 GLU B C 1
ATOM 2961 O O . GLU B 1 176 ? 1.213 -5.805 4.766 1 95.69 176 GLU B O 1
ATOM 2966 N N . THR B 1 177 ? 2.025 -7.219 3.287 1 97.12 177 THR B N 1
ATOM 2967 C CA . THR B 1 177 ? 2.189 -8.258 4.297 1 97.12 177 THR B CA 1
ATOM 2968 C C . THR B 1 177 ? 3.264 -7.871 5.305 1 97.12 177 THR B C 1
ATOM 2970 O O . THR B 1 177 ? 3.145 -8.172 6.496 1 97.12 177 THR B O 1
ATOM 2973 N N . THR B 1 178 ? 4.336 -7.238 4.879 1 97 178 THR B N 1
ATOM 2974 C CA . THR B 1 178 ? 5.359 -6.754 5.805 1 97 178 THR B CA 1
ATOM 2975 C C . THR B 1 178 ? 4.777 -5.711 6.754 1 97 178 THR B C 1
ATOM 2977 O O . THR B 1 178 ? 4.992 -5.781 7.965 1 97 178 THR B O 1
ATOM 2980 N N . ASN B 1 179 ? 4.027 -4.801 6.199 1 94.31 179 ASN B N 1
ATOM 2981 C CA . ASN B 1 179 ? 3.402 -3.781 7.035 1 94.31 179 ASN B CA 1
ATOM 2982 C C . ASN B 1 179 ? 2.422 -4.395 8.031 1 94.31 179 ASN B C 1
ATOM 2984 O O . ASN B 1 179 ? 2.371 -3.984 9.188 1 94.31 179 ASN B O 1
ATOM 2988 N N . SER B 1 180 ? 1.631 -5.285 7.559 1 94.44 180 SER B N 1
ATOM 2989 C CA . SER B 1 180 ? 0.671 -5.953 8.43 1 94.44 180 SER B CA 1
ATOM 2990 C C . SER B 1 180 ? 1.377 -6.746 9.523 1 94.44 180 SER B C 1
ATOM 2992 O O . SER B 1 180 ? 0.903 -6.801 10.656 1 94.44 180 SER B O 1
ATOM 2994 N N . TRP B 1 181 ? 2.438 -7.367 9.141 1 95.62 181 TRP B N 1
ATOM 2995 C CA . TRP B 1 181 ? 3.248 -8.086 10.117 1 95.62 181 TRP B CA 1
ATOM 2996 C C . TRP B 1 181 ? 3.84 -7.129 11.148 1 95.62 181 TRP B C 1
ATOM 2998 O O . TRP B 1 181 ? 3.756 -7.371 12.352 1 95.62 181 TRP B O 1
ATOM 3008 N N . LEU B 1 182 ? 4.441 -6.02 10.75 1 93.38 182 LEU B N 1
ATOM 3009 C CA . LEU B 1 182 ? 5.035 -5.02 11.633 1 93.38 182 LEU B CA 1
ATOM 3010 C C . LEU B 1 182 ? 3.99 -4.438 12.578 1 93.38 182 LEU B C 1
ATOM 3012 O O . LEU B 1 182 ? 4.289 -4.137 13.734 1 93.38 182 LEU B O 1
ATOM 3016 N N . SER B 1 183 ? 2.787 -4.262 12.055 1 90 183 SER B N 1
ATOM 3017 C CA . SER B 1 183 ? 1.726 -3.654 12.852 1 90 183 SER B CA 1
ATOM 3018 C C . SER B 1 183 ? 1.096 -4.672 13.797 1 90 183 SER B C 1
ATOM 3020 O O . SER B 1 183 ? 0.305 -4.309 14.672 1 90 183 SER B O 1
ATOM 3022 N N . GLY B 1 184 ? 1.321 -5.961 13.531 1 91.75 184 GLY B N 1
ATOM 3023 C CA . GLY B 1 184 ? 0.789 -7.004 14.391 1 91.75 184 GLY B CA 1
ATOM 3024 C C . GLY B 1 184 ? -0.531 -7.566 13.906 1 91.75 184 GLY B C 1
ATOM 3025 O O . GLY B 1 184 ? -1.091 -8.477 14.516 1 91.75 184 GLY B O 1
ATOM 3026 N N . THR B 1 185 ? -1.038 -7.137 12.797 1 91.25 185 THR B N 1
ATOM 3027 C CA . THR B 1 185 ? -2.33 -7.59 12.289 1 91.25 185 THR B CA 1
ATOM 3028 C C . THR B 1 185 ? -2.18 -8.891 11.508 1 91.25 185 THR B C 1
ATOM 3030 O O . THR B 1 185 ? -3.172 -9.57 11.227 1 91.25 185 THR B O 1
ATOM 3033 N N . LEU B 1 186 ? -1.037 -9.25 11.141 1 94.19 186 LEU B N 1
ATOM 3034 C CA . LEU B 1 186 ? -0.703 -10.547 10.562 1 94.19 186 LEU B CA 1
ATOM 3035 C C . LEU B 1 186 ? 0.243 -11.32 11.484 1 94.19 186 LEU B C 1
ATOM 3037 O O . LEU B 1 186 ? 1.462 -11.148 11.406 1 94.19 186 LEU B O 1
ATOM 3041 N N . PRO B 1 187 ? -0.375 -12.086 12.367 1 94.06 187 PRO B N 1
ATOM 3042 C CA . PRO B 1 187 ? 0.406 -12.711 13.438 1 94.06 187 PRO B CA 1
ATOM 3043 C C . PRO B 1 187 ? 1.142 -13.969 12.969 1 94.06 187 PRO B C 1
ATOM 3045 O O . PRO B 1 187 ? 0.749 -15.078 13.32 1 94.06 187 PRO B O 1
ATOM 3048 N N . ILE B 1 188 ? 2.178 -13.875 12.281 1 96.5 188 ILE B N 1
ATOM 3049 C CA . ILE B 1 188 ? 3.051 -14.961 11.836 1 96.5 188 ILE B CA 1
ATOM 3050 C C . ILE B 1 188 ? 4.5 -14.633 12.188 1 96.5 188 ILE B C 1
ATOM 3052 O O . ILE B 1 188 ? 4.809 -13.516 12.602 1 96.5 188 ILE B O 1
ATOM 3056 N N . SER B 1 189 ? 5.355 -15.617 12.109 1 97.94 189 SER B N 1
ATOM 3057 C CA . SER B 1 189 ? 6.77 -15.375 12.383 1 97.94 189 SER B CA 1
ATOM 3058 C C . SER B 1 189 ? 7.441 -14.656 11.219 1 97.94 189 SER B C 1
ATOM 3060 O O . SER B 1 189 ? 6.93 -14.672 10.094 1 97.94 189 SER B O 1
ATOM 3062 N N . ARG B 1 190 ? 8.562 -14 11.484 1 98 190 ARG B N 1
ATOM 3063 C CA . ARG B 1 190 ? 9.367 -13.391 10.43 1 98 190 ARG B CA 1
ATOM 3064 C C . ARG B 1 190 ? 9.766 -14.414 9.375 1 98 190 ARG B C 1
ATOM 3066 O O . ARG B 1 190 ? 9.711 -14.141 8.18 1 98 190 ARG B O 1
ATOM 3073 N N . ALA B 1 191 ? 10.195 -15.594 9.805 1 98.44 191 ALA B N 1
ATOM 3074 C CA . ALA B 1 191 ? 10.586 -16.656 8.891 1 98.44 191 ALA B CA 1
ATOM 3075 C C . ALA B 1 191 ? 9.422 -17.062 7.988 1 98.44 191 ALA B C 1
ATOM 3077 O O . ALA B 1 191 ? 9.602 -17.281 6.789 1 98.44 191 ALA B O 1
ATOM 3078 N N . ASP B 1 192 ? 8.25 -17.156 8.586 1 98.31 192 ASP B N 1
ATOM 3079 C CA . ASP B 1 192 ? 7.062 -17.484 7.805 1 98.31 192 ASP B CA 1
ATOM 3080 C C . ASP B 1 192 ? 6.762 -16.406 6.773 1 98.31 192 ASP B C 1
ATOM 3082 O O . ASP B 1 192 ? 6.398 -16.703 5.633 1 98.31 192 ASP B O 1
ATOM 3086 N N . LEU B 1 193 ? 6.848 -15.141 7.172 1 98.69 193 LEU B N 1
ATOM 3087 C CA . LEU B 1 193 ? 6.641 -14.023 6.258 1 98.69 193 LEU B CA 1
ATOM 3088 C C . LEU B 1 193 ? 7.559 -14.141 5.043 1 98.69 193 LEU B C 1
ATOM 3090 O O . LEU B 1 193 ? 7.105 -14.023 3.904 1 98.69 193 LEU B O 1
ATOM 3094 N N . ILE B 1 194 ? 8.812 -14.375 5.281 1 98.75 194 ILE B N 1
ATOM 3095 C CA . ILE B 1 194 ? 9.828 -14.438 4.23 1 98.75 194 ILE B CA 1
ATOM 3096 C C . ILE B 1 194 ? 9.586 -15.664 3.355 1 98.75 194 ILE B C 1
ATOM 3098 O O . ILE B 1 194 ? 9.586 -15.57 2.127 1 98.75 194 ILE B O 1
ATOM 3102 N N . ASP B 1 195 ? 9.352 -16.812 3.951 1 98.5 195 ASP B N 1
ATOM 3103 C CA . ASP B 1 195 ? 9.18 -18.062 3.215 1 98.5 195 ASP B CA 1
ATOM 3104 C C . ASP B 1 195 ? 7.918 -18 2.35 1 98.5 195 ASP B C 1
ATOM 3106 O O . ASP B 1 195 ? 7.949 -18.406 1.182 1 98.5 195 ASP B O 1
ATOM 3110 N N . ARG B 1 196 ? 6.855 -17.531 2.902 1 98.25 196 ARG B N 1
ATOM 3111 C CA . ARG B 1 196 ? 5.598 -17.484 2.16 1 98.25 196 ARG B CA 1
ATOM 3112 C C . ARG B 1 196 ? 5.66 -16.438 1.051 1 98.25 196 ARG B C 1
ATOM 3114 O O . ARG B 1 196 ? 5.082 -16.625 -0.022 1 98.25 196 ARG B O 1
ATOM 3121 N N . SER B 1 197 ? 6.285 -15.32 1.332 1 98.69 197 SER B N 1
ATOM 3122 C CA . SER B 1 197 ? 6.527 -14.359 0.268 1 98.69 197 SER B CA 1
ATOM 3123 C C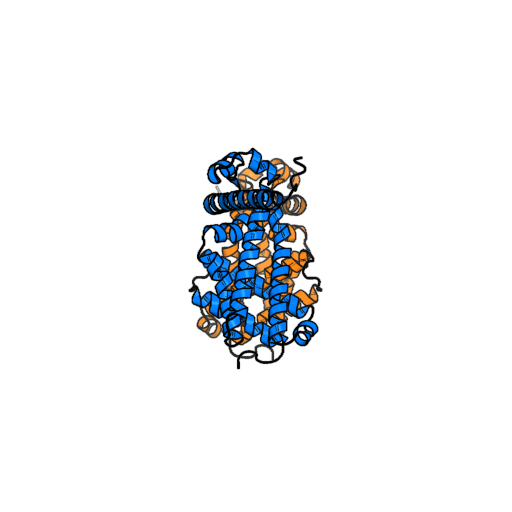 . SER B 1 197 ? 7.355 -14.969 -0.857 1 98.69 197 SER B C 1
ATOM 3125 O O . SER B 1 197 ? 7.051 -14.773 -2.035 1 98.69 197 SER B O 1
ATOM 3127 N N . THR B 1 198 ? 8.391 -15.703 -0.471 1 98 198 THR B N 1
ATOM 3128 C CA . THR B 1 198 ? 9.227 -16.375 -1.451 1 98 198 THR B CA 1
ATOM 3129 C C . THR B 1 198 ? 8.391 -17.328 -2.316 1 98 198 THR B C 1
ATOM 3131 O O . THR B 1 198 ? 8.523 -17.328 -3.543 1 98 198 THR B O 1
ATOM 3134 N N . ASP B 1 199 ? 7.559 -18.109 -1.669 1 97.12 199 ASP B N 1
ATOM 3135 C CA . ASP B 1 199 ? 6.676 -19.031 -2.391 1 97.12 199 ASP B CA 1
ATOM 3136 C C . ASP B 1 199 ? 5.812 -18.281 -3.4 1 97.12 199 ASP B C 1
ATOM 3138 O O . ASP B 1 199 ? 5.656 -18.719 -4.539 1 97.12 199 ASP B O 1
ATOM 3142 N N . GLN B 1 200 ? 5.254 -17.141 -2.965 1 97.62 200 GLN B N 1
ATOM 3143 C CA . GLN B 1 200 ? 4.395 -16.359 -3.846 1 97.62 200 GLN B CA 1
ATOM 3144 C C . GLN B 1 200 ? 5.172 -15.828 -5.047 1 97.62 200 GLN B C 1
ATOM 3146 O O . GLN B 1 200 ? 4.676 -15.852 -6.176 1 97.62 200 GLN B O 1
ATOM 3151 N N . PHE B 1 201 ? 6.391 -15.305 -4.859 1 97.5 201 PHE B N 1
ATOM 3152 C CA . PHE B 1 201 ? 7.215 -14.773 -5.938 1 97.5 201 PHE B CA 1
ATOM 3153 C C . PHE B 1 201 ? 7.547 -15.859 -6.949 1 97.5 201 PHE B C 1
ATOM 3155 O O . PHE B 1 201 ? 7.418 -15.648 -8.156 1 97.5 201 PHE B O 1
ATOM 3162 N N . LEU B 1 202 ? 7.914 -17.016 -6.477 1 95.75 202 LEU B N 1
ATOM 3163 C CA . LEU B 1 202 ? 8.312 -18.094 -7.363 1 95.75 202 LEU B CA 1
ATOM 3164 C C . LEU B 1 202 ? 7.109 -18.672 -8.094 1 95.75 202 LEU B C 1
ATOM 3166 O O . LEU B 1 202 ? 7.207 -19.047 -9.266 1 95.75 202 LEU B O 1
ATOM 3170 N N . LEU B 1 203 ? 6.016 -18.828 -7.367 1 95.62 203 LEU B N 1
ATOM 3171 C CA . LEU B 1 203 ? 4.781 -19.281 -7.988 1 95.62 203 LEU B CA 1
ATOM 3172 C C . LEU B 1 203 ? 4.422 -18.438 -9.195 1 95.62 203 LEU B C 1
ATOM 3174 O O . LEU B 1 203 ? 4.109 -18.953 -10.266 1 95.62 203 LEU B O 1
ATOM 3178 N N . THR B 1 204 ? 4.426 -17.125 -9.062 1 95.81 204 THR B N 1
ATOM 3179 C CA . THR B 1 204 ? 4.094 -16.188 -10.133 1 95.81 204 THR B CA 1
ATOM 3180 C C . THR B 1 204 ? 5.133 -16.25 -11.25 1 95.81 204 THR B C 1
ATOM 3182 O O . THR B 1 204 ? 4.785 -16.25 -12.43 1 95.81 204 THR B O 1
ATOM 3185 N N . ALA B 1 205 ? 6.414 -16.312 -10.875 1 93.06 205 ALA B N 1
ATOM 3186 C CA . ALA B 1 205 ? 7.484 -16.391 -11.867 1 93.06 205 ALA B CA 1
ATOM 3187 C C . ALA B 1 205 ? 7.344 -17.641 -12.727 1 93.06 205 ALA B C 1
ATOM 3189 O O . ALA B 1 205 ? 7.492 -17.578 -13.945 1 93.06 205 ALA B O 1
ATOM 3190 N N . GLU B 1 206 ? 7.102 -18.75 -12.109 1 92.31 206 GLU B N 1
ATOM 3191 C CA . GLU B 1 206 ? 6.953 -20.016 -12.836 1 92.31 206 GLU B CA 1
ATOM 3192 C C . GLU B 1 206 ? 5.77 -19.953 -13.797 1 92.31 206 GLU B C 1
ATOM 3194 O O . GLU B 1 206 ? 5.848 -20.484 -14.914 1 92.31 206 GLU B O 1
ATOM 3199 N N . HIS B 1 207 ? 4.742 -19.344 -13.32 1 91.31 207 HIS B N 1
ATOM 3200 C CA . HIS B 1 207 ? 3.57 -19.203 -14.172 1 91.31 207 HIS B CA 1
ATOM 3201 C C . HIS B 1 207 ? 3.885 -18.359 -15.398 1 91.31 207 HIS B C 1
ATOM 3203 O O . HIS B 1 207 ? 3.477 -18.688 -16.516 1 91.31 207 HIS B O 1
ATOM 3209 N N . LEU B 1 208 ? 4.594 -17.281 -15.273 1 89.75 208 LEU B N 1
ATOM 3210 C CA . LEU B 1 208 ? 4.922 -16.359 -16.359 1 89.75 208 LEU B CA 1
ATOM 3211 C C . LEU B 1 208 ? 5.871 -17 -17.359 1 89.75 208 LEU B C 1
ATOM 3213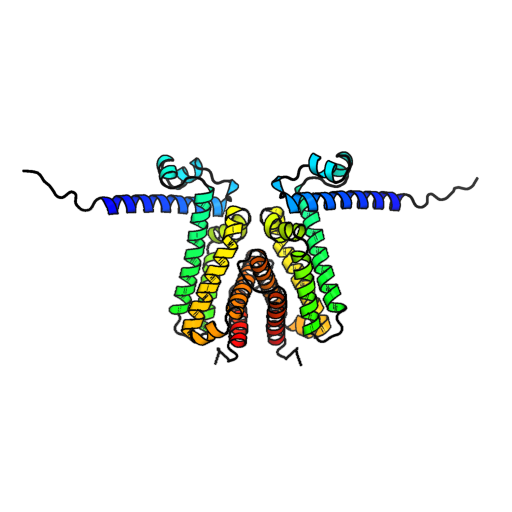 O O . LEU B 1 208 ? 5.742 -16.797 -18.562 1 89.75 208 LEU B O 1
ATOM 3217 N N . ILE B 1 209 ? 6.734 -17.781 -16.812 1 86.81 209 ILE B N 1
ATOM 3218 C CA . ILE B 1 209 ? 7.754 -18.406 -17.656 1 86.81 209 ILE B CA 1
ATOM 3219 C C . ILE B 1 209 ? 7.195 -19.672 -18.297 1 86.81 209 ILE B C 1
ATOM 3221 O O . ILE B 1 209 ? 7.672 -20.109 -19.359 1 86.81 209 ILE B O 1
ATOM 3225 N N . GLY B 1 210 ? 6.207 -20.266 -17.672 1 85.19 210 GLY B N 1
ATOM 3226 C CA . GLY B 1 210 ? 5.609 -21.5 -18.172 1 85.19 210 GLY B CA 1
ATOM 3227 C C . GLY B 1 210 ? 6.469 -22.719 -17.922 1 85.19 210 GLY B C 1
ATOM 3228 O O . GLY B 1 210 ? 6.434 -23.688 -18.688 1 85.19 210 GLY B O 1
ATOM 3229 N N . ALA B 1 211 ? 7.391 -22.641 -17.047 1 84.31 211 ALA B N 1
ATOM 3230 C CA . ALA B 1 211 ? 8.297 -23.719 -16.688 1 84.31 211 ALA B CA 1
ATOM 3231 C C . ALA B 1 211 ? 8.656 -23.672 -15.203 1 84.31 211 ALA B C 1
ATOM 3233 O O . ALA B 1 211 ? 8.68 -22.594 -14.602 1 84.31 211 ALA B O 1
ATOM 3234 N N . PRO B 1 212 ? 8.883 -24.844 -14.547 1 85.94 212 PRO B N 1
ATOM 3235 C CA . PRO B 1 212 ? 9.289 -24.844 -13.141 1 85.94 212 PRO B CA 1
ATOM 3236 C C . PRO B 1 212 ? 10.664 -24.219 -12.914 1 85.94 212 PRO B C 1
ATOM 3238 O O . PRO B 1 212 ? 11.562 -24.375 -13.75 1 85.94 212 PRO B O 1
ATOM 3241 N N . LEU B 1 213 ? 10.805 -23.406 -11.984 1 81.62 213 LEU B N 1
ATOM 3242 C CA . LEU B 1 213 ? 12.07 -22.781 -11.641 1 81.62 213 LEU B CA 1
ATOM 3243 C C . LEU B 1 213 ? 12.766 -23.531 -10.516 1 81.62 213 LEU B C 1
ATOM 3245 O O . LEU B 1 213 ? 13.984 -23.438 -10.344 1 81.62 213 LEU B O 1
ATOM 3249 N N . THR B 1 214 ? 11.875 -24.172 -9.641 1 71.38 214 THR B N 1
ATOM 3250 C CA . THR B 1 214 ? 12.438 -24.891 -8.5 1 71.38 214 THR B CA 1
ATOM 3251 C C . THR B 1 214 ? 12.5 -26.391 -8.781 1 71.38 214 THR B C 1
ATOM 3253 O O . THR B 1 214 ? 11.516 -26.984 -9.211 1 71.38 214 THR B O 1
ATOM 3256 N N . GLN B 1 215 ? 13.617 -26.875 -9.383 1 56.53 215 GLN B N 1
ATOM 3257 C CA . GLN B 1 215 ? 13.812 -28.312 -9.57 1 56.53 215 GLN B CA 1
ATOM 3258 C C . GLN B 1 215 ? 14.203 -28.984 -8.258 1 56.53 215 GLN B C 1
ATOM 3260 O O . GLN B 1 215 ? 14.922 -28.406 -7.445 1 56.53 215 GLN B O 1
#

InterPro domains:
  IPR001647 DNA-binding HTH domain, TetR-type [PS50977] (18-78)
  IPR009057 Homedomain-like superfamily [SSF46689] (12-85)
  IPR036271 Tetracyclin repressor-like, C-terminal domain superfamily [SSF48498] (94-195)
  IPR050109 HTH-type, TetR-like transcriptional regulator [PTHR30055] (14-203)

Radius of gyration: 25.74 Å; Cα contacts (8 Å, |Δi|>4): 457; chains: 2; bounding box: 122×59×52 Å

pLDDT: mean 91.2, std 12.61, range [28.62, 98.75]

Sequence (430 aa):
MATTSRSYGGVPIEQRRARRRAALLDAAQDIIGTSGFAKLTVSGLCTQAKLSERYYYESFTDLDTVFSELFERIVDEIGQAVVAAFVTTSADIRAKTRAAIAAAVDLIADNPRKARIVTVEAQLNPALLQRRAEVMRSFAGIMMAVCAAEVGAEIVENAGDRAEFAATHLLGGLWETTNSWLSGTLPISRADLIDRSTDQFLLTAEHLIGAPLTQMATTSRSYGGVPIEQRRARRRAALLDAAQDIIGTSGFAKLTVSGLCTQAKLSERYYYESFTDLDTVFSELFERIVDEIGQAVVAAFVTTSADIRAKTRAAIAAAVDLIADNPRKARIVTVEAQLNPALLQRRAEVMRSFAGIMMAVCAAEVGAEIVENAGDRAEFAATHLLGGLWETTNSWLSGTLPISRADLIDRSTDQFLLTAEHLIGAPLTQ

Foldseek 3Di:
DPPDDPDPCPVVVVVVLVVLLVLLLVLVLVCCLPPNLVPDDLVSSCVSSVHDSVSVVVRDPDSVVSLVVSLVVLLVVLLVQLVCQLVPDPDFNLNSQLSSLLSNLCSLLVDSSSVCSNLPRLVVDPVSVVCVVVSLQVQLVSVLVSVCVVPNVVLSVVLPVVSSVLSSVLVVVLSVLSSCVSVCVNPDDPSCSSNVSSVSNQVSVCVSSVHHRDD/DDPDDPDDVPVVVVVVLVVLLVLLLVLVLVCCLPPNLVPDDLVSSCVSSVHDSVSVVVRDPDSVVSLVVSLVVLLVVLLVQLLCQLVPDPDFNLNSQLSSLLSNLCSLLVDSSSVCSNLPRLVVDPVSVVCVVVSLQVQLVSVLVSVCVVPNVVLSVVLPVVSSVLSSVLVVVLSVLSSCVSVCVNPDDPSCSSNVSSVSNQVSVCVSSVHHRDD

Secondary structure (DSSP, 8-state):
-------S-HHHHHHHHHHHHHHHHHHHHHHHHHH-GGG--HHHHHHHHT--HHHHHHH-SSHHHHHHHHHHHHHHHHHHHHHHHHHH--S-HHHHHHHHHHHHHHHHHT-HHHHHIIIIITTT-HHHHHHHHHHHHHHHHHHHHHHHHHH-HHHHHHHTHHHHHHHHHHHHHHHHHHHHHHHTSS---HHHHHHHHHHHHHHHHHHHHTS-S--/-------S-HHHHHHHHHHHHHHHHHHHHHHHHHH-GGG--HHHHHHHHT--HHHHHHH-SSHHHHHHHHHHHHHHHHHHHHHHHHHH--S-HHHHHHHHHHHHHHHHHT-HHHHHIIIIITTT-HHHHHHHHHHHHHHHHHHHHHHHHHH-HHHHHHHTHHHHHHHHHHHHHHHHHHHHHHHTSS---HHHHHHHHHHHHHHHHHHHHTS-S--